Protein AF-A0A521YU61-F1 (afdb_monomer_lite)

pLDDT: mean 73.5, std 28.67, range [23.27, 98.44]

Sequence (598 aa):
MCRSWRSSAISRPRRASPRSPRARRWCACRSSMPQSASRNAAGARRRSSPRWRPTCARRSTARASAPRCSSSSRSTARPFCAARCSPRGSSATATRPSTSACRCPPGGTASWRGCATAPKAISTTARRRRWSSDPGARSSSTSWPPRVASSFVLDREIGDRPYFRNLGNRVCPQFLEPLRHLGALGYWLFWLLAASGIYLYIRFDTSLTGAYDSIDRLEWWFGGILRSVHRYAADAFVVVVAAHLVRELLAGRFRGFRAFSWISGVPLVWLLYGSGIVGTWLVWDARAQFSFIATLEWMHMPVSSAEQAFDRLFSFFVFLHLGVPLLLLAGMWIHVQRLGRPATVAPGVQALGMTLSLLVISLIKPVASAARWDPRTVPQALDIDWLMLFAHPLMYATSPAALWAMALGLTALLTVLPYLSRKPKLVAARVDPANCNGCGRCVADCPYEAVSVVSGKAIVLAERCAACGICAGACPSSTPFRSARELVSGIDLPDLTVHGLRRRLRGALPAPEVVFRCEQASGPGIGVRCIAMLPPSFVEYALRNGARSVKAVGCGAECAYRLGLALADERFSRRRDPKLRPTVRVKRKDNEYSFALR

Structure (mmCIF, N/CA/C/O backbone):
data_AF-A0A521YU61-F1
#
_entry.id   AF-A0A521YU61-F1
#
loop_
_atom_site.group_PDB
_atom_site.id
_atom_site.type_symbol
_atom_site.label_atom_id
_atom_site.label_alt_id
_atom_site.label_comp_id
_atom_site.label_asym_id
_atom_site.label_entity_id
_atom_site.label_seq_id
_atom_site.pdbx_PDB_ins_code
_atom_site.Cartn_x
_atom_site.Cartn_y
_atom_site.Cartn_z
_atom_site.occupancy
_atom_site.B_iso_or_equiv
_atom_site.auth_seq_id
_atom_site.auth_comp_id
_atom_site.auth_asym_id
_atom_site.auth_atom_id
_atom_site.pdbx_PDB_model_num
ATOM 1 N N . MET A 1 1 ? -5.073 19.220 -54.763 1.00 29.25 1 MET A N 1
ATOM 2 C CA . MET A 1 1 ? -4.600 20.038 -55.906 1.00 29.25 1 MET A CA 1
ATOM 3 C C . MET A 1 1 ? -4.494 21.506 -55.482 1.00 29.25 1 MET A C 1
ATOM 5 O O . MET A 1 1 ? -4.947 21.839 -54.400 1.00 29.25 1 MET A O 1
ATOM 9 N N . CYS A 1 2 ? -3.823 22.318 -56.299 1.00 24.16 2 CYS A N 1
ATOM 10 C CA . CYS A 1 2 ? -3.291 23.676 -56.091 1.00 24.16 2 CYS A CA 1
ATOM 11 C C . CYS A 1 2 ? -4.225 24.813 -55.587 1.00 24.16 2 CYS A C 1
ATOM 13 O O . CYS A 1 2 ? -5.438 24.717 -55.712 1.00 24.16 2 CYS A O 1
ATOM 15 N N . ARG A 1 3 ? -3.575 25.955 -55.247 1.00 27.00 3 ARG A N 1
ATOM 16 C CA . ARG A 1 3 ? -4.076 27.353 -55.069 1.00 27.00 3 ARG A CA 1
ATOM 17 C C . ARG A 1 3 ? -4.861 27.610 -53.765 1.00 27.00 3 ARG A C 1
ATOM 19 O O . ARG A 1 3 ? -5.799 26.885 -53.481 1.00 27.00 3 ARG A O 1
ATOM 26 N N . SER A 1 4 ? -4.522 28.544 -52.860 1.00 30.84 4 SER A N 1
ATOM 27 C CA . SER A 1 4 ? -3.593 29.708 -52.797 1.00 30.84 4 SER A CA 1
ATOM 28 C C . SER A 1 4 ? -4.062 31.040 -53.424 1.00 30.84 4 SER A C 1
ATOM 30 O O . SER A 1 4 ? -4.896 31.021 -54.320 1.00 30.84 4 SER A O 1
ATOM 32 N N . TRP A 1 5 ? -3.445 32.148 -52.948 1.00 26.45 5 TRP A N 1
ATOM 33 C CA . TRP A 1 5 ? -3.714 33.613 -53.086 1.00 26.45 5 TRP A CA 1
ATOM 34 C C . TRP A 1 5 ? -4.337 34.226 -51.803 1.00 26.45 5 TRP A C 1
ATOM 36 O O . TRP A 1 5 ? -5.220 33.608 -51.224 1.00 26.45 5 TRP A O 1
ATOM 46 N N . ARG A 1 6 ? -3.841 35.302 -51.148 1.00 29.30 6 ARG A N 1
ATOM 47 C CA . ARG A 1 6 ? -3.241 36.623 -51.521 1.00 29.30 6 ARG A CA 1
ATOM 48 C C . ARG A 1 6 ? -4.247 37.599 -52.168 1.00 29.30 6 ARG A C 1
ATOM 50 O O . ARG A 1 6 ? -4.969 37.182 -53.055 1.00 29.30 6 ARG A O 1
ATOM 57 N N . SER A 1 7 ? -4.303 38.897 -51.830 1.00 30.58 7 SER A N 1
ATOM 58 C CA . SER A 1 7 ? -3.683 39.682 -50.733 1.00 30.58 7 SER A CA 1
ATOM 59 C C . SER A 1 7 ? -4.288 41.106 -50.649 1.00 30.58 7 SER A C 1
ATOM 61 O O . SER A 1 7 ? -5.028 41.491 -51.548 1.00 30.58 7 SER A O 1
ATOM 63 N N . SER A 1 8 ? -3.866 41.867 -49.617 1.00 27.77 8 SER A N 1
ATOM 64 C CA . SER A 1 8 ? -3.697 43.347 -49.514 1.00 27.77 8 SER A CA 1
ATOM 65 C C . SER A 1 8 ? -4.541 43.973 -48.383 1.00 27.77 8 SER A C 1
ATOM 67 O O . SER A 1 8 ? -5.744 43.768 -48.352 1.00 27.77 8 SER A O 1
ATOM 69 N N . ALA A 1 9 ? -4.006 44.570 -47.305 1.00 28.41 9 ALA A N 1
ATOM 70 C CA . ALA A 1 9 ? -3.012 45.651 -47.112 1.00 28.41 9 ALA A CA 1
ATOM 71 C C . ALA A 1 9 ? -3.632 47.068 -47.108 1.00 28.41 9 ALA A C 1
ATOM 73 O O . ALA A 1 9 ? -4.242 47.433 -48.103 1.00 28.41 9 ALA A O 1
ATOM 74 N N . ILE A 1 10 ? -3.422 47.846 -46.020 1.00 29.80 10 ILE A N 1
ATOM 75 C CA . ILE A 1 10 ? -3.105 49.306 -45.960 1.00 29.80 10 ILE A CA 1
ATOM 76 C C . ILE A 1 10 ? -3.280 49.900 -44.532 1.00 29.80 10 ILE A C 1
ATOM 78 O O . ILE A 1 10 ? -4.228 49.601 -43.817 1.00 29.80 10 ILE A O 1
ATOM 82 N N . SER A 1 11 ? -2.377 50.823 -44.166 1.00 28.09 11 SER A N 1
ATOM 83 C CA . SER A 1 11 ? -2.445 51.833 -43.079 1.00 28.09 11 SER A CA 1
ATOM 84 C C . SER A 1 11 ? -2.369 51.444 -41.577 1.00 28.09 11 SER A C 1
ATOM 86 O O . SER A 1 11 ? -3.217 50.789 -40.982 1.00 28.09 11 SER A O 1
ATOM 88 N N . ARG A 1 12 ? -1.349 52.024 -40.930 1.00 28.80 12 ARG A N 1
ATOM 89 C CA . ARG A 1 12 ? -1.341 52.656 -39.587 1.00 28.80 12 ARG A CA 1
ATOM 90 C C . ARG A 1 12 ? -1.194 54.186 -39.847 1.00 28.80 12 ARG A C 1
ATOM 92 O O . ARG A 1 12 ? -0.758 54.484 -40.962 1.00 28.80 12 ARG A O 1
ATOM 99 N N . PRO A 1 13 ? -1.438 55.156 -38.917 1.00 40.38 13 PRO A N 1
ATOM 100 C CA . PRO A 1 13 ? -1.027 55.094 -37.499 1.00 40.38 13 PRO A CA 1
ATOM 101 C C . PRO A 1 13 ? -1.825 55.943 -36.451 1.00 40.38 13 PRO A C 1
ATOM 103 O O . PRO A 1 13 ? -2.821 56.582 -36.751 1.00 40.38 13 PRO A O 1
ATOM 106 N N . ARG A 1 14 ? -1.243 56.027 -35.234 1.00 28.22 14 ARG A N 1
ATOM 107 C CA . ARG A 1 14 ? -1.383 57.049 -34.153 1.00 28.22 14 ARG A CA 1
ATOM 108 C C . ARG A 1 14 ? -2.548 56.986 -33.130 1.00 28.22 14 ARG A C 1
ATOM 110 O O . ARG A 1 14 ? -3.683 57.326 -33.407 1.00 28.22 14 ARG A O 1
ATOM 117 N N . ARG A 1 15 ? -2.118 56.768 -31.872 1.00 28.19 15 ARG A N 1
ATOM 118 C CA . ARG A 1 15 ? -2.509 57.428 -30.596 1.00 28.19 15 ARG A CA 1
ATOM 119 C C . ARG A 1 15 ? -3.999 57.557 -30.202 1.00 28.19 15 ARG A C 1
ATOM 121 O O . ARG A 1 15 ? -4.654 58.514 -30.588 1.00 28.19 15 ARG A O 1
ATOM 128 N N . ALA A 1 16 ? -4.389 56.801 -29.170 1.00 27.89 16 ALA A N 1
ATOM 129 C CA . ALA A 1 16 ? -5.162 57.312 -28.024 1.00 27.89 16 ALA A CA 1
ATOM 130 C C . ALA A 1 16 ? -4.930 56.430 -26.775 1.00 27.89 16 ALA A C 1
ATOM 132 O O . ALA A 1 16 ? -4.534 55.273 -26.906 1.00 27.89 16 ALA A O 1
ATOM 133 N N . SER A 1 17 ? -5.163 56.969 -25.572 1.00 33.22 17 SER A N 1
ATOM 134 C CA . SER A 1 17 ? -5.107 56.226 -24.299 1.00 33.22 17 SER A CA 1
ATOM 135 C C . SER A 1 17 ? -6.522 55.883 -23.808 1.00 33.22 17 SER A C 1
ATOM 137 O O . SER A 1 17 ? -7.357 56.791 -23.756 1.00 33.22 17 SER A O 1
ATOM 139 N N . PRO A 1 18 ? -6.819 54.629 -23.413 1.00 35.25 18 PRO A N 1
ATOM 140 C CA . PRO A 1 18 ? -8.091 54.278 -22.794 1.00 35.25 18 PRO A CA 1
ATOM 141 C C . PRO A 1 18 ? -8.060 54.476 -21.269 1.00 35.25 18 PRO A C 1
ATOM 143 O O . PRO A 1 18 ? -7.251 53.887 -20.551 1.00 35.25 18 PRO A O 1
ATOM 146 N N . ARG A 1 19 ? -9.012 55.260 -20.750 1.00 27.98 19 ARG A N 1
ATOM 147 C CA . ARG A 1 19 ? -9.367 55.264 -19.320 1.00 27.98 19 ARG A CA 1
ATOM 148 C C . ARG A 1 19 ? -9.974 53.905 -18.936 1.00 27.98 19 ARG A C 1
ATOM 150 O O . ARG A 1 19 ? -10.759 53.354 -19.702 1.00 27.98 19 ARG A O 1
ATOM 157 N N . SER A 1 20 ? -9.708 53.413 -17.724 1.00 30.98 20 SER A N 1
ATOM 158 C CA . SER A 1 20 ? -10.572 52.396 -17.096 1.00 30.98 20 SER A CA 1
ATOM 159 C C . SER A 1 20 ? -11.840 53.059 -16.529 1.00 30.98 20 SER A C 1
ATOM 161 O O . SER A 1 20 ? -11.849 54.280 -16.328 1.00 30.98 20 SER A O 1
ATOM 163 N N . PRO A 1 21 ? -12.924 52.296 -16.264 1.00 41.25 21 PRO A N 1
ATOM 164 C CA . PRO A 1 21 ? -13.094 51.825 -14.882 1.00 41.25 21 PRO A CA 1
ATOM 165 C C . PRO A 1 21 ? -13.875 50.498 -14.665 1.00 41.25 21 PRO A C 1
ATOM 167 O O . PRO A 1 21 ? -14.756 50.126 -15.429 1.00 41.25 21 PRO A O 1
ATOM 170 N N . ARG A 1 22 ? -13.660 49.903 -13.477 1.00 27.48 22 ARG A N 1
ATOM 171 C CA . ARG A 1 22 ? -14.604 49.062 -12.688 1.00 27.48 22 ARG A CA 1
ATOM 172 C C . ARG A 1 22 ? -15.078 47.702 -13.250 1.00 27.48 22 ARG A C 1
ATOM 174 O O . ARG A 1 22 ? -16.202 47.568 -13.723 1.00 27.48 22 ARG A O 1
ATOM 181 N N . ALA A 1 23 ? -14.349 46.645 -12.880 1.00 29.19 23 ALA A N 1
ATOM 182 C CA . ALA A 1 23 ? -14.980 45.416 -12.371 1.00 29.19 23 ALA A CA 1
ATOM 183 C C . ALA A 1 23 ? -15.307 45.567 -10.862 1.00 29.19 23 ALA A C 1
ATOM 185 O O . ALA A 1 23 ? -14.746 46.441 -10.192 1.00 29.19 23 ALA A O 1
ATOM 186 N N . ARG A 1 24 ? -16.224 44.756 -10.303 1.00 27.88 24 ARG A N 1
ATOM 187 C CA . ARG A 1 24 ? -16.685 44.889 -8.901 1.00 27.88 24 ARG A CA 1
ATOM 188 C C . ARG A 1 24 ? -16.076 43.843 -7.951 1.00 27.88 24 ARG A C 1
ATOM 190 O O . ARG A 1 24 ? -16.215 42.650 -8.170 1.00 27.88 24 ARG A O 1
ATOM 197 N N . ARG A 1 25 ? -15.483 44.361 -6.867 1.00 26.84 25 ARG A N 1
ATOM 198 C CA . ARG A 1 25 ? -15.306 43.808 -5.503 1.00 26.84 25 ARG A CA 1
ATOM 199 C C . ARG A 1 25 ? -15.724 42.346 -5.240 1.00 26.84 25 ARG A C 1
ATOM 201 O O . ARG A 1 25 ? -16.902 42.027 -5.341 1.00 26.84 25 ARG A O 1
ATOM 208 N N . TRP A 1 26 ? -14.831 41.610 -4.577 1.00 23.89 26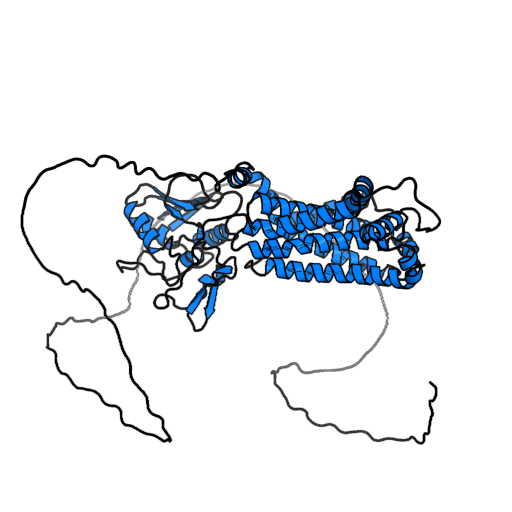 TRP A N 1
ATOM 209 C CA . TRP A 1 26 ? -15.130 41.011 -3.263 1.00 23.89 26 TRP A CA 1
ATOM 210 C C . TRP A 1 26 ? -14.074 41.489 -2.249 1.00 23.89 26 TRP A C 1
ATOM 212 O O . TRP A 1 26 ? -13.015 41.973 -2.652 1.00 23.89 26 TRP A O 1
ATOM 222 N N . CYS A 1 27 ? -14.392 41.477 -0.952 1.00 24.12 27 CYS A N 1
ATOM 223 C CA . CYS A 1 27 ? -13.640 42.222 0.067 1.00 24.12 27 CYS A CA 1
ATOM 224 C C . CYS A 1 27 ? -12.851 41.332 1.038 1.00 24.12 27 CYS A C 1
ATOM 226 O O . CYS A 1 27 ? -13.360 40.325 1.517 1.00 24.12 27 CYS A O 1
ATOM 228 N N . ALA A 1 28 ? -11.668 41.813 1.428 1.00 26.55 28 ALA A N 1
ATOM 229 C CA . ALA A 1 28 ? -10.991 41.465 2.674 1.00 26.55 28 ALA A CA 1
ATOM 230 C C . ALA A 1 28 ? -10.552 42.769 3.372 1.00 26.55 28 ALA A C 1
ATOM 232 O O . ALA A 1 28 ? -10.113 43.710 2.706 1.00 26.55 28 ALA A O 1
ATOM 233 N N . CYS A 1 29 ? -10.696 42.848 4.696 1.00 24.14 29 CYS A N 1
ATOM 234 C CA . CYS A 1 29 ? -10.172 43.962 5.499 1.00 24.14 29 CYS A CA 1
ATOM 235 C C . CYS A 1 29 ? -8.633 43.850 5.588 1.00 24.14 29 CYS A C 1
ATOM 237 O O . CYS A 1 29 ? -8.110 42.741 5.624 1.00 24.14 29 CYS A O 1
ATOM 239 N N . ARG A 1 30 ? -7.840 44.929 5.450 1.00 27.73 30 ARG A N 1
ATOM 240 C CA . ARG A 1 30 ? -7.657 46.065 6.393 1.00 27.73 30 ARG A CA 1
ATOM 241 C C . ARG A 1 30 ? -7.244 45.586 7.797 1.00 27.73 30 ARG A C 1
ATOM 243 O O . ARG A 1 30 ? -7.874 44.677 8.316 1.00 27.73 30 ARG A O 1
ATOM 250 N N . SER A 1 31 ? -6.256 46.173 8.479 1.00 28.39 31 SER A N 1
ATOM 251 C CA . SER A 1 31 ? -5.414 47.379 8.244 1.00 28.39 31 SER A CA 1
ATOM 252 C C . SER A 1 31 ? -4.354 47.452 9.376 1.00 28.39 31 SER A C 1
ATOM 254 O O . SER A 1 31 ? -4.540 46.763 10.370 1.00 28.39 31 SER A O 1
ATOM 256 N N . SER A 1 32 ? -3.272 48.245 9.394 1.00 27.97 32 SER A N 1
ATOM 257 C CA . SER A 1 32 ? -2.571 49.132 8.435 1.00 27.97 32 SER A CA 1
ATOM 258 C C . SER A 1 32 ? -1.259 49.618 9.085 1.00 27.97 32 SER A C 1
ATOM 260 O O . SER A 1 32 ? -1.234 49.781 10.301 1.00 27.97 32 SER A O 1
ATOM 262 N N . MET A 1 33 ? -0.236 49.983 8.303 1.00 26.12 33 MET A N 1
ATOM 263 C CA . MET A 1 33 ? 0.860 50.863 8.753 1.00 26.12 33 MET A CA 1
ATOM 264 C C . MET A 1 33 ? 1.127 51.961 7.703 1.00 26.12 33 MET A C 1
ATOM 266 O O . MET A 1 33 ? 1.023 51.666 6.509 1.00 26.12 33 MET A O 1
ATOM 270 N N . PRO A 1 34 ? 1.412 53.215 8.111 1.00 37.81 34 PRO A N 1
ATOM 271 C CA . PRO A 1 34 ? 1.681 54.329 7.201 1.00 37.81 34 PRO A CA 1
ATOM 272 C C . PRO A 1 34 ? 3.144 54.368 6.724 1.00 37.81 34 PRO A C 1
ATOM 274 O O . PRO A 1 34 ? 4.004 53.652 7.230 1.00 37.81 34 PRO A O 1
ATOM 277 N N . GLN A 1 35 ? 3.415 55.225 5.737 1.00 29.25 35 GLN A N 1
ATOM 278 C CA . GLN A 1 35 ? 4.720 55.382 5.092 1.00 29.25 35 GLN A CA 1
ATOM 279 C C . GLN A 1 35 ? 5.434 56.663 5.534 1.00 29.25 35 GLN A C 1
ATOM 281 O O . GLN A 1 35 ? 4.824 57.731 5.569 1.00 29.25 35 GLN A O 1
ATOM 286 N N . SER A 1 36 ? 6.752 56.579 5.692 1.00 29.05 36 SER A N 1
ATOM 287 C CA . SER A 1 36 ? 7.687 57.659 5.364 1.00 29.05 36 SER A CA 1
ATOM 288 C C . SER A 1 36 ? 9.085 57.063 5.129 1.00 29.05 36 SER A C 1
ATOM 290 O O . SER A 1 36 ? 9.377 55.967 5.593 1.00 29.05 36 SER A O 1
ATOM 292 N N . ALA A 1 37 ? 10.042 57.724 4.487 1.00 30.95 37 ALA A N 1
ATOM 293 C CA . ALA A 1 37 ? 10.056 58.401 3.191 1.00 30.95 37 ALA A CA 1
ATOM 294 C C . ALA A 1 37 ? 11.488 58.935 2.975 1.00 30.95 37 ALA A C 1
ATOM 296 O O . ALA A 1 37 ? 11.882 59.924 3.587 1.00 30.95 37 ALA A O 1
ATOM 297 N N . SER A 1 38 ? 12.181 58.361 1.987 1.00 30.20 38 SER A N 1
ATOM 298 C CA . SER A 1 38 ? 13.200 59.013 1.141 1.00 30.20 38 SER A CA 1
ATOM 299 C C . SER A 1 38 ? 14.697 59.047 1.530 1.00 30.20 38 SER A C 1
ATOM 301 O O . SER A 1 38 ? 15.086 59.103 2.689 1.00 30.20 38 SER A O 1
ATOM 303 N N . ARG A 1 39 ? 15.476 59.154 0.435 1.00 30.00 39 ARG A N 1
ATOM 304 C CA . ARG A 1 39 ? 16.871 59.609 0.238 1.00 30.00 39 ARG A CA 1
ATOM 305 C C . ARG A 1 39 ? 18.016 58.596 0.391 1.00 30.00 39 ARG A C 1
ATOM 307 O O . ARG A 1 39 ? 18.226 57.971 1.420 1.00 30.00 39 ARG A O 1
ATOM 314 N N . ASN A 1 40 ? 18.795 58.529 -0.693 1.00 30.53 40 ASN A N 1
ATOM 315 C CA . ASN A 1 40 ? 20.071 57.829 -0.821 1.00 30.53 40 ASN A CA 1
ATOM 316 C C . ASN A 1 40 ? 21.228 58.751 -0.401 1.00 30.53 40 ASN A C 1
ATOM 318 O O . ASN A 1 40 ? 21.173 59.952 -0.660 1.00 30.53 40 ASN A O 1
ATOM 322 N N . ALA A 1 41 ? 22.321 58.166 0.090 1.00 29.47 41 ALA A N 1
ATOM 323 C CA . ALA A 1 41 ? 23.671 58.731 0.033 1.00 29.47 41 ALA A CA 1
ATOM 324 C C . ALA A 1 41 ? 24.697 57.579 0.011 1.00 29.47 41 ALA A C 1
ATOM 326 O O . ALA A 1 41 ? 24.367 56.454 0.387 1.00 29.47 41 ALA A O 1
ATOM 327 N N . ALA A 1 42 ? 25.925 57.835 -0.443 1.00 30.09 42 ALA A N 1
ATOM 328 C CA . ALA A 1 42 ? 26.987 56.831 -0.579 1.00 30.09 42 ALA A CA 1
ATOM 329 C C . ALA A 1 42 ? 28.304 57.326 0.045 1.00 30.09 42 ALA A C 1
ATOM 331 O O . ALA A 1 42 ? 28.507 58.534 0.128 1.00 30.09 42 ALA A O 1
ATOM 332 N N . GLY A 1 43 ? 29.228 56.420 0.406 1.00 26.47 43 GLY A N 1
ATOM 333 C CA . GLY A 1 43 ? 30.635 56.802 0.634 1.00 26.47 43 GLY A CA 1
ATOM 334 C C . GLY A 1 43 ? 31.433 56.057 1.718 1.00 26.47 43 GLY A C 1
ATOM 335 O O . GLY A 1 43 ? 31.251 56.279 2.903 1.00 26.47 43 GLY A O 1
ATOM 336 N N . ALA A 1 44 ? 32.400 55.251 1.266 1.00 28.08 44 ALA A N 1
ATOM 337 C CA . ALA A 1 44 ? 33.771 55.095 1.792 1.00 28.08 44 ALA A CA 1
ATOM 338 C C . ALA A 1 44 ? 34.101 54.910 3.310 1.00 28.08 44 ALA A C 1
ATOM 340 O O . ALA A 1 44 ? 34.196 55.857 4.076 1.00 28.08 44 ALA A O 1
ATOM 341 N N . ARG A 1 45 ? 34.561 53.684 3.638 1.00 29.11 45 ARG A N 1
ATOM 342 C CA . ARG A 1 45 ? 35.821 53.314 4.358 1.00 29.11 45 ARG A CA 1
ATOM 343 C C . ARG A 1 45 ? 36.349 54.181 5.542 1.00 29.11 45 ARG A C 1
ATOM 345 O O . ARG A 1 45 ? 36.878 55.256 5.284 1.00 29.11 45 ARG A O 1
ATOM 352 N N . ARG A 1 46 ? 36.598 53.554 6.721 1.00 26.67 46 ARG A N 1
ATOM 353 C CA . ARG A 1 46 ? 37.967 53.258 7.281 1.00 26.67 46 ARG A CA 1
ATOM 354 C C . ARG A 1 46 ? 38.015 52.610 8.703 1.00 26.67 46 ARG A C 1
ATOM 356 O O . ARG A 1 46 ? 37.331 53.052 9.606 1.00 26.67 46 ARG A O 1
ATOM 363 N N . ARG A 1 47 ? 38.962 51.658 8.861 1.00 28.19 47 ARG A N 1
ATOM 364 C CA . ARG A 1 47 ? 39.873 51.323 10.007 1.00 28.19 47 ARG A CA 1
ATOM 365 C C . ARG A 1 47 ? 39.397 50.923 11.447 1.00 28.19 47 ARG A C 1
ATOM 367 O O . ARG A 1 47 ? 38.862 51.726 12.189 1.00 28.19 47 ARG A O 1
ATOM 374 N N . SER A 1 48 ? 39.861 49.719 11.850 1.00 27.19 48 SER A N 1
ATOM 375 C CA . SER A 1 48 ? 40.506 49.279 13.132 1.00 27.19 48 SER A CA 1
ATOM 376 C C . SER A 1 48 ? 39.815 49.281 14.526 1.00 27.19 48 SER A C 1
ATOM 378 O O . SER A 1 48 ? 39.668 50.322 15.149 1.00 27.19 48 SER A O 1
ATOM 380 N N . SER A 1 49 ? 39.581 48.056 15.048 1.00 31.59 49 SER A N 1
ATOM 381 C CA . SER A 1 49 ? 40.026 47.416 16.337 1.00 31.59 49 SER A CA 1
ATOM 382 C C . SER A 1 49 ? 40.786 48.238 17.420 1.00 31.59 49 SER A C 1
ATOM 384 O O . SER A 1 49 ? 41.536 49.114 16.987 1.00 31.59 49 SER A O 1
ATOM 386 N N . PRO A 1 50 ? 40.833 47.861 18.745 1.00 50.09 50 PRO A N 1
ATOM 387 C CA . PRO A 1 50 ? 40.944 46.452 19.235 1.00 50.09 50 PRO A CA 1
ATOM 388 C C . PRO A 1 50 ? 40.484 46.046 20.688 1.00 50.09 50 PRO A C 1
ATOM 390 O O . PRO A 1 50 ? 40.253 46.888 21.542 1.00 50.09 50 PRO A O 1
ATOM 393 N N . ARG A 1 51 ? 40.592 44.722 20.989 1.00 29.33 51 ARG A N 1
ATOM 394 C CA . ARG A 1 51 ? 40.916 44.072 22.311 1.00 29.33 51 ARG A CA 1
ATOM 395 C C . ARG A 1 51 ? 39.890 44.172 23.481 1.00 29.33 51 ARG A C 1
ATOM 397 O O . ARG A 1 51 ? 38.974 44.969 23.411 1.00 29.33 51 ARG A O 1
ATOM 404 N N . TRP A 1 52 ? 39.921 43.354 24.558 1.00 23.27 52 TRP A N 1
ATOM 405 C CA . TRP A 1 52 ? 40.793 42.231 25.019 1.00 23.27 52 TRP A CA 1
ATOM 406 C C . TRP A 1 52 ? 39.948 41.059 25.632 1.00 23.27 52 TRP A C 1
ATOM 408 O O . TRP A 1 52 ? 38.723 41.103 25.655 1.00 23.27 52 TRP A O 1
ATOM 418 N N . ARG A 1 53 ? 40.618 39.998 26.117 1.00 25.41 53 ARG A N 1
ATOM 419 C CA . ARG A 1 53 ? 40.129 38.780 26.843 1.00 25.41 53 ARG A CA 1
ATOM 420 C C . ARG A 1 53 ? 40.715 38.786 28.299 1.00 25.41 53 ARG A C 1
ATOM 422 O O . ARG A 1 53 ? 41.487 39.721 28.514 1.00 25.41 53 ARG A O 1
ATOM 429 N N . PRO A 1 54 ? 40.478 37.841 29.269 1.00 42.94 54 PRO A N 1
ATOM 430 C CA . PRO A 1 54 ? 40.416 36.369 29.080 1.00 42.94 54 PRO A CA 1
ATOM 431 C C . PRO A 1 54 ? 39.612 35.478 30.106 1.00 42.94 54 PRO A C 1
ATOM 433 O O . PRO A 1 54 ? 38.969 35.971 31.017 1.00 42.94 54 PRO A O 1
ATOM 436 N N . THR A 1 55 ? 39.649 34.146 29.864 1.00 28.80 55 THR A N 1
ATOM 437 C CA . THR A 1 55 ? 39.697 32.907 30.731 1.00 28.80 55 THR A CA 1
ATOM 438 C C . THR A 1 55 ? 39.357 32.908 32.256 1.00 28.80 55 THR A C 1
ATOM 440 O O . THR A 1 55 ? 39.523 33.927 32.899 1.00 28.80 55 THR A O 1
ATOM 443 N N . CYS A 1 56 ? 39.023 31.797 32.964 1.00 24.36 56 CYS A N 1
ATOM 444 C CA . CYS A 1 56 ? 39.033 30.336 32.672 1.00 24.36 56 CYS A CA 1
ATOM 445 C C . CYS A 1 56 ? 38.212 29.468 33.680 1.00 24.36 56 CYS A C 1
ATOM 447 O O . CYS A 1 56 ? 38.050 29.888 34.814 1.00 24.36 56 CYS A O 1
ATOM 449 N N . ALA A 1 57 ? 37.904 28.207 33.297 1.00 25.78 57 ALA A N 1
ATOM 450 C CA . ALA A 1 57 ? 37.851 26.958 34.118 1.00 25.78 57 ALA A CA 1
ATOM 451 C C . ALA A 1 57 ? 36.970 26.838 35.409 1.00 25.78 57 ALA A C 1
ATOM 453 O O . ALA A 1 57 ? 36.505 27.827 35.946 1.00 25.78 57 ALA A O 1
ATOM 454 N N . ARG A 1 58 ? 36.755 25.654 36.036 1.00 26.78 58 ARG A N 1
ATOM 455 C CA . ARG A 1 58 ? 36.335 24.286 35.587 1.00 26.78 58 ARG A CA 1
ATOM 456 C C . ARG A 1 58 ? 36.037 23.409 36.843 1.00 26.78 58 ARG A C 1
ATOM 458 O O . ARG A 1 58 ? 36.727 23.580 37.837 1.00 26.78 58 ARG A O 1
ATOM 465 N N . ARG A 1 59 ? 35.177 22.370 36.732 1.00 25.42 59 ARG A N 1
ATOM 466 C CA . ARG A 1 59 ? 34.985 21.227 37.691 1.00 25.42 59 ARG A CA 1
ATOM 467 C C . ARG A 1 59 ? 34.382 21.557 39.088 1.00 25.42 59 ARG A C 1
ATOM 469 O O . ARG A 1 59 ? 34.242 22.721 39.415 1.00 25.42 59 ARG A O 1
ATOM 476 N N . SER A 1 60 ? 34.061 20.589 39.973 1.00 26.50 60 SER A N 1
ATOM 477 C CA . SER A 1 60 ? 33.128 19.424 39.865 1.00 26.50 60 SER A CA 1
ATOM 478 C C . SER A 1 60 ? 33.109 18.555 41.152 1.00 26.50 60 SER A C 1
ATOM 480 O O . SER A 1 60 ? 34.125 17.919 41.412 1.00 26.50 60 SER A O 1
ATOM 482 N N . THR A 1 61 ? 31.973 18.425 41.860 1.00 28.11 61 THR A N 1
ATOM 483 C CA . THR A 1 61 ? 31.592 17.356 42.843 1.00 28.11 61 THR A CA 1
ATOM 484 C C . THR A 1 61 ? 30.218 17.711 43.475 1.00 28.11 61 THR A C 1
ATOM 486 O O . THR A 1 61 ? 29.643 18.734 43.118 1.00 28.11 61 THR A O 1
ATOM 489 N N . ALA A 1 62 ? 29.671 16.982 44.462 1.00 27.17 62 ALA A N 1
ATOM 490 C CA . ALA A 1 62 ? 29.062 15.638 44.407 1.00 27.17 62 ALA A CA 1
ATOM 491 C C . ALA A 1 62 ? 28.567 15.209 45.817 1.00 27.17 62 ALA A C 1
ATOM 493 O O . ALA A 1 62 ? 29.383 15.122 46.729 1.00 27.17 62 ALA A O 1
ATOM 494 N N . ARG A 1 63 ? 27.280 14.822 45.966 1.00 27.03 63 ARG A N 1
ATOM 495 C CA . ARG A 1 63 ? 26.628 14.394 47.244 1.00 27.03 63 ARG A CA 1
ATOM 496 C C . ARG A 1 63 ? 26.572 15.539 48.306 1.00 27.03 63 ARG A C 1
ATOM 498 O O . ARG A 1 63 ? 27.106 16.607 48.050 1.00 27.03 63 ARG A O 1
ATOM 505 N N . ALA A 1 64 ? 25.867 15.459 49.444 1.00 25.55 64 ALA A N 1
ATOM 506 C CA . ALA A 1 64 ? 25.121 14.358 50.069 1.00 25.55 64 ALA A CA 1
ATOM 507 C C . ALA A 1 64 ? 23.783 14.800 50.730 1.00 25.55 64 ALA A C 1
ATOM 509 O O . ALA A 1 64 ? 23.349 15.939 50.631 1.00 25.55 64 ALA A O 1
ATOM 510 N N . SER A 1 65 ? 23.118 13.829 51.352 1.00 26.20 65 SER A N 1
ATOM 511 C CA . SER A 1 65 ? 21.749 13.764 51.887 1.00 26.20 65 SER A CA 1
ATOM 512 C C . SER A 1 65 ? 21.419 14.495 53.208 1.00 26.20 65 SER A C 1
ATOM 514 O O . SER A 1 65 ? 22.234 14.459 54.123 1.00 26.20 65 SER A O 1
ATOM 516 N N . ALA A 1 66 ? 20.120 14.831 53.366 1.00 26.61 66 ALA A N 1
ATOM 517 C CA . ALA A 1 66 ? 19.327 14.815 54.626 1.00 26.61 66 ALA A CA 1
ATOM 518 C C . ALA A 1 66 ? 19.613 15.932 55.678 1.00 26.61 66 ALA A C 1
ATOM 520 O O . ALA A 1 66 ? 20.613 16.627 55.530 1.00 26.61 66 ALA A O 1
ATOM 521 N N . PRO A 1 67 ? 18.764 16.144 56.728 1.00 36.69 67 PRO A N 1
ATOM 522 C CA . PRO A 1 67 ? 17.571 15.390 57.168 1.00 36.69 67 PRO A CA 1
ATOM 523 C C . PRO A 1 67 ? 16.263 16.229 57.301 1.00 36.69 67 PRO A C 1
ATOM 525 O O . PRO A 1 67 ? 16.059 17.190 56.567 1.00 36.69 67 PRO A O 1
ATOM 528 N N . ARG A 1 68 ? 15.324 15.801 58.170 1.00 29.78 68 ARG A N 1
ATOM 529 C CA . ARG A 1 68 ? 13.978 16.380 58.399 1.00 29.78 68 ARG A CA 1
ATOM 530 C C . ARG A 1 68 ? 13.827 17.007 59.798 1.00 29.78 68 ARG A C 1
ATOM 532 O O . ARG A 1 68 ? 14.324 16.430 60.756 1.00 29.78 68 ARG A O 1
ATOM 539 N N . CYS A 1 69 ? 12.951 18.010 59.896 1.00 25.03 69 CYS A N 1
ATOM 540 C CA . CYS A 1 69 ? 12.146 18.400 61.073 1.00 25.03 69 CYS A CA 1
ATOM 541 C C . CYS A 1 69 ? 10.667 18.459 60.594 1.00 25.03 69 CYS A C 1
ATOM 543 O O . CYS A 1 69 ? 10.441 18.776 59.427 1.00 25.03 69 CYS A O 1
ATOM 545 N N . SER A 1 70 ? 9.629 17.922 61.257 1.00 26.23 70 SER A N 1
ATOM 546 C CA . SER A 1 70 ? 8.990 18.306 62.541 1.00 26.23 70 SER A CA 1
ATOM 547 C C . SER A 1 70 ? 8.488 19.768 62.575 1.00 26.23 70 SER A C 1
ATOM 549 O O . SER A 1 70 ? 9.191 20.654 62.110 1.00 26.23 70 SER A O 1
ATOM 551 N N . SER A 1 71 ? 7.293 20.119 63.085 1.00 28.70 71 SER A N 1
ATOM 552 C CA . SER A 1 71 ? 6.072 19.354 63.450 1.00 28.70 71 SER A CA 1
ATOM 553 C C . SER A 1 71 ? 4.948 20.319 63.897 1.00 28.70 71 SER A C 1
ATOM 555 O O . SER A 1 71 ? 5.268 21.283 64.582 1.00 28.70 71 SER A O 1
ATOM 557 N N . SER A 1 72 ? 3.657 19.987 63.676 1.00 27.17 72 SER A N 1
ATOM 558 C CA . SER A 1 72 ? 2.447 20.585 64.334 1.00 27.17 72 SER A CA 1
ATOM 559 C C . SER A 1 72 ? 2.201 22.115 64.183 1.00 27.17 72 SER A C 1
ATOM 561 O O . SER A 1 72 ? 3.097 22.845 63.800 1.00 27.17 72 SER A O 1
ATOM 563 N N . SER A 1 73 ? 1.027 22.710 64.479 1.00 28.23 73 SER A N 1
ATOM 564 C CA . SER A 1 73 ? -0.397 22.297 64.351 1.00 28.23 73 SER A CA 1
ATOM 565 C C . SER A 1 73 ? -1.334 23.513 64.590 1.00 28.23 73 SER A C 1
ATOM 567 O O . SER A 1 73 ? -0.902 24.450 65.250 1.00 28.23 73 SER A O 1
ATOM 569 N N . ARG A 1 74 ? -2.629 23.425 64.199 1.00 29.30 74 ARG A N 1
ATOM 570 C CA . ARG A 1 74 ? -3.758 24.336 64.582 1.00 29.30 74 ARG A CA 1
ATOM 571 C C . ARG A 1 74 ? -3.670 25.797 64.054 1.00 29.30 74 ARG A C 1
ATOM 573 O O . ARG A 1 74 ? -2.620 26.203 63.587 1.00 29.30 74 ARG A O 1
ATOM 580 N N . SER A 1 75 ? -4.707 26.655 64.103 1.00 28.39 75 SER A N 1
ATOM 581 C CA . SER A 1 75 ? -6.170 26.501 63.858 1.00 28.39 75 SER A CA 1
ATOM 582 C C . SER A 1 75 ? -6.872 27.886 63.814 1.00 28.39 75 SER A C 1
ATOM 584 O O . SER A 1 75 ? -6.268 28.871 64.222 1.00 28.39 75 SER A O 1
ATOM 586 N N . THR A 1 76 ? -8.167 27.932 63.448 1.00 28.78 76 THR A N 1
ATOM 587 C CA . THR A 1 76 ? -9.038 29.136 63.282 1.00 28.78 76 THR A CA 1
ATOM 588 C C . THR A 1 76 ? -8.750 29.949 61.996 1.00 28.78 76 THR A C 1
ATOM 590 O O . THR A 1 76 ? -7.665 29.831 61.442 1.00 28.78 76 THR A O 1
ATOM 593 N N . ALA A 1 77 ? -9.690 30.694 61.388 1.00 29.17 77 ALA A N 1
ATOM 594 C CA . ALA A 1 77 ? -11.061 31.043 61.795 1.00 29.17 77 ALA A CA 1
ATOM 595 C C . ALA A 1 77 ? -12.103 30.986 60.635 1.00 29.17 77 ALA A C 1
ATOM 597 O O . ALA A 1 77 ? -11.789 30.688 59.485 1.00 29.17 77 ALA A O 1
ATOM 598 N N . ARG A 1 78 ? -13.366 31.264 60.980 1.00 30.84 78 ARG A N 1
ATOM 599 C CA . ARG A 1 78 ? -14.590 31.460 60.156 1.00 30.84 78 ARG A CA 1
ATOM 600 C C . ARG A 1 78 ? -15.295 32.741 60.699 1.00 30.84 78 ARG A C 1
ATOM 602 O O . ARG A 1 78 ? -14.777 33.249 61.694 1.00 30.84 78 ARG A O 1
ATOM 609 N N . PRO A 1 79 ? -16.455 33.242 60.197 1.00 47.88 79 PRO A N 1
ATOM 610 C CA . PRO A 1 79 ? -17.366 32.742 59.147 1.00 47.88 79 PRO A CA 1
ATOM 611 C C . PRO A 1 79 ? -17.781 33.817 58.100 1.00 47.88 79 PRO A C 1
ATOM 613 O O . PRO A 1 79 ? -17.312 34.946 58.149 1.00 47.88 79 PRO A O 1
ATOM 616 N N . PHE A 1 80 ? -18.756 33.503 57.231 1.00 26.58 80 PHE A N 1
ATOM 617 C CA . PHE A 1 80 ? -19.926 34.383 57.031 1.00 26.58 80 PHE A CA 1
ATOM 618 C C . PHE A 1 80 ? -21.181 33.578 56.610 1.00 26.58 80 PHE A C 1
ATOM 620 O O . PHE A 1 80 ? -21.083 32.417 56.207 1.00 26.58 80 PHE A O 1
ATOM 627 N N . CYS A 1 81 ? -22.355 34.186 56.789 1.00 26.31 81 CYS A N 1
ATOM 628 C CA . CYS A 1 81 ? -23.718 33.657 56.581 1.00 26.31 81 CYS A CA 1
ATOM 629 C C . CYS A 1 81 ? -24.153 33.657 55.092 1.00 26.31 81 CYS A C 1
ATOM 631 O O . CYS A 1 81 ? -23.570 34.398 54.310 1.00 26.31 81 CYS A O 1
ATOM 633 N N . ALA A 1 82 ? -25.177 32.934 54.600 1.00 28.67 82 ALA A N 1
ATOM 634 C CA . ALA A 1 82 ? -26.065 31.858 55.108 1.00 28.67 82 ALA A CA 1
ATOM 635 C C . ALA A 1 82 ? -26.629 31.086 53.853 1.00 28.67 82 ALA A C 1
ATOM 637 O O . ALA A 1 82 ? -25.910 31.031 52.862 1.00 28.67 82 ALA A O 1
ATOM 638 N N . ALA A 1 83 ? -27.803 30.435 53.714 1.00 26.92 83 ALA A N 1
ATOM 639 C CA . ALA A 1 83 ? -29.020 30.254 54.527 1.00 26.92 83 ALA A CA 1
ATOM 640 C C . ALA A 1 83 ? -29.766 28.920 54.197 1.00 26.92 83 ALA A C 1
ATOM 642 O O . ALA A 1 83 ? -29.159 27.852 54.245 1.00 26.92 83 ALA A O 1
ATOM 643 N N . ARG A 1 84 ? -31.091 28.962 53.958 1.00 27.86 84 ARG A N 1
ATOM 644 C CA . ARG A 1 84 ? -32.066 27.852 53.755 1.00 27.86 84 ARG A CA 1
ATOM 645 C C . ARG A 1 84 ? -33.173 28.348 52.772 1.00 27.86 84 ARG A C 1
ATOM 647 O O . ARG A 1 84 ? -33.102 29.509 52.390 1.00 27.86 84 ARG A O 1
ATOM 654 N N . CYS A 1 85 ? -34.172 27.614 52.257 1.00 24.70 85 CYS A N 1
ATOM 655 C CA . CYS A 1 85 ? -34.961 26.463 52.741 1.00 24.70 85 CYS A CA 1
ATOM 656 C C . CYS A 1 85 ? -35.450 25.529 51.602 1.00 24.70 85 CYS A C 1
ATOM 658 O O . CYS A 1 85 ? -35.297 25.819 50.421 1.00 24.70 85 CYS A O 1
ATOM 660 N N . SER A 1 86 ? -36.111 24.429 51.987 1.00 29.53 86 SER A N 1
ATOM 661 C CA . SER A 1 86 ? -36.961 23.560 51.152 1.00 29.53 86 SER A CA 1
ATOM 662 C C . SER A 1 86 ? -38.148 23.064 51.996 1.00 29.53 86 SER A C 1
ATOM 664 O O . SER A 1 86 ? -37.989 22.935 53.213 1.00 29.53 86 SER A O 1
ATOM 666 N N . PRO A 1 87 ? -39.305 22.751 51.383 1.00 42.28 87 PRO A N 1
ATOM 667 C CA . PRO A 1 87 ? -40.233 21.765 51.943 1.00 42.28 87 PRO A CA 1
ATOM 668 C C . PRO A 1 87 ? -40.632 20.653 50.943 1.00 42.28 87 PRO A C 1
ATOM 670 O O . PRO A 1 87 ? -40.227 20.652 49.780 1.00 42.28 87 PRO A O 1
ATOM 673 N N . ARG A 1 88 ? -41.419 19.681 51.432 1.00 30.39 88 ARG A N 1
ATOM 674 C CA . ARG A 1 88 ? -41.966 18.510 50.708 1.00 30.39 88 ARG A CA 1
ATOM 675 C C . ARG A 1 88 ? -43.493 18.630 50.523 1.00 30.39 88 ARG A C 1
ATOM 677 O O . ARG A 1 88 ? -44.128 19.332 51.298 1.00 30.39 88 ARG A O 1
ATOM 684 N N . GLY A 1 89 ? -44.067 17.837 49.611 1.00 27.64 89 GLY A N 1
ATOM 685 C CA . GLY A 1 89 ? -45.507 17.505 49.528 1.00 27.64 89 GLY A CA 1
ATOM 686 C C . GLY A 1 89 ? -45.838 16.829 48.183 1.00 27.64 89 GLY A C 1
ATOM 687 O O . GLY A 1 89 ? -45.465 17.358 47.145 1.00 27.64 89 GLY A O 1
ATOM 688 N N . SER A 1 90 ? -46.262 15.558 48.121 1.00 29.12 90 SER A N 1
ATOM 689 C CA . SER A 1 90 ? -47.637 15.040 48.338 1.00 29.12 90 SER A CA 1
ATOM 690 C C . SER A 1 90 ? -48.638 15.532 47.266 1.00 29.12 90 SER A C 1
ATOM 692 O O . SER A 1 90 ? -49.137 16.644 47.370 1.00 29.12 90 SER A O 1
ATOM 694 N N . SER A 1 91 ? -48.807 14.859 46.118 1.00 27.80 91 SER A N 1
ATOM 695 C CA . SER A 1 91 ? -49.528 13.581 45.873 1.00 27.80 91 SER A CA 1
ATOM 696 C C . SER A 1 91 ? -51.047 13.732 45.655 1.00 27.80 91 SER A C 1
ATOM 698 O O . SER A 1 91 ? -51.780 13.926 46.619 1.00 27.80 91 SER A O 1
ATOM 700 N N . ALA A 1 92 ? -51.522 13.536 44.416 1.00 29.59 92 ALA A N 1
ATOM 701 C CA . ALA A 1 92 ? -52.939 13.317 44.092 1.00 29.59 92 ALA A CA 1
ATOM 702 C C . ALA A 1 92 ? -53.119 12.535 42.769 1.00 29.59 92 ALA A C 1
ATOM 704 O O . ALA A 1 92 ? -52.288 12.620 41.864 1.00 29.59 92 ALA A O 1
ATOM 705 N N . THR A 1 93 ? -54.213 11.779 42.679 1.00 29.62 93 THR A N 1
ATOM 706 C CA . THR A 1 93 ? -54.621 10.897 41.564 1.00 29.62 93 THR A CA 1
ATOM 707 C C . THR A 1 93 ? -55.702 11.571 40.707 1.00 29.62 93 THR A C 1
ATOM 709 O O . THR A 1 93 ? -56.544 12.228 41.305 1.00 29.62 93 THR A O 1
ATOM 712 N N . ALA A 1 94 ? -55.777 11.337 39.380 1.00 28.14 94 ALA A N 1
ATOM 713 C CA . ALA A 1 94 ? -57.051 11.356 38.614 1.00 28.14 94 ALA A CA 1
ATOM 714 C C . ALA A 1 94 ? -56.948 10.907 37.124 1.00 28.14 94 ALA A C 1
ATOM 716 O O . ALA A 1 94 ? -56.239 11.501 36.320 1.00 28.14 94 ALA A O 1
ATOM 717 N N . THR A 1 95 ? -57.701 9.853 36.784 1.00 28.98 95 THR A N 1
ATOM 718 C CA . THR A 1 95 ? -58.574 9.641 35.592 1.00 28.98 95 THR A CA 1
ATOM 719 C C . THR A 1 95 ? -58.269 10.206 34.174 1.00 28.98 95 THR A C 1
ATOM 721 O O . THR A 1 95 ? -58.254 11.407 33.931 1.00 28.98 95 THR A O 1
ATOM 724 N N . ARG A 1 96 ? -58.261 9.279 33.192 1.00 30.20 96 ARG A N 1
ATOM 725 C CA . ARG A 1 96 ? -58.766 9.410 31.787 1.00 30.20 96 ARG A CA 1
ATOM 726 C C . ARG A 1 96 ? -60.312 9.626 31.757 1.00 30.20 96 ARG A C 1
ATOM 728 O O . ARG A 1 96 ? -60.885 9.472 32.831 1.00 30.20 96 ARG A O 1
ATOM 735 N N . PRO A 1 97 ? -61.036 9.811 30.614 1.00 42.38 97 PRO A N 1
ATOM 736 C CA . PRO A 1 97 ? -60.647 9.777 29.183 1.00 42.38 97 PRO A CA 1
ATOM 737 C C . PRO A 1 97 ? -61.214 10.946 28.324 1.00 42.38 97 PRO A C 1
ATOM 739 O O . PRO A 1 97 ? -61.948 11.788 28.825 1.00 42.38 97 PRO A O 1
ATOM 742 N N . SER A 1 98 ? -60.990 10.921 27.000 1.00 27.69 98 SER A N 1
ATOM 743 C CA . SER A 1 98 ? -62.075 10.970 25.986 1.00 27.69 98 SER A CA 1
ATOM 744 C C . SER A 1 98 ? -61.536 10.764 24.553 1.00 27.69 98 SER A C 1
ATOM 746 O O . SER A 1 98 ? -60.328 10.649 24.340 1.00 27.69 98 SER A O 1
ATOM 748 N N . THR A 1 99 ? -62.445 10.635 23.582 1.00 29.81 99 THR A N 1
ATOM 749 C CA . THR A 1 99 ? -62.194 10.340 22.159 1.00 29.81 99 THR A CA 1
ATOM 750 C C . THR A 1 99 ? -62.715 11.454 21.252 1.00 29.81 99 THR A C 1
ATOM 752 O O . THR A 1 99 ? -63.822 11.939 21.474 1.00 29.81 99 THR A O 1
ATOM 755 N N . SER A 1 100 ? -62.023 11.751 20.150 1.00 31.00 100 SER A N 1
ATOM 756 C CA . SER A 1 100 ? -62.613 12.433 18.987 1.00 31.00 100 SER A CA 1
ATOM 757 C C . SER A 1 100 ? -61.899 12.031 17.686 1.00 31.00 100 SER A C 1
ATOM 759 O O . SER A 1 100 ? -60.823 11.430 17.717 1.00 31.00 100 SER A O 1
ATOM 761 N N . ALA A 1 101 ? -62.556 12.258 16.544 1.00 28.92 101 ALA A N 1
ATOM 762 C CA . ALA A 1 101 ? -62.218 11.645 15.256 1.00 28.92 101 ALA A CA 1
ATOM 763 C C . ALA A 1 101 ? -61.655 12.636 14.215 1.00 28.92 101 ALA A C 1
ATOM 765 O O . ALA A 1 101 ? -61.514 13.832 14.456 1.00 28.92 101 ALA A O 1
ATOM 766 N N . CYS A 1 102 ? -61.309 12.110 13.039 1.00 24.62 102 CYS A N 1
ATOM 767 C CA . CYS A 1 102 ? -60.646 12.822 11.947 1.00 24.62 102 CYS A CA 1
ATOM 768 C C . CYS A 1 102 ? -61.493 13.939 11.309 1.00 24.62 102 CYS A C 1
ATOM 770 O O . CYS A 1 102 ? -62.685 13.737 11.077 1.00 24.62 102 CYS A O 1
ATOM 772 N N . ARG A 1 103 ? -60.824 14.986 10.795 1.00 25.86 103 ARG A N 1
ATOM 773 C CA . ARG A 1 103 ? -60.802 15.329 9.350 1.00 25.86 103 ARG A CA 1
ATOM 774 C C . ARG A 1 103 ? -59.816 16.463 9.036 1.00 25.86 103 ARG A C 1
ATOM 776 O O . ARG A 1 103 ? -59.522 17.293 9.887 1.00 25.86 103 ARG A O 1
ATOM 783 N N . CYS A 1 104 ? -59.350 16.498 7.789 1.00 27.80 104 CYS A N 1
ATOM 784 C CA . CYS A 1 104 ? -58.678 17.648 7.175 1.00 27.80 104 CYS A CA 1
ATOM 785 C C . CYS A 1 104 ? -59.614 18.279 6.121 1.00 27.80 104 CYS A C 1
ATOM 787 O O . CYS A 1 104 ? -60.401 17.539 5.521 1.00 27.80 104 CYS A O 1
ATOM 789 N N . PRO A 1 105 ? -59.545 19.602 5.874 1.00 33.66 105 PRO A N 1
ATOM 790 C CA . PRO A 1 105 ? -60.292 20.263 4.800 1.00 33.66 105 PRO A CA 1
ATOM 791 C C . PRO A 1 105 ? -59.621 20.090 3.409 1.00 33.66 105 PRO A C 1
ATOM 793 O O . PRO A 1 105 ? -58.465 19.665 3.356 1.00 33.66 105 PRO A O 1
ATOM 796 N N . PRO A 1 106 ? -60.323 20.380 2.287 1.00 43.81 106 PRO A N 1
ATOM 797 C CA . PRO A 1 106 ? -59.926 19.934 0.944 1.00 43.81 106 PRO A CA 1
ATOM 798 C C . PRO A 1 106 ? -59.607 21.054 -0.077 1.00 43.81 106 PRO A C 1
ATOM 800 O O . PRO A 1 106 ? -59.824 22.236 0.170 1.00 43.81 106 PRO A O 1
ATOM 803 N N . GLY A 1 107 ? -59.174 20.627 -1.272 1.00 28.94 107 GLY A N 1
ATOM 804 C CA . GLY A 1 107 ? -58.915 21.427 -2.484 1.00 28.94 107 GLY A CA 1
ATOM 805 C C . GLY A 1 107 ? -57.595 20.977 -3.129 1.00 28.94 107 GLY A C 1
ATOM 806 O O . GLY A 1 107 ? -56.624 20.777 -2.411 1.00 28.94 107 GLY A O 1
ATOM 807 N N . GLY A 1 108 ? -57.452 20.726 -4.434 1.00 27.12 108 GLY A N 1
ATOM 808 C CA . GLY A 1 108 ? -58.294 20.956 -5.623 1.00 27.12 108 GLY A CA 1
ATOM 809 C C . GLY A 1 108 ? -57.343 21.442 -6.734 1.00 27.12 108 GLY A C 1
ATOM 810 O O . GLY A 1 108 ? -56.575 22.357 -6.470 1.00 27.12 108 GLY A O 1
ATOM 811 N N . THR A 1 109 ? -57.239 20.850 -7.929 1.00 30.39 109 THR A N 1
ATOM 812 C CA . THR A 1 109 ? -58.294 20.639 -8.945 1.00 30.39 109 THR A CA 1
ATOM 813 C C . THR A 1 109 ? -57.950 19.526 -9.974 1.00 30.39 109 THR A C 1
ATOM 815 O O . THR A 1 109 ? -56.799 19.128 -10.082 1.00 30.39 109 THR A O 1
ATOM 818 N N . ALA A 1 110 ? -58.984 19.039 -10.693 1.00 30.20 110 ALA A N 1
ATOM 819 C CA . ALA A 1 110 ? -59.099 18.650 -12.130 1.00 30.20 110 ALA A CA 1
ATOM 820 C C . ALA A 1 110 ? -57.887 18.128 -12.971 1.00 30.20 110 ALA A C 1
ATOM 822 O O . ALA A 1 110 ? -56.765 18.564 -12.783 1.00 30.20 110 ALA A O 1
ATOM 823 N N . SER 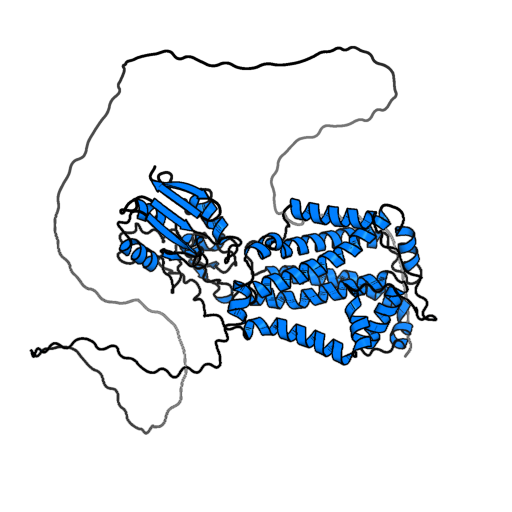A 1 111 ? -58.020 17.352 -14.069 1.00 29.03 111 SER A N 1
ATOM 824 C CA . SER A 1 111 ? -59.048 16.465 -14.701 1.00 29.03 111 SER A CA 1
ATOM 825 C C . SER A 1 111 ? -58.432 15.890 -16.023 1.00 29.03 111 SER A C 1
ATOM 827 O O . SER A 1 111 ? -57.247 16.127 -16.232 1.00 29.03 111 SER A O 1
ATOM 829 N N . TRP A 1 112 ? -59.039 15.171 -16.991 1.00 26.86 112 TRP A N 1
ATOM 830 C CA . TRP A 1 112 ? -60.362 14.560 -17.291 1.00 26.86 112 TRP A CA 1
ATOM 831 C C . TRP A 1 112 ? -60.120 13.445 -18.361 1.00 26.86 112 TRP A C 1
ATOM 833 O O . TRP A 1 112 ? -59.105 13.503 -19.051 1.00 26.86 112 TRP A O 1
ATOM 843 N N . ARG A 1 113 ? -61.095 12.543 -18.608 1.00 25.84 113 ARG A N 1
ATOM 844 C CA . ARG A 1 113 ? -61.129 11.449 -19.639 1.00 25.84 113 ARG A CA 1
ATOM 845 C C . ARG A 1 113 ? -60.211 10.246 -19.302 1.00 25.84 113 ARG A C 1
ATOM 847 O O . ARG A 1 113 ? -59.103 10.450 -18.832 1.00 25.84 113 ARG A O 1
ATOM 854 N N . GLY A 1 114 ? -60.569 8.962 -19.463 1.00 26.00 114 GLY A N 1
ATOM 855 C CA . GLY A 1 114 ? -61.766 8.292 -20.020 1.00 26.00 114 GLY A CA 1
ATOM 856 C C . GLY A 1 114 ? -61.547 7.779 -21.458 1.00 26.00 114 GLY A C 1
ATOM 857 O O . GLY A 1 114 ? -60.972 8.517 -22.246 1.00 26.00 114 GLY A O 1
ATOM 858 N N . CYS A 1 115 ? -61.961 6.576 -21.895 1.00 23.77 115 CYS A N 1
ATOM 859 C CA . CYS A 1 115 ? -62.631 5.419 -21.258 1.00 23.77 115 CYS A CA 1
ATOM 860 C C . CYS A 1 115 ? -62.396 4.141 -22.113 1.00 23.77 115 CYS A C 1
ATOM 862 O O . CYS A 1 115 ? -62.276 4.264 -23.327 1.00 23.77 115 CYS A O 1
ATOM 864 N N . ALA A 1 116 ? -62.418 2.934 -21.522 1.00 26.61 116 ALA A N 1
ATOM 865 C CA . ALA A 1 116 ? -62.604 1.646 -22.227 1.00 26.61 116 ALA A CA 1
ATOM 866 C C . ALA A 1 116 ? -63.007 0.516 -21.246 1.00 26.61 116 ALA A C 1
ATOM 868 O O . ALA A 1 116 ? -62.761 0.629 -20.044 1.00 26.61 116 ALA A O 1
ATOM 869 N N . THR A 1 117 ? -63.634 -0.557 -21.743 1.00 28.33 117 THR A N 1
ATOM 870 C CA . THR A 1 117 ? -64.246 -1.652 -20.957 1.00 28.33 117 THR A CA 1
ATOM 871 C C . THR A 1 117 ? -63.480 -2.986 -21.027 1.00 28.33 117 THR A C 1
ATOM 873 O O . THR A 1 117 ? -62.612 -3.186 -21.871 1.00 28.33 117 THR A O 1
ATOM 876 N N . ALA A 1 118 ? -63.792 -3.906 -20.104 1.00 28.91 118 ALA A N 1
ATOM 877 C CA . ALA A 1 118 ? -63.185 -5.241 -19.992 1.00 28.91 118 ALA A CA 1
ATOM 878 C C . ALA A 1 118 ? -63.901 -6.315 -20.841 1.00 28.91 118 ALA A C 1
ATOM 880 O O . ALA A 1 118 ? -65.016 -6.089 -21.317 1.00 28.91 118 ALA A O 1
ATOM 881 N N . PRO A 1 119 ? -63.332 -7.535 -20.912 1.00 36.12 119 PRO A N 1
ATOM 882 C CA . PRO A 1 119 ? -64.168 -8.710 -20.627 1.00 36.12 119 PRO A CA 1
ATOM 883 C C . PRO A 1 119 ? -63.573 -9.726 -19.618 1.00 36.12 119 PRO A C 1
ATOM 885 O O . PRO A 1 119 ? -62.457 -9.596 -19.120 1.00 36.12 119 PRO A O 1
ATOM 888 N N . LYS A 1 120 ? -64.406 -10.729 -19.301 1.00 25.56 120 LYS A N 1
ATOM 889 C CA . LYS A 1 120 ? -64.231 -11.884 -18.384 1.00 25.56 120 LYS A CA 1
ATOM 890 C C . LYS A 1 120 ? -63.017 -12.759 -18.791 1.00 25.56 120 LYS A C 1
ATOM 892 O O . LYS A 1 120 ? -62.714 -12.801 -19.975 1.00 25.56 120 LYS A O 1
ATOM 897 N N . ALA A 1 121 ? -62.235 -13.444 -17.942 1.00 28.58 121 ALA A N 1
ATOM 898 C CA . ALA A 1 121 ? -62.419 -14.139 -16.647 1.00 28.58 121 ALA A CA 1
ATOM 899 C C . ALA A 1 121 ? -62.918 -15.607 -16.732 1.00 28.58 121 ALA A C 1
ATOM 901 O O . ALA A 1 121 ? -64.027 -15.825 -17.203 1.00 28.58 121 ALA A O 1
ATOM 902 N N . ILE A 1 122 ? -62.107 -16.560 -16.219 1.00 25.86 122 ILE A N 1
ATOM 903 C CA . ILE A 1 122 ? -62.390 -17.948 -15.739 1.0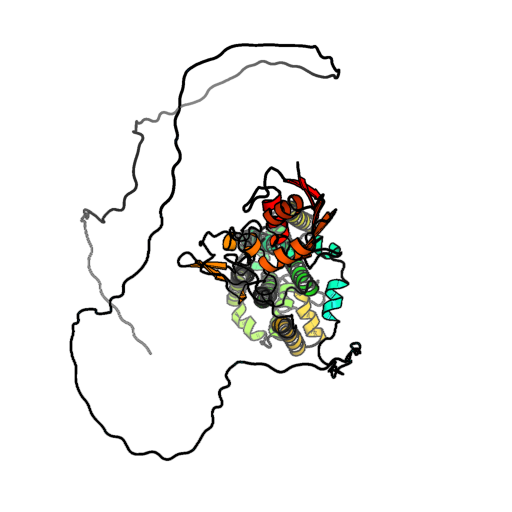0 25.86 122 ILE A CA 1
ATOM 904 C C . ILE A 1 122 ? -61.050 -18.512 -15.177 1.00 25.86 122 ILE A C 1
ATOM 906 O O . ILE A 1 122 ? -60.063 -18.544 -15.900 1.00 25.86 122 ILE A O 1
ATOM 910 N N . SER A 1 123 ? -60.888 -18.564 -13.842 1.00 27.38 123 SER A N 1
ATOM 911 C CA . SER A 1 123 ? -60.730 -19.768 -12.973 1.00 27.38 123 SER A CA 1
ATOM 912 C C . SER A 1 123 ? -59.288 -20.355 -12.892 1.00 27.38 123 SER A C 1
ATOM 914 O O . SER A 1 123 ? -58.457 -20.051 -13.733 1.00 27.38 123 SER A O 1
ATOM 916 N N . THR A 1 124 ? -58.848 -21.099 -11.858 1.00 26.55 124 THR A N 1
ATOM 917 C CA . THR A 1 124 ? -59.572 -21.808 -10.773 1.00 26.55 124 THR A CA 1
ATOM 918 C C . THR A 1 124 ? -58.735 -21.918 -9.467 1.00 26.55 124 THR A C 1
ATOM 920 O O . THR A 1 124 ? -57.528 -22.103 -9.531 1.00 26.55 124 THR A O 1
ATOM 923 N N . THR A 1 125 ? -59.392 -21.854 -8.292 1.00 27.41 125 THR A N 1
ATOM 924 C CA . THR A 1 125 ? -59.034 -22.458 -6.963 1.00 27.41 125 THR A CA 1
ATOM 925 C C . THR A 1 125 ? -57.563 -22.526 -6.477 1.00 27.41 125 THR A C 1
ATOM 927 O O . THR A 1 125 ? -56.772 -23.303 -6.987 1.00 27.41 125 THR A O 1
ATOM 930 N N . ALA A 1 126 ? -57.187 -21.802 -5.406 1.00 28.06 126 ALA A N 1
ATOM 931 C CA . ALA A 1 126 ? -57.229 -22.225 -3.975 1.00 28.06 126 ALA A CA 1
ATOM 932 C C . ALA A 1 126 ? -55.909 -22.896 -3.482 1.00 28.06 126 ALA A C 1
ATOM 934 O O . ALA A 1 126 ? -55.098 -23.314 -4.288 1.00 28.06 126 ALA A O 1
ATOM 935 N N . ARG A 1 127 ? -55.557 -22.995 -2.185 1.00 25.81 127 ARG A N 1
ATOM 936 C CA . ARG A 1 127 ? -56.305 -22.850 -0.915 1.00 25.81 127 ARG A CA 1
ATOM 937 C C . ARG A 1 127 ? -55.369 -22.347 0.208 1.00 25.81 127 ARG A C 1
ATOM 939 O O . ARG A 1 127 ? -54.325 -22.946 0.442 1.00 25.81 127 ARG A O 1
ATOM 946 N N . ARG A 1 128 ? -55.742 -21.301 0.964 1.00 28.02 128 ARG A N 1
ATOM 947 C CA . ARG A 1 128 ? -55.031 -20.912 2.210 1.00 28.02 128 ARG A CA 1
ATOM 948 C C . ARG A 1 128 ? -55.494 -21.770 3.397 1.00 28.02 128 ARG A C 1
ATOM 950 O O . ARG A 1 128 ? -56.668 -22.123 3.475 1.00 28.02 128 ARG A O 1
ATOM 957 N N . ARG A 1 129 ? -54.613 -22.001 4.378 1.00 26.56 129 ARG A N 1
ATOM 958 C CA . ARG A 1 129 ? -54.995 -22.341 5.763 1.00 26.56 129 ARG A CA 1
ATOM 959 C C . ARG A 1 129 ? -54.414 -21.312 6.740 1.00 26.56 129 ARG A C 1
ATOM 961 O O . ARG A 1 129 ? -53.353 -20.743 6.499 1.00 26.56 129 ARG A O 1
ATOM 968 N N . ARG A 1 130 ? -55.153 -21.074 7.822 1.00 24.09 130 ARG A N 1
ATOM 969 C CA . ARG A 1 130 ? -54.830 -20.236 8.989 1.00 24.09 130 ARG A CA 1
ATOM 970 C C . ARG A 1 130 ? -54.920 -21.153 10.213 1.00 24.09 130 ARG A C 1
ATOM 972 O O . ARG A 1 130 ? -55.736 -22.069 10.190 1.00 24.09 130 ARG A O 1
ATOM 979 N N . TRP A 1 131 ? -54.130 -20.895 11.250 1.00 24.72 131 TRP A N 1
ATOM 980 C CA . TRP A 1 131 ? -54.290 -21.515 12.569 1.00 24.72 131 TRP A CA 1
ATOM 981 C C . TRP A 1 131 ? -54.379 -20.438 13.657 1.00 24.72 131 TRP A C 1
ATOM 983 O O . TRP A 1 131 ? -53.913 -19.313 13.461 1.00 24.72 131 TRP A O 1
ATOM 993 N N . SER A 1 132 ? -55.032 -20.794 14.759 1.00 25.39 132 SER A N 1
ATOM 994 C CA . SER A 1 132 ? -55.319 -19.975 15.944 1.00 25.39 132 SER A CA 1
ATOM 995 C C . SER A 1 132 ? -54.882 -20.720 17.215 1.00 25.39 132 SER A C 1
ATOM 997 O O . SER A 1 132 ? -54.396 -21.848 17.124 1.00 25.39 132 SER A O 1
ATOM 999 N N . SER A 1 133 ? -54.994 -20.075 18.375 1.00 31.08 133 SER A N 1
ATOM 1000 C CA . SER A 1 133 ? -54.422 -20.521 19.651 1.00 31.08 133 SER A CA 1
ATOM 1001 C C . SER A 1 133 ? -55.428 -21.186 20.609 1.00 31.08 133 SER A C 1
ATOM 1003 O O . SER A 1 133 ? -56.637 -21.137 20.389 1.00 31.08 133 SER A O 1
ATOM 1005 N N . ASP A 1 134 ? -54.870 -21.724 21.703 1.00 26.53 134 ASP A N 1
ATOM 1006 C CA . ASP A 1 134 ? -55.513 -22.035 22.995 1.00 26.53 134 ASP A CA 1
ATOM 1007 C C . ASP A 1 134 ? -56.332 -23.368 23.079 1.00 26.53 134 ASP A C 1
ATOM 1009 O O . ASP A 1 134 ? -56.468 -24.061 22.072 1.00 26.53 134 ASP A O 1
ATOM 1013 N N . PRO A 1 135 ? -56.662 -23.894 24.288 1.00 41.53 135 PRO A N 1
ATOM 1014 C CA . PRO A 1 135 ? -55.657 -24.668 25.043 1.00 41.53 135 PRO A CA 1
ATOM 1015 C C . PRO A 1 135 ? -56.153 -25.944 25.783 1.00 41.53 135 PRO A C 1
ATOM 1017 O O . PRO A 1 135 ? -57.280 -26.014 26.261 1.00 41.53 135 PRO A O 1
ATOM 1020 N N . GLY A 1 136 ? -55.218 -26.864 26.078 1.00 23.45 136 GLY A N 1
ATOM 1021 C CA . GLY A 1 136 ? -55.221 -27.651 27.329 1.00 23.45 136 GLY A CA 1
ATOM 1022 C C . GLY A 1 136 ? -55.695 -29.119 27.300 1.00 23.45 136 GLY A C 1
ATOM 1023 O O . GLY A 1 136 ? -56.858 -29.414 27.062 1.00 23.45 136 GLY A O 1
ATOM 1024 N N . ALA A 1 137 ? -54.796 -30.034 27.692 1.00 27.41 137 ALA A N 1
ATOM 1025 C CA . ALA A 1 137 ? -55.073 -31.389 28.200 1.00 27.41 137 ALA A CA 1
ATOM 1026 C C . ALA A 1 137 ? -53.876 -31.860 29.068 1.00 27.41 137 ALA A C 1
ATOM 1028 O O . ALA A 1 137 ? -52.842 -31.188 29.086 1.00 27.41 137 ALA A O 1
ATOM 1029 N N . ARG A 1 138 ? -54.001 -32.958 29.835 1.00 26.22 138 ARG A N 1
ATOM 1030 C CA . ARG A 1 138 ? -53.041 -33.328 30.904 1.00 26.22 138 ARG A CA 1
ATOM 1031 C C . ARG A 1 138 ? -52.267 -34.634 30.652 1.00 26.22 138 ARG A C 1
ATOM 1033 O O . ARG A 1 138 ? -52.767 -35.545 30.010 1.00 26.22 138 ARG A O 1
ATOM 1040 N N . SER A 1 139 ? -51.093 -34.703 31.290 1.00 28.61 139 SER A N 1
ATOM 1041 C CA . SER A 1 139 ? -50.465 -35.889 31.911 1.00 28.61 139 SER A CA 1
ATOM 1042 C C . SER A 1 139 ? -50.313 -37.206 31.128 1.00 28.61 139 SER A C 1
ATOM 1044 O O . SER A 1 139 ? -51.249 -37.991 31.023 1.00 28.61 139 SER A O 1
ATOM 1046 N N . SER A 1 140 ? -49.058 -37.582 30.871 1.00 26.84 140 SER A N 1
ATOM 1047 C CA . SER A 1 140 ? -48.480 -38.802 31.469 1.00 26.84 140 SER A CA 1
ATOM 1048 C C . SER A 1 140 ? -46.952 -38.671 31.560 1.00 26.84 140 SER A C 1
ATOM 1050 O O . SER A 1 140 ? -46.337 -37.953 30.773 1.00 26.84 140 SER A O 1
ATOM 1052 N N . SER A 1 141 ? -46.338 -39.296 32.565 1.00 28.66 141 SER A N 1
ATOM 1053 C CA . SER A 1 141 ? -44.901 -39.197 32.845 1.00 28.66 141 SER A CA 1
ATOM 1054 C C . SER A 1 141 ? -44.159 -40.479 32.478 1.00 28.66 141 SER A C 1
ATOM 1056 O O . SER A 1 141 ? -44.506 -41.546 32.977 1.00 28.66 141 SER A O 1
ATOM 1058 N N . THR A 1 142 ? -43.066 -40.376 31.723 1.00 26.33 142 THR A N 1
ATOM 1059 C CA . THR A 1 142 ? -41.969 -41.360 31.766 1.00 26.33 142 THR A CA 1
ATOM 1060 C C . THR A 1 142 ? -40.652 -40.697 31.373 1.00 26.33 142 THR A C 1
ATOM 1062 O O . THR A 1 142 ? -40.580 -39.940 30.407 1.00 26.33 142 THR A O 1
ATOM 1065 N N . SER A 1 143 ? -39.601 -40.957 32.147 1.00 27.27 143 SER A N 1
ATOM 1066 C CA . SER A 1 143 ? -38.274 -40.365 31.974 1.00 27.27 143 SER A CA 1
ATOM 1067 C C . SER A 1 143 ? -37.358 -41.256 31.137 1.00 27.27 143 SER A C 1
ATOM 1069 O O . SER A 1 143 ? -37.136 -42.408 31.504 1.00 27.27 143 SER A O 1
ATOM 1071 N N . TRP A 1 144 ? -36.739 -40.699 30.094 1.00 26.39 144 TRP A N 1
ATOM 1072 C CA . TRP A 1 144 ? -35.639 -41.334 29.360 1.00 26.39 144 TRP A CA 1
ATOM 1073 C C . TRP A 1 144 ? -34.491 -40.333 29.143 1.00 26.39 144 TRP A C 1
ATOM 1075 O O . TRP A 1 144 ? -34.759 -39.167 28.842 1.00 26.39 144 TRP A O 1
ATOM 1085 N N . PRO A 1 145 ? -33.215 -40.741 29.297 1.00 28.56 145 PRO A N 1
ATOM 1086 C CA . PRO A 1 145 ? -32.073 -39.851 29.116 1.00 28.56 145 PRO A CA 1
ATOM 1087 C C . PRO A 1 145 ? -31.786 -39.583 27.625 1.00 28.56 145 PRO A C 1
ATOM 1089 O O . PRO A 1 145 ? -31.993 -40.467 26.787 1.00 28.56 145 PRO A O 1
ATOM 1092 N N . PRO A 1 146 ? -31.260 -38.396 27.268 1.00 31.70 146 PRO A N 1
ATOM 1093 C CA . PRO A 1 146 ? -30.942 -38.064 25.884 1.00 31.70 146 PRO A CA 1
ATOM 1094 C C . PRO A 1 146 ? -29.727 -38.860 25.389 1.00 31.70 146 PRO A C 1
ATOM 1096 O O . PRO A 1 146 ? -28.593 -38.611 25.801 1.00 31.70 146 PRO A O 1
ATOM 1099 N N . ARG A 1 147 ? -29.946 -39.800 24.462 1.00 28.77 147 ARG A N 1
ATOM 1100 C CA . ARG A 1 147 ? -28.853 -40.417 23.693 1.00 28.77 147 ARG A CA 1
ATOM 1101 C C . ARG A 1 147 ? -28.336 -39.420 22.651 1.00 28.77 147 ARG A C 1
ATOM 1103 O O . ARG A 1 147 ? -29.116 -38.680 22.054 1.00 28.77 147 ARG A O 1
ATOM 1110 N N . VAL A 1 148 ? -27.022 -39.401 22.437 1.00 31.59 148 VAL A N 1
ATOM 1111 C CA . VAL A 1 148 ? -26.367 -38.487 21.488 1.00 31.59 148 VAL A CA 1
ATOM 1112 C C . VAL A 1 148 ? -26.780 -38.837 20.056 1.00 31.59 148 VAL A C 1
ATOM 1114 O O . VAL A 1 148 ? -26.559 -39.955 19.602 1.00 31.59 148 VAL A O 1
ATOM 1117 N N . ALA A 1 149 ? -27.369 -37.879 19.338 1.00 28.02 149 ALA A N 1
ATOM 1118 C CA . ALA A 1 149 ? -27.803 -38.069 17.958 1.00 28.02 149 ALA A CA 1
ATOM 1119 C C . ALA A 1 149 ? -26.638 -37.858 16.974 1.00 28.02 149 ALA A C 1
ATOM 1121 O O . ALA A 1 149 ? -26.314 -36.727 16.610 1.00 28.02 149 ALA A O 1
ATOM 1122 N N . SER A 1 150 ? -26.019 -38.946 16.515 1.00 26.92 150 SER A N 1
ATOM 1123 C CA . SER A 1 150 ? -25.012 -38.927 15.447 1.00 26.92 150 SER A CA 1
ATOM 1124 C C . SER A 1 150 ? -25.667 -38.829 14.063 1.00 26.92 150 SER A C 1
ATOM 1126 O O . SER A 1 150 ? -25.748 -39.810 13.325 1.00 26.92 150 SER A O 1
ATOM 1128 N N . SER A 1 151 ? -26.148 -37.636 13.700 1.00 29.02 151 SER A N 1
ATOM 1129 C CA . SER A 1 151 ? -26.612 -37.352 12.337 1.00 29.02 151 SER A CA 1
ATOM 1130 C C . SER A 1 151 ? -25.431 -37.357 11.360 1.00 29.02 151 SER A C 1
ATOM 1132 O O . SER A 1 151 ? -24.657 -36.399 11.316 1.00 29.02 151 SER A O 1
ATOM 1134 N N . PHE A 1 152 ? -25.305 -38.430 10.579 1.00 25.73 152 PHE A N 1
ATOM 1135 C CA . PHE A 1 152 ? -24.317 -38.567 9.509 1.00 25.73 152 PHE A CA 1
ATOM 1136 C C . PHE A 1 152 ? -24.505 -37.442 8.473 1.00 25.73 152 PHE A C 1
ATOM 1138 O O . PHE A 1 152 ? -25.475 -37.434 7.714 1.00 25.73 152 PHE A O 1
ATOM 1145 N N . VAL A 1 153 ? -23.585 -36.479 8.445 1.00 32.00 153 VAL A N 1
ATOM 1146 C CA . VAL A 1 153 ? -23.469 -35.506 7.352 1.00 32.00 153 VAL A CA 1
ATOM 1147 C C . VAL A 1 153 ? -22.491 -36.094 6.342 1.00 32.00 153 VAL A C 1
ATOM 1149 O O . VAL A 1 153 ? -21.396 -36.493 6.724 1.00 32.00 153 VAL A O 1
ATOM 1152 N N . LEU A 1 154 ? -22.866 -36.159 5.060 1.00 27.16 154 LEU A N 1
ATOM 1153 C CA . LEU A 1 154 ? -21.914 -36.533 4.011 1.00 27.16 154 LEU A CA 1
ATOM 1154 C C . LEU A 1 154 ? -20.866 -35.424 3.859 1.00 27.16 154 LEU A C 1
ATOM 1156 O O . LEU A 1 154 ? -21.132 -34.394 3.232 1.00 27.16 154 LEU A O 1
ATOM 1160 N N . ASP A 1 155 ? -19.672 -35.656 4.402 1.00 28.88 155 ASP A N 1
ATOM 1161 C CA . ASP A 1 155 ? -18.513 -34.800 4.173 1.00 28.88 155 ASP A CA 1
ATOM 1162 C C . ASP A 1 155 ? -18.091 -34.872 2.702 1.00 28.88 155 ASP A C 1
ATOM 1164 O O . ASP A 1 155 ? -17.519 -35.846 2.212 1.00 28.88 155 ASP A O 1
ATOM 1168 N N . ARG A 1 156 ? -18.398 -33.807 1.960 1.00 28.08 156 ARG A N 1
ATOM 1169 C CA . ARG A 1 156 ? -18.005 -33.660 0.558 1.00 28.08 156 ARG A CA 1
ATOM 1170 C C . ARG A 1 156 ? -16.648 -32.958 0.505 1.00 28.08 156 ARG A C 1
ATOM 1172 O O . ARG A 1 156 ? -16.582 -31.778 0.163 1.00 28.08 156 ARG A O 1
ATOM 1179 N N . GLU A 1 157 ? -15.584 -33.689 0.858 1.00 30.89 157 GLU A N 1
ATOM 1180 C CA . GLU A 1 157 ? -14.189 -33.233 1.089 1.00 30.89 157 GLU A CA 1
ATOM 1181 C C . GLU A 1 157 ? -13.444 -32.598 -0.120 1.00 30.89 157 GLU A C 1
ATOM 1183 O O . GLU A 1 157 ? -12.217 -32.617 -0.219 1.00 30.89 157 GLU A O 1
ATOM 1188 N N . ILE A 1 158 ? -14.149 -31.972 -1.062 1.00 31.94 158 ILE A N 1
ATOM 1189 C CA . ILE A 1 158 ? -13.574 -31.347 -2.261 1.00 31.94 158 ILE A CA 1
ATOM 1190 C C . ILE A 1 158 ? -13.805 -29.830 -2.204 1.00 31.94 158 ILE A C 1
ATOM 1192 O O . ILE A 1 158 ? -14.554 -29.250 -2.989 1.00 31.94 158 ILE A O 1
ATOM 1196 N N . GLY A 1 159 ? -13.159 -29.170 -1.236 1.00 29.95 159 GLY A N 1
ATOM 1197 C CA . GLY A 1 159 ? -13.227 -27.709 -1.104 1.00 29.95 159 GLY A CA 1
ATOM 1198 C C . GLY A 1 159 ? -12.256 -27.080 -0.103 1.00 29.95 159 GLY A C 1
ATOM 1199 O O . GLY A 1 159 ? -11.582 -26.109 -0.444 1.00 29.95 159 GLY A O 1
ATOM 1200 N N . ASP A 1 160 ? -12.138 -27.627 1.108 1.00 32.91 160 ASP A N 1
ATOM 1201 C CA . ASP A 1 160 ? -11.516 -26.923 2.246 1.00 32.91 160 ASP A CA 1
ATOM 1202 C C . ASP A 1 160 ? -10.013 -27.236 2.438 1.00 32.91 160 ASP A C 1
ATOM 1204 O O . ASP A 1 160 ? -9.520 -27.412 3.551 1.00 32.91 160 ASP A O 1
ATOM 1208 N N . ARG A 1 161 ? -9.245 -27.309 1.333 1.00 33.28 161 ARG A N 1
ATOM 1209 C CA . ARG A 1 161 ? -7.808 -27.667 1.364 1.00 33.28 161 ARG A CA 1
ATOM 1210 C C . ARG A 1 161 ? -7.014 -26.731 2.305 1.00 33.28 161 ARG A C 1
ATOM 1212 O O . ARG A 1 161 ? -6.847 -25.548 1.989 1.00 33.28 161 ARG A O 1
ATOM 1219 N N . PRO A 1 162 ? -6.402 -27.233 3.400 1.00 37.31 162 PRO A N 1
ATOM 1220 C CA . PRO A 1 162 ? -5.808 -26.388 4.447 1.00 37.31 162 PRO A CA 1
ATOM 1221 C C . PRO A 1 162 ? -4.483 -25.708 4.052 1.00 37.31 162 PRO A C 1
ATOM 1223 O O . PRO A 1 162 ? -3.932 -24.923 4.826 1.00 37.31 162 PRO A O 1
ATOM 1226 N N . TYR A 1 163 ? -3.962 -25.978 2.852 1.00 40.41 163 TYR A N 1
ATOM 1227 C CA . TYR A 1 163 ? -2.624 -25.588 2.393 1.00 40.41 163 TYR A CA 1
ATOM 1228 C C . TYR A 1 163 ? -2.339 -24.079 2.554 1.00 40.41 163 TYR A C 1
ATOM 1230 O O . TYR A 1 163 ? -1.391 -23.682 3.234 1.00 40.41 163 TYR A O 1
ATOM 1238 N N . PHE A 1 164 ? -3.225 -23.218 2.037 1.00 38.03 164 PHE A N 1
ATOM 1239 C CA . PHE A 1 164 ? -3.076 -21.756 2.120 1.00 38.03 164 PHE A CA 1
ATOM 1240 C C . PHE A 1 164 ? -3.417 -21.150 3.491 1.00 38.03 164 PHE A C 1
ATOM 1242 O O . PHE A 1 164 ? -3.094 -19.987 3.735 1.00 38.03 164 PHE A O 1
ATOM 1249 N N . ARG A 1 165 ? -4.072 -21.907 4.381 1.00 40.12 165 ARG A N 1
ATOM 1250 C CA . ARG A 1 165 ? -4.298 -21.526 5.787 1.00 40.12 165 ARG A CA 1
ATOM 1251 C C . ARG A 1 165 ? -3.073 -21.860 6.642 1.00 40.12 165 ARG A C 1
ATOM 1253 O O . ARG A 1 165 ? -2.750 -21.109 7.555 1.00 40.12 165 ARG A O 1
ATOM 1260 N N . ASN A 1 166 ? -2.367 -22.938 6.306 1.00 37.22 166 ASN A N 1
ATOM 1261 C CA . ASN A 1 166 ? -1.157 -23.355 7.003 1.00 37.22 166 ASN A CA 1
ATOM 1262 C C . ASN A 1 166 ? 0.076 -22.533 6.609 1.00 37.22 166 ASN A C 1
ATOM 1264 O O . ASN A 1 166 ? 0.860 -22.213 7.494 1.00 37.22 166 ASN A O 1
ATOM 1268 N N . LEU A 1 167 ? 0.251 -22.135 5.341 1.00 41.81 167 LEU A N 1
ATOM 1269 C CA . LEU A 1 167 ? 1.460 -21.404 4.924 1.00 41.81 167 LEU A CA 1
ATOM 1270 C C . LEU A 1 167 ? 1.652 -20.081 5.698 1.00 41.81 167 LEU A C 1
ATOM 1272 O O . LEU A 1 167 ? 2.707 -19.857 6.286 1.00 41.81 167 LEU A O 1
ATOM 1276 N N . GLY A 1 168 ? 0.600 -19.259 5.795 1.00 41.12 168 GLY A N 1
ATOM 1277 C CA . GLY A 1 168 ? 0.626 -17.990 6.540 1.00 41.12 168 GLY A CA 1
ATOM 1278 C C . GLY A 1 168 ? 0.672 -18.126 8.070 1.00 41.12 168 GLY A C 1
ATOM 1279 O O . GLY A 1 168 ? 0.969 -17.147 8.746 1.00 41.12 168 GLY A O 1
ATOM 1280 N N . ASN A 1 169 ? 0.404 -19.321 8.613 1.00 40.50 169 ASN A N 1
ATOM 1281 C CA . ASN A 1 169 ? 0.519 -19.624 10.046 1.00 40.50 169 ASN A CA 1
ATOM 1282 C C . ASN A 1 169 ? 1.832 -20.348 10.408 1.00 40.50 169 ASN A C 1
ATOM 1284 O O . ASN A 1 169 ? 2.189 -20.388 11.582 1.00 40.50 169 ASN A O 1
ATOM 1288 N N . ARG A 1 170 ? 2.535 -20.940 9.429 1.00 39.97 170 ARG A N 1
ATOM 1289 C CA . ARG A 1 170 ? 3.843 -21.600 9.607 1.00 39.97 170 ARG A CA 1
ATOM 1290 C C . ARG A 1 170 ? 5.014 -20.623 9.487 1.00 39.97 170 ARG A C 1
ATOM 1292 O O . ARG A 1 170 ? 6.036 -20.834 10.130 1.00 39.97 170 ARG A O 1
ATOM 1299 N N . VAL A 1 171 ? 4.873 -19.547 8.709 1.00 46.56 171 VAL A N 1
ATOM 1300 C CA . VAL A 1 171 ? 5.832 -18.430 8.728 1.00 46.56 171 VAL A CA 1
ATOM 1301 C C . VAL A 1 171 ? 5.674 -17.681 10.052 1.00 46.56 171 VAL A C 1
ATOM 1303 O O . VAL A 1 171 ? 4.613 -17.116 10.320 1.00 46.56 171 VAL A O 1
ATOM 1306 N N . CYS A 1 172 ? 6.718 -17.668 10.887 1.00 44.88 172 CYS A N 1
ATOM 1307 C CA . CYS A 1 172 ? 6.663 -16.991 12.183 1.00 44.88 172 CYS A CA 1
ATOM 1308 C C . CYS A 1 172 ? 6.383 -15.482 11.994 1.00 44.88 172 CYS A C 1
ATOM 1310 O O . CYS A 1 172 ? 7.138 -14.822 11.271 1.00 44.88 172 CYS A O 1
ATOM 1312 N N . PRO A 1 173 ? 5.359 -14.893 12.653 1.00 53.06 173 PRO A N 1
ATOM 1313 C CA . PRO A 1 173 ? 4.993 -13.484 12.465 1.00 53.06 173 PRO A CA 1
ATOM 1314 C C . PRO A 1 173 ? 6.133 -12.483 12.703 1.00 53.06 173 PRO A C 1
ATOM 1316 O O . PRO A 1 173 ? 6.136 -11.414 12.096 1.00 53.06 173 PRO A O 1
ATOM 1319 N N . GLN A 1 174 ? 7.111 -12.851 13.536 1.00 52.19 174 GLN A N 1
ATOM 1320 C CA . GLN A 1 174 ? 8.316 -12.070 13.833 1.00 52.19 174 GLN A CA 1
ATOM 1321 C C . GLN A 1 174 ? 9.153 -11.768 12.574 1.00 52.19 174 GLN A C 1
ATOM 1323 O O . GLN A 1 174 ? 9.699 -10.677 12.450 1.00 52.19 174 GLN A O 1
ATOM 1328 N N . PHE A 1 175 ? 9.205 -12.680 11.594 1.00 53.41 175 PHE A N 1
ATOM 1329 C CA . PHE A 1 175 ? 9.960 -12.467 10.348 1.00 53.41 175 PHE A CA 1
ATOM 1330 C C . PHE A 1 175 ? 9.332 -11.384 9.450 1.00 53.41 175 PHE A C 1
ATOM 1332 O O . PHE A 1 175 ? 10.025 -10.684 8.716 1.00 53.41 175 PHE A O 1
ATOM 1339 N N . LEU A 1 176 ? 8.009 -11.197 9.530 1.00 57.69 176 LEU A N 1
ATOM 1340 C CA . LEU A 1 176 ? 7.283 -10.194 8.740 1.00 57.69 176 LEU A CA 1
ATOM 1341 C C . LEU A 1 176 ? 7.257 -8.806 9.405 1.00 57.69 176 LEU A C 1
ATOM 1343 O O . LEU A 1 176 ? 6.751 -7.852 8.802 1.00 57.69 176 LEU A O 1
ATOM 1347 N N . GLU A 1 177 ? 7.782 -8.687 10.629 1.00 60.97 177 GLU A N 1
ATOM 1348 C CA . GLU A 1 177 ? 7.718 -7.479 11.453 1.00 60.97 177 GLU A CA 1
ATOM 1349 C C . GLU A 1 177 ? 8.726 -6.388 11.039 1.00 60.97 177 GLU A C 1
ATOM 1351 O O . GLU A 1 177 ? 8.281 -5.251 10.864 1.00 60.97 177 GLU A O 1
ATOM 1356 N N . PRO A 1 178 ? 10.015 -6.673 10.741 1.00 67.62 178 PRO A N 1
ATOM 1357 C CA . PRO A 1 178 ? 10.913 -5.690 10.117 1.00 67.62 178 PRO A CA 1
ATOM 1358 C C . PRO A 1 178 ? 10.373 -5.187 8.768 1.00 67.62 178 PRO A C 1
ATOM 1360 O O . PRO A 1 178 ? 10.454 -4.002 8.439 1.00 67.62 178 PRO A O 1
ATOM 1363 N N . LEU A 1 179 ? 9.735 -6.091 8.018 1.00 78.38 179 LEU A N 1
ATOM 1364 C CA . LEU A 1 179 ? 9.192 -5.876 6.675 1.00 78.38 179 LEU A CA 1
ATOM 1365 C C . LEU A 1 179 ? 7.840 -5.127 6.656 1.00 78.38 179 LEU A C 1
ATOM 1367 O O . LEU A 1 179 ? 7.269 -4.883 5.590 1.00 78.38 179 LEU A O 1
ATOM 1371 N N . ARG A 1 180 ? 7.311 -4.717 7.817 1.00 77.75 180 ARG A N 1
ATOM 1372 C CA . ARG A 1 180 ? 6.012 -4.021 7.944 1.00 77.75 180 ARG A CA 1
ATOM 1373 C C . ARG A 1 180 ? 5.908 -2.693 7.181 1.00 77.75 180 ARG A C 1
ATOM 1375 O O . ARG A 1 180 ? 4.800 -2.235 6.913 1.00 77.75 180 ARG A O 1
ATOM 1382 N N . HIS A 1 181 ? 7.042 -2.069 6.856 1.00 87.38 181 HIS A N 1
ATOM 1383 C CA . HIS A 1 181 ? 7.123 -0.739 6.243 1.00 87.38 181 HIS A CA 1
ATOM 1384 C C . HIS A 1 181 ? 7.469 -0.746 4.743 1.00 87.38 181 HIS A C 1
ATOM 1386 O O . HIS A 1 181 ? 7.561 0.332 4.162 1.00 87.38 181 HIS A O 1
ATOM 1392 N N . LEU A 1 182 ? 7.590 -1.911 4.089 1.00 92.56 182 LEU A N 1
ATOM 1393 C CA . LEU A 1 182 ? 8.004 -2.011 2.675 1.00 92.56 182 LEU A CA 1
ATOM 1394 C C . LEU A 1 182 ? 7.188 -1.124 1.714 1.00 92.56 182 LEU A C 1
ATOM 1396 O O . LEU A 1 182 ? 7.768 -0.472 0.857 1.00 92.56 182 LEU A O 1
ATOM 1400 N N . GLY A 1 183 ? 5.867 -1.010 1.892 1.00 93.00 183 GLY A N 1
ATOM 1401 C CA . GLY A 1 183 ? 5.048 -0.112 1.061 1.00 93.00 183 GLY A CA 1
ATOM 1402 C C . GLY A 1 183 ? 5.420 1.371 1.222 1.00 93.00 183 GLY A C 1
ATOM 1403 O O . GLY A 1 183 ? 5.505 2.099 0.239 1.00 93.00 183 GLY A O 1
ATOM 1404 N N . ALA A 1 184 ? 5.724 1.810 2.448 1.00 93.25 184 ALA A N 1
ATOM 1405 C CA . ALA A 1 184 ? 6.189 3.171 2.730 1.00 93.25 184 ALA A CA 1
ATOM 1406 C C . ALA A 1 184 ? 7.612 3.415 2.191 1.00 93.25 184 ALA A C 1
ATOM 1408 O O . ALA A 1 184 ? 7.937 4.513 1.747 1.00 93.25 184 ALA A O 1
ATOM 1409 N N . LEU A 1 185 ? 8.451 2.375 2.209 1.00 94.62 185 LEU A N 1
ATOM 1410 C CA . LEU A 1 185 ? 9.796 2.390 1.639 1.00 94.62 185 LEU A CA 1
ATOM 1411 C C . LEU A 1 185 ? 9.763 2.452 0.101 1.00 94.62 185 LEU A C 1
ATOM 1413 O 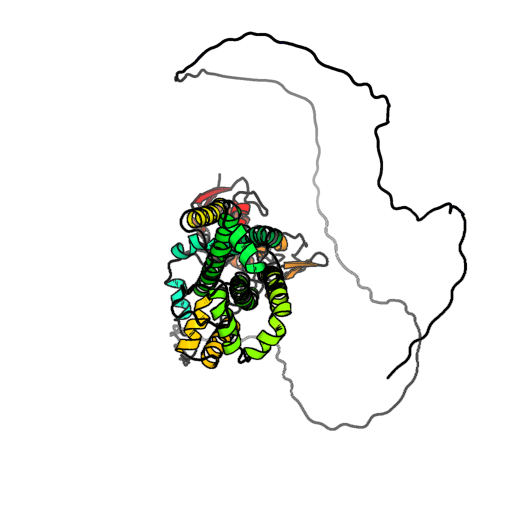O . LEU A 1 185 ? 10.584 3.145 -0.487 1.00 94.62 185 LEU A O 1
ATOM 1417 N N . GLY A 1 186 ? 8.773 1.826 -0.543 1.00 96.50 186 GLY A N 1
ATOM 1418 C CA . GLY A 1 186 ? 8.507 1.986 -1.976 1.00 96.50 186 GLY A CA 1
ATOM 1419 C C . GLY A 1 186 ? 8.144 3.427 -2.353 1.00 96.50 186 GLY A C 1
ATOM 1420 O O . GLY A 1 186 ? 8.697 3.965 -3.303 1.00 96.50 186 GLY A O 1
ATOM 1421 N N . TYR A 1 187 ? 7.299 4.103 -1.562 1.00 96.75 187 TYR A N 1
ATOM 1422 C CA . TYR A 1 187 ? 7.055 5.545 -1.735 1.00 96.75 187 TYR A CA 1
ATOM 1423 C C . TYR A 1 187 ? 8.329 6.387 -1.543 1.00 96.75 187 TYR A C 1
ATOM 1425 O O . TYR A 1 187 ? 8.541 7.338 -2.290 1.00 96.75 187 TYR A O 1
ATOM 1433 N N . TRP A 1 188 ? 9.186 6.050 -0.572 1.00 96.75 188 TRP A N 1
ATOM 1434 C CA . TRP A 1 188 ? 10.469 6.741 -0.385 1.00 96.75 188 TRP A CA 1
ATOM 1435 C C . TRP A 1 188 ? 11.394 6.580 -1.600 1.00 96.75 188 TRP A C 1
ATOM 1437 O O . TRP A 1 188 ? 11.935 7.567 -2.094 1.00 96.75 188 TRP A O 1
ATOM 1447 N N . LEU A 1 189 ? 11.527 5.356 -2.117 1.00 97.88 189 LEU A N 1
ATOM 1448 C CA . LEU A 1 189 ? 12.342 5.055 -3.295 1.00 97.88 189 LEU A CA 1
ATOM 1449 C C . LEU A 1 189 ? 11.787 5.716 -4.563 1.00 97.88 189 LEU A C 1
ATOM 1451 O O . LEU A 1 189 ? 12.567 6.275 -5.328 1.00 97.88 189 LEU A O 1
ATOM 1455 N N . PHE A 1 190 ? 10.461 5.767 -4.738 1.00 97.94 190 PHE A N 1
ATOM 1456 C CA . PHE A 1 190 ? 9.830 6.548 -5.807 1.00 97.94 190 PHE A CA 1
ATOM 1457 C C . PHE A 1 190 ? 10.220 8.035 -5.741 1.00 97.94 190 PHE A C 1
ATOM 1459 O O . PHE A 1 190 ? 10.602 8.613 -6.756 1.00 97.94 190 PHE A O 1
ATOM 1466 N N . TRP A 1 191 ? 10.172 8.668 -4.562 1.00 97.44 191 TRP A N 1
ATOM 1467 C CA . TRP A 1 191 ? 10.556 10.080 -4.431 1.00 97.44 191 TRP A CA 1
ATOM 1468 C C . TRP A 1 191 ? 12.060 10.314 -4.617 1.00 97.44 191 TRP A C 1
ATOM 1470 O O . TRP A 1 191 ? 12.442 11.330 -5.196 1.00 97.44 191 TRP A O 1
ATOM 1480 N N . LEU A 1 192 ? 12.910 9.373 -4.194 1.00 97.12 192 LEU A N 1
ATOM 1481 C CA . LEU A 1 192 ? 14.353 9.419 -4.443 1.00 97.12 192 LEU A CA 1
ATOM 1482 C C . LEU A 1 192 ? 14.668 9.306 -5.945 1.00 97.12 192 LEU A C 1
ATOM 1484 O O . LEU A 1 192 ? 15.487 10.072 -6.459 1.00 97.12 192 LEU A O 1
ATOM 1488 N N . LEU A 1 193 ? 13.976 8.411 -6.658 1.00 97.88 193 LEU A N 1
ATOM 1489 C CA . LEU A 1 193 ? 14.039 8.270 -8.116 1.00 97.88 193 LEU A CA 1
ATOM 1490 C C . LEU A 1 193 ? 13.541 9.525 -8.833 1.00 97.88 193 LEU A C 1
ATOM 1492 O O . LEU A 1 193 ? 14.222 10.015 -9.725 1.00 97.88 193 LEU A O 1
ATOM 1496 N N . ALA A 1 194 ? 12.407 10.093 -8.417 1.00 97.62 194 ALA A N 1
ATOM 1497 C CA . ALA A 1 194 ? 11.876 11.320 -9.004 1.00 97.62 194 ALA A CA 1
ATOM 1498 C C . ALA A 1 194 ? 12.844 12.505 -8.823 1.00 97.62 194 ALA A C 1
ATOM 1500 O O . ALA A 1 194 ? 13.141 13.209 -9.784 1.00 97.62 194 ALA A O 1
ATOM 1501 N N . ALA A 1 195 ? 13.389 12.705 -7.618 1.00 96.94 195 ALA A N 1
ATOM 1502 C CA . ALA A 1 195 ? 14.320 13.799 -7.338 1.00 96.94 195 ALA A CA 1
ATOM 1503 C C . ALA A 1 195 ? 15.647 13.667 -8.110 1.00 96.94 195 ALA A C 1
ATOM 1505 O O . ALA A 1 195 ? 16.128 14.643 -8.687 1.00 96.94 195 ALA A O 1
ATOM 1506 N N . SER A 1 196 ? 16.224 12.461 -8.157 1.00 96.69 196 SER A N 1
ATOM 1507 C CA . SER A 1 196 ? 17.449 12.194 -8.926 1.00 96.69 196 SER A CA 1
ATOM 1508 C C . SER A 1 196 ? 17.210 12.248 -10.439 1.00 96.69 196 SER A C 1
ATOM 1510 O O . SER A 1 196 ? 18.006 12.849 -11.155 1.00 96.69 196 SER A O 1
ATOM 1512 N N . GLY A 1 197 ? 16.086 11.715 -10.922 1.00 95.81 197 GLY A N 1
ATOM 1513 C CA . GLY A 1 197 ? 15.694 11.742 -12.333 1.00 95.81 197 GLY A CA 1
ATOM 1514 C C . GLY A 1 197 ? 15.456 13.159 -12.857 1.00 95.81 197 GLY A C 1
ATOM 1515 O O . GLY A 1 197 ? 15.909 13.480 -13.950 1.00 95.81 197 GLY A O 1
ATOM 1516 N N . ILE A 1 198 ? 14.843 14.043 -12.059 1.00 95.50 198 ILE A N 1
ATOM 1517 C CA . ILE A 1 198 ? 14.689 15.468 -12.404 1.00 95.50 198 ILE A CA 1
ATOM 1518 C C . ILE A 1 198 ? 16.057 16.147 -12.573 1.00 95.50 198 ILE A C 1
ATOM 1520 O O . ILE A 1 198 ? 16.248 16.881 -13.541 1.00 95.50 198 ILE A O 1
ATOM 1524 N N . TYR A 1 199 ? 17.025 15.891 -11.684 1.00 94.00 199 TYR A N 1
ATOM 1525 C CA . TYR A 1 199 ? 18.383 16.426 -11.853 1.00 94.00 199 TYR A CA 1
ATOM 1526 C C . TYR A 1 199 ? 19.052 15.879 -13.118 1.00 94.00 199 TYR A C 1
ATOM 1528 O O . TYR A 1 199 ? 19.609 16.653 -13.894 1.00 94.00 199 TYR A O 1
ATOM 1536 N N . LEU A 1 200 ? 18.993 14.561 -13.336 1.00 93.38 200 LEU A N 1
ATOM 1537 C CA . LEU A 1 200 ? 19.612 13.922 -14.498 1.00 93.38 200 LEU A CA 1
ATOM 1538 C C . LEU A 1 200 ? 19.011 14.469 -15.799 1.00 93.38 200 LEU A C 1
ATOM 1540 O O . LEU A 1 200 ? 19.764 14.874 -16.674 1.00 93.38 200 LEU A O 1
ATOM 1544 N N . TYR A 1 201 ? 17.687 14.619 -15.880 1.00 92.88 201 TYR A N 1
ATOM 1545 C CA . TYR A 1 201 ? 16.993 15.228 -17.020 1.00 92.88 201 TYR A CA 1
ATOM 1546 C C . TYR A 1 201 ? 17.440 16.675 -17.312 1.00 92.88 201 TYR A C 1
ATOM 1548 O O . TYR A 1 201 ? 17.567 17.053 -18.469 1.00 92.88 201 TYR A O 1
ATOM 1556 N N . ILE A 1 202 ? 17.757 17.480 -16.289 1.00 92.06 202 ILE A N 1
ATOM 1557 C CA . ILE A 1 202 ? 18.298 18.851 -16.449 1.00 92.06 202 ILE A CA 1
ATOM 1558 C C . ILE A 1 202 ? 19.747 18.853 -16.999 1.00 92.06 202 ILE A C 1
ATOM 1560 O O . ILE A 1 202 ? 20.265 19.888 -17.436 1.00 92.06 202 ILE A O 1
ATOM 1564 N N . ARG A 1 203 ? 20.439 17.708 -16.969 1.00 90.94 203 ARG A N 1
ATOM 1565 C CA . ARG A 1 203 ? 21.824 17.547 -17.447 1.00 90.94 203 ARG A CA 1
ATOM 1566 C C . ARG A 1 203 ? 21.964 16.683 -18.704 1.00 90.94 203 ARG A C 1
ATOM 1568 O O . ARG A 1 203 ? 23.007 16.756 -19.349 1.00 90.94 203 ARG A O 1
ATOM 1575 N N . PHE A 1 204 ? 20.936 15.910 -19.027 1.00 89.81 204 PHE A N 1
ATOM 1576 C CA . PHE A 1 204 ? 20.861 14.979 -20.144 1.00 89.81 204 PHE A CA 1
ATOM 1577 C C . PHE A 1 204 ? 20.572 15.694 -21.466 1.00 89.81 204 PHE A C 1
ATOM 1579 O O . PHE A 1 204 ? 19.793 16.646 -21.515 1.00 89.81 204 PHE A O 1
ATOM 1586 N N . ASP A 1 205 ? 21.188 15.217 -22.542 1.00 89.06 205 ASP A N 1
ATOM 1587 C CA . ASP A 1 205 ? 20.894 15.662 -23.901 1.00 89.06 205 ASP A CA 1
ATOM 1588 C C . ASP A 1 205 ? 19.822 14.747 -24.510 1.00 89.06 205 ASP A C 1
ATOM 1590 O O . ASP A 1 205 ? 19.970 13.526 -24.533 1.00 89.06 205 ASP A O 1
ATOM 1594 N N . THR A 1 206 ? 18.720 15.334 -24.977 1.00 86.62 206 THR A N 1
ATOM 1595 C CA . THR A 1 206 ? 17.581 14.600 -25.547 1.00 86.62 206 THR A CA 1
ATOM 1596 C C . THR A 1 206 ? 17.688 14.386 -27.063 1.00 86.62 206 THR A C 1
ATOM 1598 O O . THR A 1 206 ? 16.733 13.915 -27.682 1.00 86.62 206 THR A O 1
ATOM 1601 N N . SER A 1 207 ? 18.845 14.683 -27.667 1.00 85.56 207 SER A N 1
ATOM 1602 C CA . SER A 1 207 ? 19.178 14.332 -29.053 1.00 85.56 207 SER A CA 1
ATOM 1603 C C . SER A 1 207 ? 19.842 12.953 -29.169 1.00 85.56 207 SER A C 1
ATOM 1605 O O . SER A 1 207 ? 20.625 12.548 -28.313 1.00 85.56 207 SER A O 1
ATOM 1607 N N . LEU A 1 208 ? 19.573 12.251 -30.277 1.00 82.56 208 LEU A N 1
ATOM 1608 C CA . LEU A 1 208 ? 20.131 10.924 -30.582 1.00 82.56 208 LEU A CA 1
ATOM 1609 C C . LEU A 1 208 ? 21.672 10.903 -30.555 1.00 82.56 208 LEU A C 1
ATOM 1611 O O . LEU A 1 208 ? 22.285 9.939 -30.103 1.00 82.56 208 LEU A O 1
ATOM 1615 N N . THR A 1 209 ? 22.304 11.975 -31.038 1.00 82.88 209 THR A N 1
ATOM 1616 C CA . THR A 1 209 ? 23.763 12.105 -31.098 1.00 82.88 209 THR A CA 1
ATOM 1617 C C . THR A 1 209 ? 24.366 12.459 -29.742 1.00 82.88 209 THR A C 1
ATOM 1619 O O . THR A 1 209 ? 25.334 11.819 -29.336 1.00 82.88 209 THR A O 1
ATOM 1622 N N . GLY A 1 210 ? 23.795 13.438 -29.029 1.00 85.94 210 GLY A N 1
ATOM 1623 C CA . GLY A 1 210 ? 24.333 13.950 -27.766 1.00 85.94 210 GLY A CA 1
ATOM 1624 C C . GLY A 1 210 ? 24.067 13.075 -26.538 1.00 85.94 210 GLY A C 1
ATOM 1625 O O . GLY A 1 210 ? 24.779 13.220 -25.543 1.00 85.94 210 GLY A O 1
ATOM 1626 N N . ALA A 1 211 ? 23.088 12.164 -26.604 1.00 86.81 211 ALA A N 1
ATOM 1627 C CA . ALA A 1 211 ? 22.639 11.289 -25.516 1.00 86.81 211 ALA A CA 1
ATOM 1628 C C . ALA A 1 211 ? 23.783 10.651 -24.709 1.00 86.81 211 ALA A C 1
ATOM 1630 O O . ALA A 1 211 ? 23.989 10.989 -23.538 1.00 86.81 211 ALA A O 1
ATOM 1631 N N . TYR A 1 212 ? 24.554 9.771 -25.357 1.00 88.81 212 TYR A N 1
ATOM 1632 C CA . TYR A 1 212 ? 25.663 9.030 -24.750 1.00 88.81 212 TYR A CA 1
ATOM 1633 C C . TYR A 1 212 ? 26.720 9.979 -24.167 1.00 88.81 212 TYR A C 1
ATOM 1635 O O . TYR A 1 212 ? 27.099 9.858 -23.005 1.00 88.81 212 TYR A O 1
ATOM 1643 N N . ASP A 1 213 ? 27.130 10.996 -24.931 1.00 90.00 213 ASP A N 1
ATOM 1644 C CA . ASP A 1 213 ? 28.171 11.933 -24.493 1.00 90.00 213 ASP A CA 1
ATOM 1645 C C . ASP A 1 213 ? 27.700 12.825 -23.331 1.00 90.00 213 ASP A C 1
ATOM 1647 O O . ASP A 1 213 ? 28.513 13.315 -22.549 1.00 90.00 213 ASP A O 1
ATOM 1651 N N . SER A 1 214 ? 26.391 13.059 -23.185 1.00 89.69 214 SER A N 1
ATOM 1652 C CA . SER A 1 214 ? 25.830 13.772 -22.029 1.00 89.69 214 SER A CA 1
ATOM 1653 C C . SER A 1 214 ? 25.897 12.949 -20.743 1.00 89.69 214 SER A C 1
ATOM 1655 O O . SER A 1 214 ? 26.064 13.517 -19.663 1.00 89.69 214 SER A O 1
ATOM 1657 N N . ILE A 1 215 ? 25.823 11.623 -20.873 1.00 86.19 215 ILE A N 1
ATOM 1658 C CA . ILE A 1 215 ? 25.972 10.660 -19.785 1.00 86.19 215 ILE A CA 1
ATOM 1659 C C . ILE A 1 215 ? 27.443 10.463 -19.416 1.00 86.19 215 ILE A C 1
ATOM 1661 O O . ILE A 1 215 ? 27.763 10.495 -18.232 1.00 86.19 215 ILE A O 1
ATOM 1665 N N . ASP A 1 216 ? 28.332 10.346 -20.401 1.00 84.31 216 ASP A N 1
ATOM 1666 C CA . ASP A 1 216 ? 29.781 10.246 -20.195 1.00 84.31 216 ASP A CA 1
ATOM 1667 C C . ASP A 1 216 ? 30.314 11.478 -19.431 1.00 84.31 216 ASP A C 1
ATOM 1669 O O . ASP A 1 216 ? 30.892 11.366 -18.347 1.00 84.31 216 ASP A O 1
ATOM 1673 N N . ARG A 1 217 ? 29.934 12.686 -19.881 1.00 85.31 217 ARG A N 1
ATOM 1674 C CA . ARG A 1 217 ? 30.196 13.956 -19.170 1.00 85.31 217 ARG A CA 1
ATOM 1675 C C . ARG A 1 217 ? 29.556 14.046 -17.778 1.00 85.31 217 ARG A C 1
ATOM 1677 O O . ARG A 1 217 ? 29.962 14.898 -16.986 1.00 85.31 217 ARG A O 1
ATOM 1684 N N . LEU A 1 218 ? 28.544 13.231 -17.478 1.00 82.38 218 LEU A N 1
ATOM 1685 C CA . LEU A 1 218 ? 27.922 13.165 -16.156 1.00 82.38 218 LEU A CA 1
ATOM 1686 C C . LEU A 1 218 ? 28.688 12.260 -15.189 1.00 82.38 218 LEU A C 1
ATOM 1688 O O . LEU A 1 218 ? 28.504 12.441 -13.992 1.00 82.38 218 LEU A O 1
ATOM 1692 N N . GLU A 1 219 ? 29.543 11.331 -15.635 1.00 78.81 219 GLU A N 1
ATOM 1693 C CA . GLU A 1 219 ? 30.211 10.380 -14.726 1.00 78.81 219 GLU A CA 1
ATOM 1694 C C . GLU A 1 219 ? 31.201 11.069 -13.753 1.00 78.81 219 GLU A C 1
ATOM 1696 O O . GLU A 1 219 ? 31.531 10.517 -12.701 1.00 78.81 219 GLU A O 1
ATOM 1701 N N . TRP A 1 220 ? 31.582 12.331 -14.006 1.00 74.31 220 TRP A N 1
ATOM 1702 C CA . TRP A 1 220 ? 32.392 13.138 -13.088 1.00 74.31 220 TRP A CA 1
ATOM 1703 C C . TRP A 1 220 ? 31.651 13.540 -11.793 1.00 74.31 220 TRP A C 1
ATOM 1705 O O . TRP A 1 220 ? 30.645 14.259 -11.793 1.00 74.31 220 TRP A O 1
ATOM 1715 N N . TRP A 1 221 ? 32.227 13.131 -10.659 1.00 75.31 221 TRP A N 1
ATOM 1716 C CA . TRP A 1 221 ? 31.875 13.545 -9.295 1.00 75.31 221 TRP A CA 1
ATOM 1717 C C . TRP A 1 221 ? 30.369 13.448 -8.970 1.00 75.31 221 TRP A C 1
ATOM 1719 O O . TRP A 1 221 ? 29.820 12.349 -8.887 1.00 75.31 221 TRP A O 1
ATOM 1729 N N . PHE A 1 222 ? 29.688 14.576 -8.740 1.00 84.06 222 PHE A N 1
ATOM 1730 C CA . PHE A 1 222 ? 28.296 14.601 -8.274 1.00 84.06 222 PHE A CA 1
ATOM 1731 C C . PHE A 1 222 ? 27.311 13.972 -9.273 1.00 84.06 222 PHE A C 1
ATOM 1733 O O . PHE A 1 222 ? 26.349 13.326 -8.852 1.00 84.06 222 PHE A O 1
ATOM 1740 N N . GLY A 1 223 ? 27.554 14.120 -10.581 1.00 84.56 223 GLY A N 1
ATOM 1741 C CA . GLY A 1 223 ? 26.706 13.521 -11.613 1.00 84.56 223 GLY A CA 1
ATOM 1742 C C . GLY A 1 223 ? 26.756 11.993 -11.569 1.00 84.56 223 GLY A C 1
ATOM 1743 O O . GLY A 1 223 ? 25.708 11.350 -11.513 1.00 84.56 223 GLY A O 1
ATOM 1744 N N . GLY A 1 224 ? 27.962 11.421 -11.481 1.00 87.56 224 GLY A N 1
ATOM 1745 C CA . GLY A 1 224 ? 28.193 9.978 -11.430 1.00 87.56 224 GLY A CA 1
ATOM 1746 C C . GLY A 1 224 ? 27.616 9.349 -10.166 1.00 87.56 224 GLY A C 1
ATOM 1747 O O . GLY A 1 224 ? 26.962 8.306 -10.235 1.00 87.56 224 GLY A O 1
ATOM 1748 N N . ILE A 1 225 ? 27.753 10.029 -9.021 1.00 91.62 225 ILE A N 1
ATOM 1749 C CA . ILE A 1 225 ? 27.115 9.616 -7.764 1.00 91.62 225 ILE A CA 1
ATOM 1750 C C . ILE A 1 225 ? 25.590 9.606 -7.917 1.00 91.62 225 ILE A C 1
ATOM 1752 O O . ILE A 1 225 ? 24.962 8.604 -7.584 1.00 91.62 225 ILE A O 1
ATOM 1756 N N . LEU A 1 226 ? 24.969 10.670 -8.442 1.00 93.00 226 LEU A N 1
ATOM 1757 C CA . LEU A 1 226 ? 23.505 10.737 -8.514 1.00 93.00 226 LEU A CA 1
ATOM 1758 C C . LEU A 1 226 ? 22.910 9.814 -9.593 1.00 93.00 226 LEU A C 1
ATOM 1760 O O . LEU A 1 226 ? 21.845 9.240 -9.371 1.00 93.00 226 LEU A O 1
ATOM 1764 N N . ARG A 1 227 ? 23.617 9.601 -10.710 1.00 93.94 227 ARG A N 1
ATOM 1765 C CA . ARG A 1 227 ? 23.334 8.558 -11.714 1.00 93.94 227 ARG A CA 1
ATOM 1766 C C . ARG A 1 227 ? 23.353 7.165 -11.085 1.00 93.94 227 ARG A C 1
ATOM 1768 O O . ARG A 1 227 ? 22.418 6.391 -11.283 1.00 93.94 227 ARG A O 1
ATOM 1775 N N . SER A 1 228 ? 24.372 6.875 -10.278 1.00 95.06 228 SER A N 1
ATOM 1776 C CA . SER A 1 228 ? 24.500 5.601 -9.561 1.00 95.06 228 SER A CA 1
ATOM 1777 C C . SER A 1 228 ? 23.387 5.421 -8.523 1.00 95.06 228 SER A C 1
ATOM 1779 O O . SER A 1 228 ? 22.744 4.375 -8.496 1.00 95.06 228 SER A O 1
ATOM 1781 N N . VAL A 1 229 ? 23.066 6.466 -7.748 1.00 96.75 229 VAL A N 1
ATOM 1782 C CA . VAL A 1 229 ? 21.937 6.457 -6.803 1.00 96.75 229 VAL A CA 1
ATOM 1783 C C . VAL A 1 229 ? 20.615 6.228 -7.532 1.00 96.75 229 VAL A C 1
ATOM 1785 O O . VAL A 1 229 ? 19.811 5.435 -7.054 1.00 96.75 229 VAL A O 1
ATOM 1788 N N . HIS A 1 230 ? 20.381 6.865 -8.683 1.00 96.94 230 HIS A N 1
ATOM 1789 C CA . HIS A 1 230 ? 19.168 6.654 -9.476 1.00 96.94 230 HIS A CA 1
ATOM 1790 C C . HIS A 1 230 ? 19.065 5.201 -9.961 1.00 96.94 230 HIS A C 1
ATOM 1792 O O . HIS A 1 230 ? 18.047 4.545 -9.743 1.00 96.94 230 HIS A O 1
ATOM 1798 N N . ARG A 1 231 ? 20.148 4.660 -10.540 1.00 94.50 231 ARG A N 1
ATOM 1799 C CA . ARG A 1 231 ? 20.213 3.264 -10.992 1.00 94.50 231 ARG A CA 1
ATOM 1800 C C . ARG A 1 231 ? 19.941 2.292 -9.838 1.00 94.50 231 ARG A C 1
ATOM 1802 O O . ARG A 1 231 ? 19.015 1.493 -9.951 1.00 94.50 231 ARG A O 1
ATOM 1809 N N . TYR A 1 232 ? 20.667 2.385 -8.724 1.00 96.38 232 TYR A N 1
ATOM 1810 C CA . TYR A 1 232 ? 20.498 1.466 -7.592 1.00 96.38 232 TYR A CA 1
ATOM 1811 C C . TYR A 1 232 ? 19.189 1.682 -6.813 1.00 96.38 232 TYR A C 1
ATOM 1813 O O . TYR A 1 232 ? 18.660 0.740 -6.222 1.00 96.38 232 TYR A O 1
ATOM 1821 N N . ALA A 1 233 ? 18.606 2.886 -6.832 1.00 97.75 233 ALA A N 1
ATOM 1822 C CA . ALA A 1 233 ? 17.273 3.115 -6.277 1.00 97.75 233 ALA A CA 1
ATOM 1823 C C . ALA A 1 233 ? 16.186 2.385 -7.083 1.00 97.75 233 ALA A C 1
ATOM 1825 O O . ALA A 1 233 ? 15.209 1.933 -6.487 1.00 97.75 233 ALA A O 1
ATOM 1826 N N . ALA A 1 234 ? 16.361 2.212 -8.400 1.00 97.50 234 ALA A N 1
ATOM 1827 C CA . ALA A 1 234 ? 15.441 1.435 -9.230 1.00 97.50 234 ALA A CA 1
ATOM 1828 C C . ALA A 1 234 ? 15.493 -0.064 -8.876 1.00 97.50 234 ALA A C 1
ATOM 1830 O O . ALA A 1 234 ? 14.443 -0.681 -8.691 1.00 97.50 234 ALA A O 1
ATOM 1831 N N . ASP A 1 235 ? 16.695 -0.618 -8.671 1.00 96.06 235 ASP A N 1
ATOM 1832 C CA . ASP A 1 235 ? 16.891 -1.991 -8.171 1.00 96.06 235 ASP A CA 1
ATOM 1833 C C . ASP A 1 235 ? 16.228 -2.190 -6.810 1.00 96.06 235 ASP A C 1
ATOM 1835 O O . ASP A 1 235 ? 15.405 -3.090 -6.616 1.00 96.06 235 ASP A O 1
ATOM 1839 N N . ALA A 1 236 ? 16.543 -1.301 -5.864 1.00 97.00 236 ALA A N 1
ATOM 1840 C CA . ALA A 1 236 ? 15.965 -1.327 -4.532 1.00 97.00 236 ALA A CA 1
ATOM 1841 C C . ALA A 1 236 ? 14.434 -1.218 -4.580 1.00 97.00 236 ALA A C 1
ATOM 1843 O O . ALA A 1 236 ? 13.757 -1.866 -3.784 1.00 97.00 236 ALA A O 1
ATOM 1844 N N . PHE A 1 237 ? 13.865 -0.444 -5.513 1.00 97.75 237 PHE A N 1
ATOM 1845 C CA . PHE A 1 237 ? 12.417 -0.297 -5.648 1.00 97.75 237 PHE A CA 1
ATOM 1846 C C . PHE A 1 237 ? 11.761 -1.585 -6.161 1.00 97.75 237 PHE A C 1
ATOM 1848 O O . PHE A 1 237 ? 10.772 -2.023 -5.569 1.00 97.75 237 PHE A O 1
ATOM 1855 N N . VAL A 1 238 ? 12.341 -2.251 -7.168 1.00 97.12 238 VAL A N 1
ATOM 1856 C CA . VAL A 1 238 ? 11.877 -3.571 -7.640 1.00 97.12 238 VAL A CA 1
ATOM 1857 C C . VAL A 1 238 ? 11.948 -4.610 -6.517 1.00 97.12 238 VAL A C 1
ATOM 1859 O O . VAL A 1 238 ? 10.946 -5.270 -6.237 1.00 97.12 238 VAL A O 1
ATOM 1862 N N . VAL A 1 239 ? 13.073 -4.704 -5.798 1.00 96.31 239 VAL A N 1
ATOM 1863 C CA . VAL A 1 239 ? 13.238 -5.645 -4.673 1.00 96.31 239 VAL A CA 1
ATOM 1864 C C . VAL A 1 239 ? 12.245 -5.357 -3.539 1.00 96.31 239 VAL A C 1
ATOM 1866 O O . VAL A 1 239 ? 11.613 -6.279 -3.019 1.00 96.31 239 VAL A O 1
ATOM 1869 N N . VAL A 1 240 ? 12.045 -4.088 -3.170 1.00 96.62 240 VAL A N 1
ATOM 1870 C CA . VAL A 1 240 ? 11.098 -3.684 -2.114 1.00 96.62 240 VAL A CA 1
ATOM 1871 C C . VAL A 1 240 ? 9.643 -3.942 -2.518 1.00 96.62 240 VAL A C 1
ATOM 1873 O O . VAL A 1 240 ? 8.854 -4.371 -1.672 1.00 96.62 240 VAL A O 1
ATOM 1876 N N . VAL A 1 241 ? 9.275 -3.746 -3.789 1.00 97.31 241 VAL A N 1
ATOM 1877 C CA . VAL A 1 241 ? 7.926 -4.042 -4.304 1.00 97.31 241 VAL A CA 1
ATOM 1878 C C . VAL A 1 241 ? 7.683 -5.550 -4.414 1.00 97.31 241 VAL A C 1
ATOM 1880 O O . VAL A 1 241 ? 6.624 -6.017 -3.990 1.00 97.31 241 VAL A O 1
ATOM 1883 N N . ALA A 1 242 ? 8.665 -6.333 -4.866 1.00 96.00 242 ALA A N 1
ATOM 1884 C CA . ALA A 1 242 ? 8.587 -7.794 -4.867 1.00 96.00 242 ALA A CA 1
ATOM 1885 C C . ALA A 1 242 ? 8.429 -8.347 -3.437 1.00 96.00 242 ALA A C 1
ATOM 1887 O O . ALA A 1 242 ? 7.509 -9.121 -3.159 1.00 96.00 242 ALA A O 1
ATOM 1888 N N . ALA A 1 243 ? 9.248 -7.876 -2.491 1.00 95.69 243 ALA A N 1
ATOM 1889 C CA . ALA A 1 243 ? 9.133 -8.237 -1.079 1.00 95.69 243 ALA A CA 1
ATOM 1890 C C . ALA A 1 243 ? 7.791 -7.790 -0.463 1.00 95.69 243 ALA A C 1
ATOM 1892 O O . ALA A 1 243 ? 7.218 -8.504 0.364 1.00 95.69 243 ALA A O 1
ATOM 1893 N N . HIS A 1 244 ? 7.251 -6.635 -0.874 1.00 95.12 244 HIS A N 1
ATOM 1894 C CA . HIS A 1 244 ? 5.934 -6.162 -0.441 1.00 95.12 244 HIS A CA 1
ATOM 1895 C C . HIS A 1 244 ? 4.812 -7.095 -0.923 1.00 95.12 244 HIS A C 1
ATOM 1897 O O . HIS A 1 244 ? 3.981 -7.515 -0.110 1.00 95.12 244 HIS A O 1
ATOM 1903 N N . LEU A 1 245 ? 4.831 -7.467 -2.208 1.00 95.75 245 LEU A N 1
ATOM 1904 C CA . LEU A 1 245 ? 3.881 -8.392 -2.826 1.00 95.75 245 LEU A CA 1
ATOM 1905 C C . LEU A 1 245 ? 3.916 -9.764 -2.135 1.00 95.75 245 LEU A C 1
ATOM 1907 O O . LEU A 1 245 ? 2.878 -10.254 -1.688 1.00 95.75 245 LEU A O 1
ATOM 1911 N N . VAL A 1 246 ? 5.110 -10.344 -1.962 1.00 93.62 246 VAL A N 1
ATOM 1912 C CA . VAL A 1 246 ? 5.311 -11.633 -1.276 1.00 93.62 246 VAL A CA 1
ATOM 1913 C C . VAL A 1 246 ? 4.854 -11.570 0.185 1.00 93.62 246 VAL A C 1
ATOM 1915 O O . VAL A 1 246 ? 4.174 -12.481 0.658 1.00 93.62 246 VAL A O 1
ATOM 1918 N N . ARG A 1 247 ? 5.139 -10.485 0.915 1.00 89.62 247 ARG A N 1
ATOM 1919 C CA . ARG A 1 247 ? 4.687 -10.336 2.308 1.00 89.62 247 ARG A CA 1
ATOM 1920 C C . ARG A 1 247 ? 3.162 -10.252 2.426 1.00 89.62 247 ARG A C 1
ATOM 1922 O O . ARG A 1 247 ? 2.587 -10.899 3.302 1.00 89.62 247 ARG A O 1
ATOM 1929 N N . GLU A 1 248 ? 2.488 -9.467 1.586 1.00 90.38 248 GLU A N 1
ATOM 1930 C CA . GLU A 1 248 ? 1.021 -9.351 1.635 1.00 90.38 248 GLU A CA 1
ATOM 1931 C C . GLU A 1 248 ? 0.320 -10.619 1.085 1.00 90.38 248 GLU A C 1
ATOM 1933 O O . GLU A 1 248 ? -0.775 -10.960 1.553 1.00 90.38 248 GLU A O 1
ATOM 1938 N N . LEU A 1 249 ? 0.981 -11.380 0.197 1.00 90.62 249 LEU A N 1
ATOM 1939 C CA . LEU A 1 249 ? 0.601 -12.739 -0.213 1.00 90.62 249 LEU A CA 1
ATOM 1940 C C . LEU A 1 249 ? 0.647 -13.718 0.972 1.00 90.62 249 LEU A C 1
ATOM 1942 O O . LEU A 1 249 ? -0.382 -14.302 1.321 1.00 90.62 249 LEU A O 1
ATOM 1946 N N . LEU A 1 250 ? 1.806 -13.855 1.629 1.00 86.69 250 LEU A N 1
ATOM 1947 C CA . LEU A 1 250 ? 2.014 -14.759 2.771 1.00 86.69 250 LEU A CA 1
ATOM 1948 C C . LEU A 1 250 ? 1.082 -14.428 3.943 1.00 86.69 250 LEU A C 1
ATOM 1950 O O . LEU A 1 250 ? 0.464 -15.320 4.522 1.00 86.69 250 LEU A O 1
ATOM 1954 N N . ALA A 1 251 ? 0.889 -13.140 4.237 1.00 80.56 251 ALA A N 1
ATOM 1955 C CA . ALA A 1 251 ? -0.052 -12.687 5.259 1.00 80.56 251 ALA A CA 1
ATOM 1956 C C . ALA A 1 251 ? -1.540 -12.808 4.838 1.00 80.56 251 ALA A C 1
ATOM 1958 O O . ALA A 1 251 ? -2.439 -12.443 5.602 1.00 80.56 251 ALA A O 1
ATOM 1959 N N . GLY A 1 252 ? -1.836 -13.291 3.623 1.00 84.25 252 GLY A N 1
ATOM 1960 C CA . GLY A 1 252 ? -3.191 -13.564 3.139 1.00 84.25 252 GLY A CA 1
ATOM 1961 C C . GLY A 1 252 ? -4.070 -12.319 2.976 1.00 84.25 252 GLY A C 1
ATOM 1962 O O . GLY A 1 252 ? -5.296 -12.399 3.170 1.00 84.25 252 GLY A O 1
ATOM 1963 N N . ARG A 1 253 ? -3.445 -11.173 2.672 1.00 85.88 253 ARG A N 1
ATOM 1964 C CA . ARG A 1 253 ? -4.027 -9.819 2.709 1.00 85.88 253 ARG A CA 1
ATOM 1965 C C . ARG A 1 253 ? -4.613 -9.346 1.383 1.00 85.88 253 ARG A C 1
ATOM 1967 O O . ARG A 1 253 ? -5.159 -8.258 1.327 1.00 85.88 253 ARG A O 1
ATOM 1974 N N . PHE A 1 254 ? -4.621 -10.193 0.367 1.00 88.62 254 PHE A N 1
ATOM 1975 C CA . PHE A 1 254 ? -5.222 -9.940 -0.945 1.00 88.62 254 PHE A CA 1
ATOM 1976 C C . PHE A 1 254 ? -6.741 -10.196 -1.025 1.00 88.62 254 PHE A C 1
ATOM 1978 O O . PHE A 1 254 ? -7.341 -10.092 -2.087 1.00 88.62 254 PHE A O 1
ATOM 1985 N N . ARG A 1 255 ? -7.385 -10.578 0.086 1.00 85.38 255 ARG A N 1
ATOM 1986 C CA . ARG A 1 255 ? -8.736 -11.177 0.111 1.00 85.38 255 ARG A CA 1
ATOM 1987 C C . ARG A 1 255 ? -9.790 -10.245 0.723 1.00 85.38 255 ARG A C 1
ATOM 1989 O O . ARG A 1 255 ? -9.496 -9.505 1.664 1.00 85.38 255 ARG A O 1
ATOM 1996 N N . GLY A 1 256 ? -11.042 -10.356 0.272 1.00 84.31 256 GLY A N 1
ATOM 1997 C CA . GLY A 1 256 ? -12.182 -9.605 0.822 1.00 84.31 256 GLY A CA 1
ATOM 1998 C C . GLY A 1 256 ? -12.053 -8.094 0.597 1.00 84.31 256 GLY A C 1
ATOM 1999 O O . GLY A 1 256 ? -11.678 -7.669 -0.489 1.00 84.31 256 GLY A O 1
ATOM 2000 N N . PHE A 1 257 ? -12.294 -7.279 1.631 1.00 82.38 257 PHE A N 1
ATOM 2001 C CA . PHE A 1 257 ? -12.220 -5.805 1.565 1.00 82.38 257 PHE A CA 1
ATOM 2002 C C . PHE A 1 257 ? -10.868 -5.240 1.070 1.00 82.38 257 PHE A C 1
ATOM 2004 O O . PHE A 1 257 ? -10.787 -4.072 0.700 1.00 82.38 257 PHE A O 1
ATOM 2011 N N . ARG A 1 258 ? -9.801 -6.053 1.056 1.00 88.19 258 ARG A N 1
ATOM 2012 C CA . ARG A 1 258 ? -8.467 -5.678 0.554 1.00 88.19 258 ARG A CA 1
ATOM 2013 C C . ARG A 1 258 ? -8.216 -6.031 -0.914 1.00 88.19 258 ARG A C 1
ATOM 2015 O O . ARG A 1 258 ? -7.209 -5.591 -1.462 1.00 88.19 258 ARG A O 1
ATOM 2022 N N . ALA A 1 259 ? -9.112 -6.788 -1.554 1.00 90.44 259 ALA A N 1
ATOM 2023 C CA . ALA A 1 259 ? -8.954 -7.216 -2.945 1.00 90.44 259 ALA A CA 1
ATOM 2024 C C . ALA A 1 259 ? -8.758 -6.025 -3.897 1.00 90.44 259 ALA A C 1
ATOM 2026 O O . ALA A 1 259 ? -7.961 -6.113 -4.821 1.00 90.44 259 ALA A O 1
ATOM 2027 N N . PHE A 1 260 ? -9.397 -4.883 -3.617 1.00 92.12 260 PHE A N 1
ATOM 2028 C CA . PHE A 1 260 ? -9.201 -3.645 -4.375 1.00 92.12 260 PHE A CA 1
ATOM 2029 C C . PHE A 1 260 ? -7.739 -3.174 -4.399 1.00 92.12 260 PHE A C 1
ATOM 2031 O O . PHE A 1 260 ? -7.201 -2.971 -5.483 1.00 92.12 260 PHE A O 1
ATOM 2038 N N . SER A 1 261 ? -7.083 -3.017 -3.240 1.00 93.19 261 SER A N 1
ATOM 2039 C CA . SER A 1 261 ? -5.674 -2.591 -3.182 1.00 93.19 261 SER A CA 1
ATOM 2040 C C . SER A 1 261 ? -4.753 -3.635 -3.814 1.00 93.19 261 SER A C 1
ATOM 2042 O O . SER A 1 261 ? -3.812 -3.278 -4.507 1.00 93.19 261 SER A O 1
ATOM 2044 N N . TRP A 1 262 ? -5.049 -4.927 -3.658 1.00 95.25 262 TRP A N 1
ATOM 2045 C CA . TRP A 1 262 ? -4.277 -5.973 -4.330 1.00 95.25 262 TRP A CA 1
ATOM 2046 C C . TRP A 1 262 ? -4.374 -5.887 -5.861 1.00 95.25 262 TRP A C 1
ATOM 2048 O O . TRP A 1 262 ? -3.353 -5.759 -6.526 1.00 95.25 262 TRP A O 1
ATOM 2058 N N . ILE A 1 263 ? -5.590 -5.878 -6.417 1.00 95.75 263 ILE A N 1
ATOM 2059 C CA . ILE A 1 263 ? -5.833 -5.844 -7.870 1.00 95.75 263 ILE A CA 1
ATOM 2060 C C . ILE A 1 263 ? -5.284 -4.552 -8.490 1.00 95.75 263 ILE A C 1
ATOM 2062 O O . ILE A 1 263 ? -4.606 -4.605 -9.509 1.00 95.75 263 ILE A O 1
ATOM 2066 N N . SER A 1 264 ? -5.500 -3.401 -7.845 1.00 96.69 264 SER A N 1
ATOM 2067 C CA . SER A 1 264 ? -4.922 -2.120 -8.288 1.00 96.69 264 SER A CA 1
ATOM 2068 C C . SER A 1 264 ? -3.398 -2.043 -8.135 1.00 96.69 264 SER A C 1
ATOM 2070 O O . SER A 1 264 ? -2.783 -1.193 -8.767 1.00 96.69 264 SER A O 1
ATOM 2072 N N . GLY A 1 265 ? -2.780 -2.934 -7.349 1.00 97.44 265 GLY A N 1
ATOM 2073 C CA . GLY A 1 265 ? -1.327 -3.076 -7.247 1.00 97.44 265 GLY A CA 1
ATOM 2074 C C . GLY A 1 265 ? -0.688 -3.866 -8.396 1.00 97.44 265 GLY A C 1
ATOM 2075 O O . GLY A 1 265 ? 0.451 -3.580 -8.752 1.00 97.44 265 GLY A O 1
ATOM 2076 N N . VAL A 1 266 ? -1.410 -4.812 -9.014 1.00 97.88 266 VAL A N 1
ATOM 2077 C CA . VAL A 1 266 ? -0.897 -5.651 -10.121 1.00 97.88 266 VAL A CA 1
ATOM 2078 C C . VAL A 1 266 ? -0.340 -4.828 -11.299 1.00 97.88 266 VAL A C 1
ATOM 2080 O O . VAL A 1 266 ? 0.809 -5.071 -11.670 1.00 97.88 266 VAL A O 1
ATOM 2083 N N . PRO A 1 267 ? -1.046 -3.827 -11.872 1.00 97.94 267 PRO A N 1
ATOM 2084 C CA . PRO A 1 267 ? -0.487 -3.026 -12.966 1.00 97.94 267 PRO A CA 1
ATOM 2085 C C . PRO A 1 267 ? 0.705 -2.155 -12.540 1.00 97.94 267 PRO A C 1
ATOM 2087 O O . PRO A 1 267 ? 1.515 -1.793 -13.387 1.00 97.94 267 PRO A O 1
ATOM 2090 N N . LEU A 1 268 ? 0.862 -1.838 -11.248 1.00 98.44 268 LEU A N 1
ATOM 2091 C CA . LEU A 1 268 ? 1.984 -1.018 -10.769 1.00 98.44 268 LEU A CA 1
ATOM 2092 C C . LEU A 1 268 ? 3.317 -1.762 -10.861 1.00 98.44 268 LEU A C 1
ATOM 2094 O O . LEU A 1 268 ? 4.342 -1.130 -11.092 1.00 98.44 268 LEU A O 1
ATOM 2098 N N . VAL A 1 269 ? 3.300 -3.094 -10.725 1.00 97.31 269 VAL A N 1
ATOM 2099 C CA . VAL A 1 269 ? 4.487 -3.941 -10.917 1.00 97.31 269 VAL A CA 1
ATOM 2100 C C . VAL A 1 269 ? 4.991 -3.816 -12.357 1.00 97.31 269 VAL A C 1
ATOM 2102 O O . VAL A 1 269 ? 6.179 -3.593 -12.573 1.00 97.31 269 VAL A O 1
ATOM 2105 N N . TRP A 1 270 ? 4.083 -3.872 -13.335 1.00 96.62 270 TRP A N 1
ATOM 2106 C CA . TRP A 1 270 ? 4.424 -3.740 -14.753 1.00 96.62 270 TRP A CA 1
ATOM 2107 C C . TRP A 1 270 ? 4.812 -2.313 -15.153 1.00 96.62 270 TRP A C 1
ATOM 2109 O O . TRP A 1 270 ? 5.763 -2.146 -15.911 1.00 96.62 270 TRP A O 1
ATOM 2119 N N . LEU A 1 271 ? 4.149 -1.283 -14.610 1.00 97.88 271 LEU A N 1
ATOM 2120 C CA . LEU A 1 271 ? 4.549 0.116 -14.820 1.00 97.88 271 LEU A CA 1
ATOM 2121 C C . LEU A 1 271 ? 5.950 0.392 -14.250 1.00 97.88 271 LEU A C 1
ATOM 2123 O O . LEU A 1 271 ? 6.768 1.009 -14.924 1.00 97.88 271 LEU A O 1
ATOM 2127 N N . LEU A 1 272 ? 6.259 -0.104 -13.045 1.00 97.25 272 LEU A N 1
ATOM 2128 C CA . LEU A 1 272 ? 7.598 -0.010 -12.455 1.00 97.25 272 LEU A CA 1
ATOM 2129 C C . LEU A 1 272 ? 8.647 -0.720 -13.323 1.00 97.25 272 LEU A C 1
ATOM 2131 O O . LEU A 1 272 ? 9.651 -0.113 -13.690 1.00 97.25 272 LEU A O 1
ATOM 2135 N N . TYR A 1 273 ? 8.400 -1.983 -13.676 1.00 95.38 273 TYR A N 1
ATOM 2136 C CA . TYR A 1 273 ? 9.347 -2.801 -14.434 1.00 95.38 273 TYR A CA 1
ATOM 2137 C C . TYR A 1 273 ? 9.605 -2.235 -15.841 1.00 95.38 273 TYR A C 1
ATOM 2139 O O . TYR A 1 273 ? 10.756 -2.038 -16.230 1.00 95.38 273 TYR A O 1
ATOM 2147 N N . GLY A 1 274 ? 8.545 -1.854 -16.562 1.00 95.44 274 GLY A N 1
ATOM 2148 C CA . GLY A 1 274 ? 8.652 -1.192 -17.863 1.00 95.44 274 GLY A CA 1
ATOM 2149 C C . GLY A 1 274 ? 9.377 0.155 -17.786 1.00 95.44 274 GLY A C 1
ATOM 2150 O O . GLY A 1 274 ? 10.239 0.428 -18.616 1.00 95.44 274 GLY A O 1
ATOM 2151 N N . SER A 1 275 ? 9.112 0.971 -16.758 1.00 96.56 275 SER A N 1
ATOM 2152 C CA . SER A 1 275 ? 9.848 2.227 -16.548 1.00 96.56 275 SER A CA 1
ATOM 2153 C C . SER A 1 275 ? 11.345 2.000 -16.317 1.00 96.56 275 SER A C 1
ATOM 2155 O O . SER A 1 275 ? 12.150 2.817 -16.766 1.00 96.56 275 SER A O 1
ATOM 2157 N N . GLY A 1 276 ? 11.710 0.909 -15.633 1.00 95.38 276 GLY A N 1
ATOM 2158 C CA . GLY A 1 276 ? 13.096 0.484 -15.438 1.00 95.38 276 GLY A CA 1
ATOM 2159 C C . GLY A 1 276 ? 13.773 0.120 -16.757 1.00 95.38 276 GLY A C 1
ATOM 2160 O O . GLY A 1 276 ? 14.809 0.696 -17.082 1.00 95.38 276 GLY A O 1
ATOM 2161 N N . ILE A 1 277 ? 13.147 -0.751 -17.559 1.00 94.69 277 ILE A N 1
ATOM 2162 C CA . ILE A 1 277 ? 13.654 -1.157 -18.882 1.00 94.69 277 ILE A CA 1
ATOM 2163 C C . ILE A 1 277 ? 13.858 0.061 -19.795 1.00 94.69 277 ILE A C 1
ATOM 2165 O O . ILE A 1 277 ? 14.963 0.255 -20.298 1.00 94.69 277 ILE A O 1
ATOM 2169 N N . VAL A 1 278 ? 12.854 0.934 -19.949 1.00 95.06 278 VAL A N 1
ATOM 2170 C CA . VAL A 1 278 ? 12.977 2.146 -20.787 1.00 95.06 278 VAL A CA 1
ATOM 2171 C C . VAL A 1 278 ? 14.066 3.088 -20.249 1.00 95.06 278 VAL A C 1
ATOM 2173 O O . VAL A 1 278 ? 14.772 3.722 -21.027 1.00 95.06 278 VAL A O 1
ATOM 2176 N N . GLY A 1 279 ? 14.271 3.128 -18.928 1.00 94.12 279 GLY A N 1
ATOM 2177 C CA . GLY A 1 279 ? 15.381 3.856 -18.306 1.00 94.12 279 GLY A CA 1
ATOM 2178 C C . GLY A 1 279 ? 16.764 3.335 -18.710 1.00 94.12 279 GLY A C 1
ATOM 2179 O O . GLY A 1 279 ? 17.695 4.128 -18.825 1.00 94.12 279 GLY A O 1
ATOM 2180 N N . THR A 1 280 ? 16.906 2.032 -18.996 1.00 92.00 280 THR A N 1
ATOM 2181 C CA . THR A 1 280 ? 18.157 1.485 -19.558 1.00 92.00 280 THR A CA 1
ATOM 2182 C C . THR A 1 280 ? 18.398 1.961 -20.990 1.00 92.00 280 THR A C 1
ATOM 2184 O O . THR A 1 280 ? 19.536 2.254 -21.344 1.00 92.00 280 THR A O 1
ATOM 2187 N N . TRP A 1 281 ? 17.344 2.124 -21.799 1.00 92.56 281 TRP A N 1
ATOM 2188 C CA . TRP A 1 281 ? 17.471 2.550 -23.199 1.00 92.56 281 TRP A CA 1
ATOM 2189 C C . TRP A 1 281 ? 18.006 3.981 -23.339 1.00 92.56 281 TRP A C 1
ATOM 2191 O O . TRP A 1 281 ? 18.734 4.276 -24.285 1.00 92.56 281 TRP A O 1
ATOM 2201 N N . LEU A 1 282 ? 17.720 4.853 -22.364 1.00 92.38 282 LEU A N 1
ATOM 2202 C CA . LEU A 1 282 ? 18.241 6.224 -22.321 1.00 92.38 282 LEU A CA 1
ATOM 2203 C C . LEU A 1 282 ? 19.769 6.307 -22.151 1.00 92.38 282 LEU A C 1
ATOM 2205 O O . LEU A 1 282 ? 20.336 7.372 -22.374 1.00 92.38 282 LEU A O 1
ATOM 2209 N N . VAL A 1 283 ? 20.448 5.213 -21.778 1.00 91.50 283 VAL A N 1
ATOM 2210 C CA . VAL A 1 283 ? 21.918 5.188 -21.655 1.00 91.50 283 VAL A CA 1
ATOM 2211 C C . VAL A 1 283 ? 22.615 5.161 -23.022 1.00 91.50 283 VAL A C 1
ATOM 2213 O O . VAL A 1 283 ? 23.748 5.619 -23.135 1.00 91.50 283 VAL A O 1
ATOM 2216 N N . TRP A 1 284 ? 21.932 4.672 -24.063 1.00 91.38 284 TRP A N 1
ATOM 2217 C CA . TRP A 1 284 ? 22.447 4.575 -25.437 1.00 91.38 284 TRP A CA 1
ATOM 2218 C C . TRP A 1 284 ? 23.792 3.818 -25.570 1.00 91.38 284 TRP A C 1
ATOM 2220 O O . TRP A 1 284 ? 24.631 4.118 -26.424 1.00 91.38 284 TRP A O 1
ATOM 2230 N N . ASP A 1 285 ? 23.993 2.818 -24.705 1.00 91.06 285 ASP A N 1
ATOM 2231 C CA . ASP A 1 285 ? 25.139 1.902 -24.706 1.00 91.06 285 ASP A CA 1
ATOM 2232 C C . ASP A 1 285 ? 24.780 0.517 -25.291 1.00 91.06 285 ASP A C 1
ATOM 2234 O O . ASP A 1 285 ? 23.642 0.244 -25.672 1.00 91.06 285 ASP A O 1
ATOM 2238 N N . ALA A 1 286 ? 25.748 -0.394 -25.333 1.00 90.75 286 ALA A N 1
ATOM 2239 C CA . ALA A 1 286 ? 25.592 -1.767 -25.811 1.00 90.75 286 ALA A CA 1
ATOM 2240 C C . ALA A 1 286 ? 24.571 -2.614 -25.014 1.00 90.75 286 ALA A C 1
ATOM 2242 O O . ALA A 1 286 ? 24.130 -3.659 -25.501 1.00 90.75 286 ALA A O 1
ATOM 2243 N N . ARG A 1 287 ? 24.161 -2.183 -23.808 1.00 90.75 287 ARG A N 1
ATOM 2244 C CA . ARG A 1 287 ? 23.094 -2.827 -23.019 1.00 90.75 287 ARG A CA 1
ATOM 2245 C C . ARG A 1 287 ? 21.724 -2.265 -23.391 1.00 90.75 287 ARG A C 1
ATOM 2247 O O . ARG A 1 287 ? 20.790 -3.054 -23.525 1.00 90.75 287 ARG A O 1
ATOM 2254 N N . ALA A 1 288 ? 21.616 -0.953 -23.637 1.00 91.12 288 ALA A N 1
ATOM 2255 C CA . ALA A 1 288 ? 20.457 -0.353 -24.311 1.00 91.12 288 ALA A CA 1
ATOM 2256 C C . ALA A 1 288 ? 20.206 -1.057 -25.659 1.00 91.12 288 ALA A C 1
ATOM 2258 O O . ALA A 1 288 ? 19.121 -1.602 -25.852 1.00 91.12 288 ALA A O 1
ATOM 2259 N N . GLN A 1 289 ? 21.270 -1.146 -26.471 1.00 90.19 289 GLN A N 1
ATOM 2260 C CA . GLN A 1 289 ? 21.628 -2.221 -27.408 1.00 90.19 289 GLN A CA 1
ATOM 2261 C C . GLN A 1 289 ? 20.659 -3.410 -27.479 1.00 90.19 289 GLN A C 1
ATOM 2263 O O . GLN A 1 289 ? 19.592 -3.399 -28.097 1.00 90.19 289 GLN A O 1
ATOM 2268 N N . PHE A 1 290 ? 21.107 -4.466 -26.807 1.00 91.06 290 PHE A N 1
ATOM 2269 C CA . PHE A 1 290 ? 20.434 -5.746 -26.635 1.00 91.06 290 PHE A CA 1
ATOM 2270 C C . PHE A 1 290 ? 19.025 -5.617 -26.029 1.00 91.06 290 PHE A C 1
ATOM 2272 O O . PHE A 1 290 ? 18.088 -6.228 -26.536 1.00 91.06 290 PHE A O 1
ATOM 2279 N N . SER A 1 291 ? 18.852 -4.795 -24.985 1.00 93.00 291 SER A N 1
ATOM 2280 C CA . SER A 1 291 ? 17.579 -4.631 -24.262 1.00 93.00 291 SER A CA 1
ATOM 2281 C C . SER A 1 291 ? 16.441 -4.158 -25.172 1.00 93.00 291 SER A C 1
ATOM 2283 O O . SER A 1 291 ? 15.315 -4.655 -25.081 1.00 93.00 291 SER A O 1
ATOM 2285 N N . PHE A 1 292 ? 16.712 -3.215 -26.079 1.00 91.62 292 PHE A N 1
ATOM 2286 C CA . PHE A 1 292 ? 15.707 -2.721 -27.014 1.00 91.62 292 PHE A CA 1
ATOM 2287 C C . PHE A 1 292 ? 15.406 -3.732 -28.128 1.00 91.62 292 PHE A C 1
ATOM 2289 O O . PHE A 1 292 ? 14.235 -4.022 -28.369 1.00 91.62 292 PHE A O 1
ATOM 2296 N N . ILE A 1 293 ? 16.432 -4.317 -28.759 1.00 90.31 293 ILE A N 1
ATOM 2297 C CA . ILE A 1 293 ? 16.255 -5.295 -29.850 1.00 90.31 293 ILE A CA 1
ATOM 2298 C C . ILE A 1 293 ? 15.489 -6.531 -29.352 1.00 90.31 293 ILE A C 1
ATOM 2300 O O . ILE A 1 293 ? 14.464 -6.889 -29.930 1.00 90.31 293 ILE A O 1
ATOM 2304 N N . ALA A 1 294 ? 15.887 -7.101 -28.212 1.00 92.44 294 ALA A N 1
ATOM 2305 C CA . ALA A 1 294 ? 15.186 -8.225 -27.593 1.00 92.44 294 ALA A CA 1
ATOM 2306 C C . ALA A 1 294 ? 13.746 -7.866 -27.171 1.00 92.44 294 ALA A C 1
ATOM 2308 O O . ALA A 1 294 ? 12.862 -8.722 -27.161 1.00 92.44 294 ALA A O 1
ATOM 2309 N N . THR A 1 295 ? 13.471 -6.593 -26.855 1.00 93.56 295 THR A N 1
ATOM 2310 C CA . THR A 1 295 ? 12.095 -6.126 -26.629 1.00 93.56 295 THR A CA 1
ATOM 2311 C C . THR A 1 295 ? 11.299 -6.059 -27.933 1.00 93.56 295 THR A C 1
ATOM 2313 O O . THR A 1 295 ? 10.145 -6.479 -27.938 1.00 93.56 295 THR A O 1
ATOM 2316 N N . LEU A 1 296 ? 11.875 -5.591 -29.048 1.00 92.25 296 LEU A N 1
ATOM 2317 C CA . LEU A 1 296 ? 11.198 -5.626 -30.351 1.00 92.25 296 LEU A CA 1
ATOM 2318 C C . LEU A 1 296 ? 10.851 -7.061 -30.766 1.00 92.25 296 LEU A C 1
ATOM 2320 O O . LEU A 1 296 ? 9.708 -7.320 -31.140 1.00 92.25 296 LEU A O 1
ATOM 2324 N N . GLU A 1 297 ? 11.793 -7.993 -30.617 1.00 93.12 297 GLU A N 1
ATOM 2325 C CA . GLU A 1 297 ? 11.588 -9.422 -30.880 1.00 93.12 297 GLU A CA 1
ATOM 2326 C C . GLU A 1 297 ? 10.475 -10.013 -30.000 1.00 93.12 297 GLU A C 1
ATOM 2328 O O . GLU A 1 297 ? 9.578 -10.686 -30.511 1.00 93.12 297 GLU A O 1
ATOM 2333 N N . TRP A 1 298 ? 10.444 -9.690 -28.700 1.00 93.94 298 TRP A N 1
ATOM 2334 C CA . TRP A 1 298 ? 9.355 -10.100 -27.803 1.00 93.94 298 TRP A CA 1
ATOM 2335 C C . TRP A 1 298 ? 7.984 -9.566 -28.258 1.00 93.94 298 TRP A C 1
ATOM 2337 O O . TRP A 1 298 ? 6.970 -10.275 -28.223 1.00 93.94 298 TRP A O 1
ATOM 2347 N N . MET A 1 299 ? 7.945 -8.321 -28.736 1.00 92.00 299 MET A N 1
ATOM 2348 C CA . MET A 1 299 ? 6.749 -7.680 -29.292 1.00 92.00 299 MET A CA 1
ATOM 2349 C C . MET A 1 299 ? 6.436 -8.116 -30.739 1.00 92.00 299 MET A C 1
ATOM 2351 O O . MET A 1 299 ? 5.440 -7.659 -31.294 1.00 92.00 299 MET A O 1
ATOM 2355 N N . HIS A 1 300 ? 7.249 -8.993 -31.344 1.00 91.50 300 HIS A N 1
ATOM 2356 C CA . HIS A 1 300 ? 7.170 -9.417 -32.751 1.00 91.50 300 HIS A CA 1
ATOM 2357 C C . HIS A 1 300 ? 7.226 -8.240 -33.754 1.00 91.50 300 HIS A C 1
ATOM 2359 O O . HIS A 1 300 ? 6.637 -8.291 -34.834 1.00 91.50 300 HIS A O 1
ATOM 2365 N N . MET A 1 301 ? 7.939 -7.165 -33.399 1.00 88.44 301 MET A N 1
ATOM 2366 C CA . MET A 1 301 ? 8.143 -5.987 -34.245 1.00 88.44 301 MET A CA 1
ATOM 2367 C C . MET A 1 301 ? 9.470 -6.096 -35.018 1.00 88.44 301 MET A C 1
ATOM 2369 O O . MET A 1 301 ? 10.502 -6.366 -34.404 1.00 88.44 301 MET A O 1
ATOM 2373 N N . PRO A 1 302 ? 9.497 -5.864 -36.344 1.00 84.94 302 PRO A N 1
ATOM 2374 C CA . PRO A 1 302 ? 10.725 -5.970 -37.127 1.00 84.94 302 PRO A CA 1
ATOM 2375 C C . PRO A 1 302 ? 11.665 -4.792 -36.837 1.00 84.94 302 PRO A C 1
ATOM 2377 O O . PRO A 1 302 ? 11.243 -3.634 -36.892 1.00 84.94 302 PRO A O 1
ATOM 2380 N N . VAL A 1 303 ? 12.948 -5.075 -36.586 1.00 81.75 303 VAL A N 1
ATOM 2381 C CA . VAL A 1 303 ? 13.964 -4.068 -36.209 1.00 81.75 303 VAL A CA 1
ATOM 2382 C C . VAL A 1 303 ? 14.036 -2.912 -37.215 1.00 81.75 303 VAL A C 1
ATOM 2384 O O . VAL A 1 303 ? 14.014 -1.752 -36.811 1.00 81.75 303 VAL A O 1
ATOM 2387 N N . SER A 1 304 ? 13.975 -3.209 -38.516 1.00 78.62 304 SER A N 1
ATOM 2388 C CA . SER A 1 304 ? 13.991 -2.221 -39.607 1.00 78.62 304 SER A CA 1
ATOM 2389 C C . SER A 1 304 ? 12.856 -1.184 -39.551 1.00 78.62 304 SER A C 1
ATOM 2391 O O . SER A 1 304 ? 12.982 -0.108 -40.138 1.00 78.62 304 SER A O 1
ATOM 2393 N N . SER A 1 305 ? 11.757 -1.452 -38.831 1.00 74.25 305 SER A N 1
ATOM 2394 C CA . SER A 1 305 ? 10.697 -0.460 -38.579 1.00 74.25 305 SER A CA 1
ATOM 2395 C C . SER A 1 305 ? 11.074 0.564 -37.500 1.00 74.25 305 SER A C 1
ATOM 2397 O O . SER A 1 305 ? 10.642 1.713 -37.575 1.00 74.25 305 SER A O 1
ATOM 2399 N N . ALA A 1 306 ? 11.920 0.185 -36.536 1.00 72.62 306 ALA A N 1
ATOM 2400 C CA . ALA A 1 306 ? 12.473 1.096 -35.537 1.00 72.62 306 ALA A CA 1
ATOM 2401 C C . ALA A 1 306 ? 13.641 1.918 -36.104 1.00 72.62 306 ALA A C 1
ATOM 2403 O O . ALA A 1 306 ? 13.760 3.097 -35.772 1.00 72.62 306 ALA A O 1
ATOM 2404 N N . GLU A 1 307 ? 14.445 1.340 -37.005 1.00 71.19 307 GLU A N 1
ATOM 2405 C CA . GLU A 1 307 ? 15.564 2.043 -37.653 1.00 71.19 307 GLU A CA 1
ATOM 2406 C C . GLU A 1 307 ? 15.100 3.283 -38.425 1.00 71.19 307 GLU A C 1
ATOM 2408 O O . GLU A 1 307 ? 15.619 4.380 -38.224 1.00 71.19 307 GLU A O 1
ATOM 2413 N N . GLN A 1 308 ? 14.031 3.139 -39.217 1.00 68.88 308 GLN A N 1
ATOM 2414 C CA . GLN A 1 308 ? 13.370 4.235 -39.942 1.00 68.88 308 GLN A CA 1
ATOM 2415 C C . GLN A 1 308 ? 12.789 5.332 -39.027 1.00 68.88 308 GLN A C 1
ATOM 2417 O O . GLN A 1 308 ? 12.371 6.386 -39.510 1.00 68.88 308 GLN A O 1
ATOM 2422 N N . ALA A 1 309 ? 12.733 5.094 -37.714 1.00 70.31 309 ALA A N 1
ATOM 2423 C CA . ALA A 1 309 ? 12.154 5.993 -36.728 1.00 70.31 309 ALA A CA 1
ATOM 2424 C C . ALA A 1 309 ? 13.169 6.560 -35.717 1.00 70.31 309 ALA A C 1
ATOM 2426 O O . ALA A 1 309 ? 12.754 7.402 -34.918 1.00 70.31 309 ALA A O 1
ATOM 2427 N N . PHE A 1 310 ? 14.449 6.146 -35.715 1.00 69.31 310 PHE A N 1
ATOM 2428 C CA . PHE A 1 310 ? 15.373 6.359 -34.582 1.00 69.31 310 PHE A CA 1
ATOM 2429 C C . PHE A 1 310 ? 15.438 7.804 -34.049 1.00 69.31 310 PHE A C 1
ATOM 2431 O O . PHE A 1 310 ? 15.302 8.001 -32.838 1.00 69.31 310 PHE A O 1
ATOM 2438 N N . ASP A 1 311 ? 15.533 8.813 -34.922 1.00 66.69 311 ASP A N 1
ATOM 2439 C CA . ASP A 1 311 ? 15.559 10.239 -34.536 1.00 66.69 311 ASP A CA 1
ATOM 2440 C C . ASP A 1 311 ? 14.351 10.663 -33.679 1.00 66.69 311 ASP A C 1
ATOM 2442 O O . ASP A 1 311 ? 14.459 11.491 -32.772 1.00 66.69 311 ASP A O 1
ATOM 2446 N N . ARG A 1 312 ? 13.175 10.084 -33.952 1.00 77.12 312 ARG A N 1
ATOM 2447 C CA . ARG A 1 312 ? 11.929 10.326 -33.204 1.00 77.12 312 ARG A CA 1
ATOM 2448 C C . ARG A 1 312 ? 11.761 9.339 -32.050 1.00 77.12 312 ARG A C 1
ATOM 2450 O O . ARG A 1 312 ? 11.182 9.689 -31.022 1.00 77.12 312 ARG A O 1
ATOM 2457 N N . LEU A 1 313 ? 12.278 8.123 -32.212 1.00 78.56 313 LEU A N 1
ATOM 2458 C CA . LEU A 1 313 ? 12.203 7.033 -31.247 1.00 78.56 313 LEU A CA 1
ATOM 2459 C C . LEU A 1 313 ? 12.920 7.382 -29.938 1.00 78.56 313 LEU A C 1
ATOM 2461 O O . LEU A 1 313 ? 12.385 7.124 -28.864 1.00 78.56 313 LEU A O 1
ATOM 2465 N N . PHE A 1 314 ? 14.079 8.041 -30.011 1.00 82.25 314 PHE A N 1
ATOM 2466 C CA . PHE A 1 314 ? 14.807 8.458 -28.813 1.00 82.25 314 PHE A CA 1
ATOM 2467 C C . PHE A 1 314 ? 14.027 9.498 -27.987 1.00 82.25 314 PHE A C 1
ATOM 2469 O O . PHE A 1 314 ? 13.850 9.341 -26.777 1.00 82.25 314 PHE A O 1
ATOM 2476 N N . SER A 1 315 ? 13.438 10.501 -28.650 1.00 85.44 315 SER A N 1
ATOM 2477 C CA . SER A 1 315 ? 12.530 11.464 -27.999 1.00 85.44 315 SER A CA 1
ATOM 2478 C C . SER A 1 315 ? 11.287 10.778 -27.409 1.00 85.44 315 SER A C 1
ATOM 2480 O O . SER A 1 315 ? 10.801 11.166 -26.344 1.00 85.44 315 SER A O 1
ATOM 2482 N N . PHE A 1 316 ? 10.787 9.727 -28.066 1.00 88.44 316 PHE A N 1
ATOM 2483 C CA . PHE A 1 316 ? 9.701 8.894 -27.550 1.00 88.44 316 PHE A CA 1
ATOM 2484 C C . PHE A 1 316 ? 10.113 8.086 -26.307 1.00 88.44 316 PHE A C 1
ATOM 2486 O O . PHE A 1 316 ? 9.322 8.014 -25.370 1.00 88.44 316 PHE A O 1
ATOM 2493 N N . PHE A 1 317 ? 11.339 7.553 -26.224 1.00 92.12 317 PHE A N 1
ATOM 2494 C CA . PHE A 1 317 ? 11.839 6.900 -25.005 1.00 92.12 317 PHE A CA 1
ATOM 2495 C C . PHE A 1 317 ? 11.910 7.874 -23.824 1.00 92.12 317 PHE A C 1
ATOM 2497 O O . PHE A 1 317 ? 11.489 7.522 -22.722 1.00 92.12 317 PHE A O 1
ATOM 2504 N N . VAL A 1 318 ? 12.364 9.113 -24.050 1.00 92.00 318 VAL A N 1
ATOM 2505 C CA . VAL A 1 318 ? 12.364 10.169 -23.020 1.00 92.00 318 VAL A CA 1
ATOM 2506 C C . VAL A 1 318 ? 10.936 10.473 -22.560 1.00 92.00 318 VAL A C 1
ATOM 2508 O O . VAL A 1 318 ? 10.660 10.475 -21.360 1.00 92.00 318 VAL A O 1
ATOM 2511 N N . PHE A 1 319 ? 9.997 10.658 -23.494 1.00 93.31 319 PHE A N 1
ATOM 2512 C CA . PHE A 1 319 ? 8.583 10.866 -23.166 1.00 93.31 319 PHE A CA 1
ATOM 2513 C C . PHE A 1 319 ? 7.985 9.686 -22.381 1.00 93.31 319 PHE A C 1
ATOM 2515 O O . PHE A 1 319 ? 7.287 9.895 -21.389 1.00 93.31 319 PHE A O 1
ATOM 2522 N N . LEU A 1 320 ? 8.285 8.449 -22.782 1.00 94.38 320 LEU A N 1
ATOM 2523 C CA . LEU A 1 320 ? 7.797 7.232 -22.140 1.00 94.38 320 LEU A CA 1
ATOM 2524 C C . LEU A 1 320 ? 8.366 7.074 -20.720 1.00 94.38 320 LEU A C 1
ATOM 2526 O O . LEU A 1 320 ? 7.608 6.813 -19.786 1.00 94.38 320 LEU A O 1
ATOM 2530 N N . HIS A 1 321 ? 9.666 7.312 -20.526 1.00 95.56 321 HIS A N 1
ATOM 2531 C CA . HIS A 1 321 ? 10.310 7.254 -19.210 1.00 95.56 321 HIS A CA 1
ATOM 2532 C C . HIS A 1 321 ? 9.879 8.392 -18.270 1.00 95.56 321 HIS A C 1
ATOM 2534 O O . HIS A 1 321 ? 9.941 8.226 -17.058 1.00 95.56 321 HIS A O 1
ATOM 2540 N N . LEU A 1 322 ? 9.393 9.526 -18.785 1.00 95.00 322 LEU A N 1
ATOM 2541 C CA . LEU A 1 322 ? 8.760 10.570 -17.965 1.00 95.00 322 LEU A CA 1
ATOM 2542 C C . LEU A 1 322 ? 7.276 10.268 -17.684 1.00 95.00 322 LEU A C 1
ATOM 2544 O O . LEU A 1 322 ? 6.788 10.500 -16.577 1.00 95.00 322 LEU A O 1
ATOM 2548 N N . GLY A 1 323 ? 6.549 9.729 -18.665 1.00 96.81 323 GLY A N 1
ATOM 2549 C CA . GLY A 1 323 ? 5.117 9.442 -18.568 1.00 96.81 323 GLY A CA 1
ATOM 2550 C C . GLY A 1 323 ? 4.778 8.245 -17.677 1.00 96.81 323 GLY A C 1
ATOM 2551 O O . GLY A 1 323 ? 3.839 8.316 -16.881 1.00 96.81 323 GLY A O 1
ATOM 2552 N N . VAL A 1 324 ? 5.542 7.150 -17.758 1.00 97.75 324 VAL A N 1
ATOM 2553 C CA . VAL A 1 324 ? 5.258 5.924 -16.991 1.00 97.75 324 VAL A CA 1
ATOM 2554 C C . VAL A 1 324 ? 5.387 6.134 -15.470 1.00 97.75 324 VAL A C 1
ATOM 2556 O O . VAL A 1 324 ? 4.472 5.706 -14.764 1.00 97.75 324 VAL A O 1
ATOM 2559 N N . PRO A 1 325 ? 6.387 6.856 -14.921 1.00 97.75 325 PRO A N 1
ATOM 2560 C CA . PRO A 1 325 ? 6.417 7.236 -13.505 1.00 97.75 325 PRO A CA 1
ATOM 2561 C C . PRO A 1 325 ? 5.235 8.100 -13.048 1.00 97.75 325 PRO A C 1
ATOM 2563 O O . PRO A 1 325 ? 4.800 7.974 -11.904 1.00 97.75 325 PRO A O 1
ATOM 2566 N N . LEU A 1 326 ? 4.674 8.950 -13.917 1.00 97.75 326 LEU A N 1
ATOM 2567 C CA . LEU A 1 326 ? 3.478 9.739 -13.592 1.00 97.75 326 LEU A CA 1
ATOM 2568 C C . LEU A 1 326 ? 2.221 8.856 -13.535 1.00 97.75 326 LEU A C 1
ATOM 2570 O O . LEU A 1 326 ? 1.407 8.999 -12.618 1.00 97.75 326 LEU A O 1
ATOM 2574 N N . LEU A 1 327 ? 2.094 7.889 -14.451 1.00 98.19 327 LEU A N 1
ATOM 2575 C CA . LEU A 1 327 ? 1.054 6.854 -14.395 1.00 98.19 327 LEU A CA 1
ATOM 2576 C C . LEU A 1 327 ? 1.222 5.947 -13.164 1.00 98.19 327 LEU A C 1
ATOM 2578 O O . LEU A 1 327 ? 0.236 5.627 -12.499 1.00 98.19 327 LEU A O 1
ATOM 2582 N N . LEU A 1 328 ? 2.460 5.588 -12.814 1.00 98.19 328 LEU A N 1
ATOM 2583 C CA . LEU A 1 328 ? 2.795 4.832 -11.608 1.00 98.19 328 LEU A CA 1
ATOM 2584 C C . LEU A 1 328 ? 2.406 5.608 -10.341 1.00 98.19 328 LEU A C 1
ATOM 2586 O O . LEU A 1 328 ? 1.769 5.033 -9.466 1.00 98.19 328 LEU A O 1
ATOM 2590 N N . LEU A 1 329 ? 2.690 6.913 -10.260 1.00 97.50 329 LEU A N 1
ATOM 2591 C CA . LEU A 1 329 ? 2.289 7.771 -9.137 1.00 97.50 329 LEU A CA 1
ATOM 2592 C C . LEU A 1 329 ? 0.762 7.855 -8.984 1.00 97.50 329 LEU A C 1
ATOM 2594 O O . LEU A 1 329 ? 0.237 7.701 -7.876 1.00 97.50 329 LEU A O 1
ATOM 2598 N N . ALA A 1 330 ? 0.037 8.052 -10.090 1.00 97.94 330 ALA A N 1
ATOM 2599 C CA . ALA A 1 330 ? -1.425 8.049 -10.096 1.00 97.94 330 ALA A CA 1
ATOM 2600 C C . ALA A 1 330 ? -1.993 6.680 -9.669 1.00 97.94 330 ALA A C 1
ATOM 2602 O O . ALA A 1 330 ? -2.917 6.607 -8.854 1.00 97.94 330 ALA A O 1
ATOM 2603 N N . GLY A 1 331 ? -1.396 5.588 -10.150 1.00 97.88 331 GLY A N 1
ATOM 2604 C CA . GLY A 1 331 ? -1.744 4.222 -9.770 1.00 97.88 331 GLY A CA 1
ATOM 2605 C C . GLY A 1 331 ? -1.444 3.899 -8.301 1.00 97.88 331 GLY A C 1
ATOM 2606 O O . GLY A 1 331 ? -2.282 3.310 -7.619 1.00 97.88 331 GLY A O 1
ATOM 2607 N N . MET A 1 332 ? -0.307 4.355 -7.767 1.00 97.00 332 MET A N 1
ATOM 2608 C CA . MET A 1 332 ? 0.044 4.255 -6.344 1.00 97.00 332 MET A CA 1
ATOM 2609 C C . MET A 1 332 ? -0.976 4.998 -5.472 1.00 97.00 332 MET A C 1
ATOM 2611 O O . MET A 1 332 ? -1.407 4.472 -4.445 1.00 97.00 332 MET A O 1
ATOM 2615 N N . TRP A 1 333 ? -1.431 6.185 -5.890 1.00 96.00 333 TRP A N 1
ATOM 2616 C CA . TRP A 1 333 ? -2.522 6.895 -5.213 1.00 96.00 333 TRP A CA 1
ATOM 2617 C C . TRP A 1 333 ? -3.836 6.093 -5.223 1.00 96.00 333 TRP A C 1
ATOM 2619 O O . TRP A 1 333 ? -4.449 5.928 -4.166 1.00 96.00 333 TRP A O 1
ATOM 2629 N N . ILE A 1 334 ? -4.238 5.520 -6.367 1.00 96.44 334 ILE A N 1
ATOM 2630 C CA . ILE A 1 334 ? -5.419 4.639 -6.469 1.00 96.44 334 ILE A CA 1
ATOM 2631 C C . ILE A 1 334 ? -5.291 3.434 -5.522 1.00 96.44 334 ILE A C 1
ATOM 2633 O O . ILE A 1 334 ? -6.221 3.145 -4.767 1.00 96.44 334 ILE A O 1
ATOM 2637 N N . HIS A 1 335 ? -4.132 2.774 -5.501 1.00 95.81 335 HIS A N 1
ATOM 2638 C CA . HIS A 1 335 ? -3.845 1.597 -4.676 1.00 95.81 335 HIS A CA 1
ATOM 2639 C C . HIS A 1 335 ? -4.085 1.834 -3.172 1.00 95.81 335 HIS A C 1
ATOM 2641 O O . HIS A 1 335 ? -4.596 0.947 -2.472 1.00 95.81 335 HIS A O 1
ATOM 2647 N N . VAL A 1 336 ? -3.805 3.045 -2.672 1.00 94.19 336 VAL A N 1
ATOM 2648 C CA . VAL A 1 336 ? -4.016 3.412 -1.259 1.00 94.19 336 VAL A CA 1
ATOM 2649 C C . VAL A 1 336 ? -5.388 4.029 -0.938 1.00 94.19 336 VAL A C 1
ATOM 2651 O O . VAL A 1 336 ? -5.710 4.143 0.244 1.00 94.19 336 VAL A O 1
ATOM 2654 N N . GLN A 1 337 ? -6.242 4.364 -1.918 1.00 90.69 337 GLN A N 1
ATOM 2655 C CA . GLN A 1 337 ? -7.514 5.094 -1.692 1.00 90.69 337 GLN A CA 1
ATOM 2656 C C . GLN A 1 337 ? -8.508 4.448 -0.702 1.00 90.69 337 GLN A C 1
ATOM 2658 O O . GLN A 1 337 ? -9.385 5.134 -0.180 1.00 90.69 337 GLN A O 1
ATOM 2663 N N . ARG A 1 338 ? -8.439 3.131 -0.455 1.00 88.88 338 ARG A N 1
ATOM 2664 C CA . ARG A 1 338 ? -9.321 2.436 0.514 1.00 88.88 338 ARG A CA 1
ATOM 2665 C C . ARG A 1 338 ? -8.664 2.206 1.883 1.00 88.88 338 ARG A C 1
ATOM 2667 O O . ARG A 1 338 ? -9.163 1.423 2.693 1.00 88.88 338 ARG A O 1
ATOM 2674 N N . LEU A 1 339 ? -7.539 2.867 2.156 1.00 87.06 339 LEU A N 1
ATOM 2675 C CA . LEU A 1 339 ? -6.777 2.741 3.396 1.00 87.06 339 LEU A CA 1
ATOM 2676 C C . LEU A 1 339 ? -6.811 4.054 4.178 1.00 87.06 339 LEU A C 1
ATOM 2678 O O . LEU A 1 339 ? -5.964 4.918 3.980 1.00 87.06 339 LEU A O 1
ATOM 2682 N N . GLY A 1 340 ? -7.729 4.167 5.141 1.00 81.12 340 GLY A N 1
ATOM 2683 C CA . GLY A 1 340 ? -7.817 5.355 5.992 1.00 81.12 340 GLY A CA 1
ATOM 2684 C C . GLY A 1 340 ? -6.495 5.636 6.702 1.00 81.12 340 GLY A C 1
ATOM 2685 O O . GLY A 1 340 ? -6.024 4.795 7.474 1.00 81.12 340 GLY A O 1
ATOM 2686 N N . ARG A 1 341 ? -5.886 6.795 6.422 1.00 84.31 341 ARG A N 1
ATOM 2687 C CA . ARG A 1 341 ? -4.507 7.154 6.822 1.00 84.31 341 ARG A CA 1
ATOM 2688 C C . ARG A 1 341 ? -3.479 6.119 6.313 1.00 84.31 341 ARG A C 1
ATOM 2690 O O . ARG A 1 341 ? -3.055 5.247 7.083 1.00 84.31 341 ARG A O 1
ATOM 2697 N N . PRO A 1 342 ? -3.095 6.137 5.025 1.00 86.75 342 PRO A N 1
ATOM 2698 C CA . PRO A 1 342 ? -2.050 5.259 4.508 1.00 86.75 342 PRO A CA 1
ATOM 2699 C C . PRO A 1 342 ? -0.676 5.717 5.017 1.00 86.75 342 PRO A C 1
ATOM 2701 O O . PRO A 1 342 ? -0.434 6.907 5.200 1.00 86.75 342 PRO A O 1
ATOM 2704 N N . ALA A 1 343 ? 0.233 4.772 5.263 1.00 84.69 343 ALA A N 1
ATOM 2705 C CA . ALA A 1 343 ? 1.606 5.086 5.650 1.00 84.69 343 ALA A CA 1
ATOM 2706 C C . ALA A 1 343 ? 2.462 5.219 4.383 1.00 84.69 343 ALA A C 1
ATOM 2708 O O . ALA A 1 343 ? 3.077 4.251 3.949 1.00 84.69 343 ALA A O 1
ATOM 2709 N N . THR A 1 344 ? 2.442 6.401 3.766 1.00 89.69 344 THR A N 1
ATOM 2710 C CA . THR A 1 344 ? 3.228 6.730 2.559 1.00 89.69 344 THR A CA 1
ATOM 2711 C C . THR A 1 344 ? 4.607 7.315 2.878 1.00 89.69 344 THR A C 1
ATOM 2713 O O . THR A 1 344 ? 5.438 7.445 1.990 1.00 89.69 344 THR A O 1
ATOM 2716 N N . VAL A 1 345 ? 4.871 7.648 4.145 1.00 88.62 345 VAL A N 1
ATOM 2717 C CA . VAL A 1 345 ? 6.173 8.124 4.633 1.00 88.62 345 VAL A CA 1
ATOM 2718 C C . VAL A 1 345 ? 6.848 6.992 5.405 1.00 88.62 345 VAL A C 1
ATOM 2720 O O . VAL A 1 345 ? 6.274 6.459 6.361 1.00 88.62 345 VAL A O 1
ATOM 2723 N N . ALA A 1 346 ? 8.053 6.602 4.986 1.00 87.56 346 ALA A N 1
ATOM 2724 C CA . ALA A 1 346 ? 8.858 5.609 5.692 1.00 87.56 346 ALA A CA 1
ATOM 2725 C C . ALA A 1 346 ? 9.365 6.158 7.046 1.00 87.56 346 ALA A C 1
ATOM 2727 O O . ALA A 1 346 ? 9.614 7.360 7.163 1.00 87.56 346 ALA A O 1
ATOM 2728 N N . PRO A 1 347 ? 9.552 5.315 8.082 1.00 87.62 347 PRO A N 1
ATOM 2729 C CA . PRO A 1 347 ? 10.174 5.744 9.335 1.00 87.62 347 PRO A CA 1
ATOM 2730 C C . PRO A 1 347 ? 11.562 6.340 9.082 1.00 87.62 347 PRO A C 1
ATOM 2732 O O . PRO A 1 347 ? 12.351 5.748 8.348 1.00 87.62 347 PRO A O 1
ATOM 2735 N N . GLY A 1 348 ? 11.888 7.469 9.722 1.00 87.62 348 GLY A N 1
ATOM 2736 C CA . GLY A 1 348 ? 13.106 8.238 9.420 1.00 87.62 348 GLY A CA 1
ATOM 2737 C C . GLY A 1 348 ? 14.405 7.422 9.457 1.00 87.62 348 G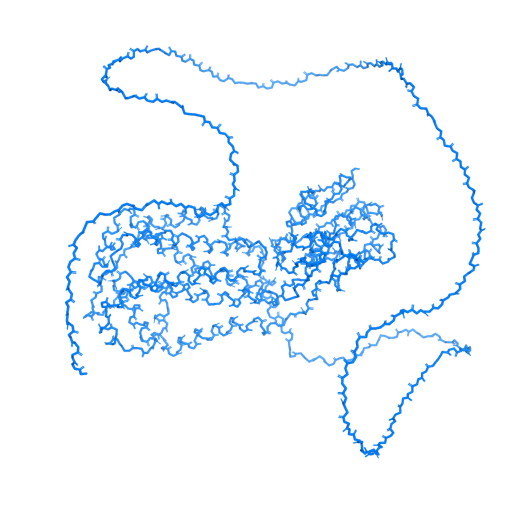LY A C 1
ATOM 2738 O O . GLY A 1 348 ? 15.239 7.577 8.576 1.00 87.62 348 GLY A O 1
ATOM 2739 N N . VAL A 1 349 ? 14.538 6.483 10.402 1.00 89.25 349 VAL A N 1
ATOM 2740 C CA . VAL A 1 349 ? 15.697 5.569 10.492 1.00 89.25 349 VAL A CA 1
ATOM 2741 C C . VAL A 1 349 ? 15.803 4.644 9.271 1.00 89.25 349 VAL A C 1
ATOM 2743 O O . VAL A 1 349 ? 16.900 4.394 8.786 1.00 89.25 349 VAL A O 1
ATOM 2746 N N . GLN A 1 350 ? 14.676 4.161 8.738 1.00 89.88 350 GLN A N 1
ATOM 2747 C CA . GLN A 1 350 ? 14.647 3.280 7.563 1.00 89.88 350 GLN A CA 1
ATOM 2748 C C . GLN A 1 350 ? 14.854 4.060 6.257 1.00 89.88 350 GLN A C 1
ATOM 2750 O O . GLN A 1 350 ? 15.576 3.593 5.381 1.00 89.88 350 GLN A O 1
ATOM 2755 N N . ALA A 1 351 ? 14.271 5.259 6.147 1.00 91.56 351 ALA A N 1
ATOM 2756 C CA . ALA A 1 351 ? 14.492 6.165 5.019 1.00 91.56 351 ALA A CA 1
ATOM 2757 C C . ALA A 1 351 ? 15.962 6.611 4.934 1.00 91.56 351 ALA A C 1
ATOM 2759 O O . ALA A 1 351 ? 16.590 6.501 3.880 1.00 91.56 351 ALA A O 1
ATOM 2760 N N . LEU A 1 352 ? 16.537 7.047 6.061 1.00 93.25 352 LEU A N 1
ATOM 2761 C CA . LEU A 1 352 ? 17.945 7.426 6.161 1.00 93.25 352 LEU A CA 1
ATOM 2762 C C . LEU A 1 352 ? 18.861 6.227 5.897 1.00 93.25 352 LEU A C 1
ATOM 2764 O O . LEU A 1 352 ? 19.767 6.345 5.082 1.00 93.25 352 LEU A O 1
ATOM 2768 N N . GLY A 1 353 ? 18.594 5.073 6.519 1.00 93.56 353 GLY A N 1
ATOM 2769 C CA . GLY A 1 353 ? 19.369 3.847 6.314 1.00 93.56 353 GLY A CA 1
ATOM 2770 C C . GLY A 1 353 ? 19.424 3.427 4.845 1.00 93.56 353 GLY A C 1
ATOM 2771 O O . GLY A 1 353 ? 20.513 3.288 4.302 1.00 93.56 353 GLY A O 1
ATOM 2772 N N . MET A 1 354 ? 18.270 3.330 4.173 1.00 94.81 354 MET A N 1
ATOM 2773 C CA . MET A 1 354 ? 18.200 3.023 2.737 1.00 94.81 354 MET A CA 1
ATOM 2774 C C . MET A 1 354 ? 18.979 4.041 1.892 1.00 94.81 354 MET A C 1
ATOM 2776 O O . MET A 1 354 ? 19.747 3.660 1.014 1.00 94.81 354 MET A O 1
ATOM 2780 N N . THR A 1 355 ? 18.826 5.337 2.176 1.00 95.62 355 THR A N 1
ATOM 2781 C CA . THR A 1 355 ? 19.507 6.399 1.416 1.00 95.62 355 THR A CA 1
ATOM 2782 C C . THR A 1 355 ? 21.023 6.357 1.614 1.00 95.62 355 THR A C 1
ATOM 2784 O O . THR A 1 355 ? 21.768 6.499 0.648 1.00 95.62 355 THR A O 1
ATOM 2787 N N . LEU A 1 356 ? 21.496 6.102 2.838 1.00 96.31 356 LEU A N 1
ATOM 2788 C CA . LEU A 1 356 ? 22.919 5.928 3.131 1.00 96.31 356 LEU A CA 1
ATOM 2789 C C . LEU A 1 356 ? 23.478 4.657 2.482 1.00 96.31 356 LEU A C 1
ATOM 2791 O O . LEU A 1 356 ? 24.554 4.721 1.900 1.00 96.31 356 LEU A O 1
ATOM 2795 N N . SER A 1 357 ? 22.755 3.532 2.500 1.00 96.38 357 SER A N 1
ATOM 2796 C CA . SER A 1 357 ? 23.165 2.316 1.785 1.00 96.38 357 SER A CA 1
ATOM 2797 C C . SER A 1 357 ? 23.293 2.550 0.276 1.00 96.38 357 SER A C 1
ATOM 2799 O O . SER A 1 357 ? 24.287 2.134 -0.313 1.00 96.38 357 SER A O 1
ATOM 2801 N N . LEU A 1 358 ? 22.339 3.266 -0.334 1.00 97.06 358 LEU A N 1
ATOM 2802 C CA . LEU A 1 358 ? 22.375 3.631 -1.755 1.00 97.06 358 LEU A CA 1
ATOM 2803 C C . LEU A 1 358 ? 23.530 4.587 -2.093 1.00 97.06 358 LEU A C 1
ATOM 2805 O O . LEU A 1 358 ? 24.166 4.427 -3.133 1.00 97.06 358 LEU A O 1
ATOM 2809 N N . LEU A 1 359 ? 23.850 5.541 -1.215 1.00 96.12 359 LEU A N 1
ATOM 2810 C CA . LEU A 1 359 ? 25.021 6.412 -1.368 1.00 96.12 359 LEU A CA 1
ATOM 2811 C C . LEU A 1 359 ? 26.337 5.633 -1.221 1.00 96.12 359 LEU A C 1
ATOM 2813 O O . LEU A 1 359 ? 27.241 5.811 -2.030 1.00 96.12 359 LEU A O 1
ATOM 2817 N N . VAL A 1 360 ? 26.440 4.737 -0.236 1.00 96.62 360 VAL A N 1
ATOM 2818 C CA . VAL A 1 360 ? 27.644 3.924 0.005 1.00 96.62 360 VAL A CA 1
ATOM 2819 C C . VAL A 1 360 ? 27.925 2.982 -1.168 1.00 96.62 360 VAL A C 1
ATOM 2821 O O . VAL A 1 360 ? 29.052 2.967 -1.656 1.00 96.62 360 VAL A O 1
ATOM 2824 N N . ILE A 1 361 ? 26.927 2.256 -1.689 1.00 95.62 361 ILE A N 1
ATOM 2825 C CA . ILE A 1 361 ? 27.144 1.405 -2.873 1.00 95.62 361 ILE A CA 1
ATOM 2826 C C . ILE A 1 361 ? 27.464 2.235 -4.127 1.00 95.62 361 ILE A C 1
ATOM 2828 O O . ILE A 1 361 ? 28.323 1.832 -4.904 1.00 95.62 361 ILE A O 1
ATOM 2832 N N . SER A 1 362 ? 26.880 3.430 -4.276 1.00 95.00 362 SER A N 1
ATOM 2833 C CA . SER A 1 362 ? 27.200 4.362 -5.374 1.00 95.00 362 SER A CA 1
ATOM 2834 C C . SER A 1 362 ? 28.630 4.908 -5.327 1.00 95.00 362 SER A C 1
ATOM 2836 O O . SER A 1 362 ? 29.179 5.251 -6.369 1.00 95.00 362 SER A O 1
ATOM 2838 N N . LEU A 1 363 ? 29.231 4.999 -4.136 1.00 92.94 363 LEU A N 1
ATOM 2839 C CA . LEU A 1 363 ? 30.622 5.423 -3.944 1.00 92.94 363 LEU A CA 1
ATOM 2840 C C . LEU A 1 363 ? 31.618 4.261 -4.090 1.00 92.94 363 LEU A C 1
ATOM 2842 O O . LEU A 1 363 ? 32.731 4.479 -4.552 1.00 92.94 363 LEU A O 1
ATOM 2846 N N . ILE A 1 364 ? 31.229 3.039 -3.707 1.00 94.31 364 ILE A N 1
ATOM 2847 C CA . ILE A 1 364 ? 32.073 1.833 -3.810 1.00 94.31 364 ILE A CA 1
ATOM 2848 C C . ILE A 1 364 ? 32.070 1.259 -5.236 1.00 94.31 364 ILE A C 1
ATOM 2850 O O . ILE A 1 364 ? 33.110 0.833 -5.730 1.00 94.31 364 ILE A O 1
ATOM 2854 N N . LYS A 1 365 ? 30.906 1.235 -5.897 1.00 92.38 365 LYS A N 1
ATOM 2855 C CA . LYS A 1 365 ? 30.718 0.748 -7.270 1.00 92.38 365 LYS A CA 1
ATOM 2856 C C . LYS A 1 365 ? 29.876 1.761 -8.065 1.00 92.38 365 LYS A C 1
ATOM 2858 O O . LYS A 1 365 ? 28.665 1.555 -8.205 1.00 92.38 365 LYS A O 1
ATOM 2863 N N . PRO A 1 366 ? 30.471 2.854 -8.576 1.00 91.31 366 PRO A N 1
ATOM 2864 C CA . PRO A 1 366 ? 29.771 3.772 -9.470 1.00 91.31 366 PRO A CA 1
ATOM 2865 C C . PRO A 1 366 ? 29.321 3.067 -10.761 1.00 91.31 366 PRO A C 1
ATOM 2867 O O . PRO A 1 366 ? 29.917 2.081 -11.200 1.00 91.31 366 PRO A O 1
ATOM 2870 N N . VAL A 1 367 ? 28.239 3.561 -11.361 1.00 89.81 367 VAL A N 1
ATOM 2871 C CA . VAL A 1 367 ? 27.594 2.961 -12.537 1.00 89.81 367 VAL A CA 1
ATOM 2872 C C . VAL A 1 367 ? 28.176 3.546 -13.823 1.00 89.81 367 VAL A C 1
ATOM 2874 O O . VAL A 1 367 ? 27.740 4.600 -14.294 1.00 89.81 367 VAL A O 1
ATOM 2877 N N . ALA A 1 368 ? 29.142 2.821 -14.385 1.00 86.38 368 ALA A N 1
ATOM 2878 C CA . ALA A 1 368 ? 29.755 3.114 -15.676 1.00 86.38 368 ALA A CA 1
ATOM 2879 C C . ALA A 1 368 ? 28.873 2.690 -16.867 1.00 86.38 368 ALA A C 1
ATOM 2881 O O . ALA A 1 368 ? 28.125 1.699 -16.817 1.00 86.38 368 ALA A O 1
ATOM 2882 N N . SER A 1 369 ? 28.993 3.434 -17.963 1.00 87.44 369 SER A N 1
ATOM 2883 C CA . SER A 1 369 ? 28.438 3.086 -19.278 1.00 87.44 369 SER A CA 1
ATOM 2884 C C . SER A 1 369 ? 29.158 1.872 -19.885 1.00 87.44 369 SER A C 1
ATOM 2886 O O . SER A 1 369 ? 30.332 1.640 -19.608 1.00 87.44 369 SER A O 1
ATOM 2888 N N . ALA A 1 370 ? 28.466 1.075 -20.706 1.00 88.31 370 ALA A N 1
ATOM 2889 C CA . ALA A 1 370 ? 29.133 0.137 -21.613 1.00 88.31 370 ALA A CA 1
ATOM 2890 C C . ALA A 1 370 ? 29.586 0.886 -22.881 1.00 88.31 370 ALA A C 1
ATOM 2892 O O . ALA A 1 370 ? 29.327 2.080 -23.018 1.00 88.31 370 ALA A O 1
ATOM 2893 N N . ALA A 1 371 ? 30.226 0.191 -23.827 1.00 89.19 371 ALA A N 1
ATOM 2894 C CA . ALA A 1 371 ? 30.542 0.767 -25.136 1.00 89.19 371 ALA A CA 1
ATOM 2895 C C . ALA A 1 371 ? 29.291 1.381 -25.800 1.00 89.19 371 ALA A C 1
ATOM 2897 O O . ALA A 1 371 ? 28.187 0.860 -25.633 1.00 89.19 371 ALA A O 1
ATOM 2898 N N . ARG A 1 372 ? 29.462 2.480 -26.545 1.00 90.56 372 ARG A N 1
ATOM 2899 C CA . ARG A 1 372 ? 28.379 3.182 -27.259 1.00 90.56 372 ARG A CA 1
ATOM 2900 C C . ARG A 1 372 ? 27.607 2.231 -28.182 1.00 90.56 372 ARG A C 1
ATOM 2902 O O . ARG A 1 372 ? 28.205 1.339 -28.778 1.00 90.56 372 ARG A O 1
ATOM 2909 N N . TRP A 1 373 ? 26.303 2.464 -28.330 1.00 88.75 373 TRP A N 1
ATOM 2910 C CA . TRP A 1 373 ? 25.470 1.816 -29.349 1.00 88.75 373 TRP A CA 1
ATOM 2911 C C . TRP A 1 373 ? 26.121 1.908 -30.745 1.00 88.75 373 TRP A C 1
ATOM 2913 O O . TRP A 1 373 ? 26.406 3.010 -31.220 1.00 88.75 373 TRP A O 1
ATOM 2923 N N . ASP A 1 374 ? 26.275 0.773 -31.432 1.00 86.88 374 ASP A N 1
ATOM 2924 C CA . ASP A 1 374 ? 26.617 0.693 -32.860 1.00 86.88 374 ASP A CA 1
ATOM 2925 C C . ASP A 1 374 ? 25.794 -0.435 -33.514 1.00 86.88 374 ASP A C 1
ATOM 2927 O O . ASP A 1 374 ? 26.059 -1.616 -33.250 1.00 86.88 374 ASP A O 1
ATOM 2931 N N . PRO A 1 375 ? 24.807 -0.117 -34.381 1.00 81.69 375 PRO A N 1
ATOM 2932 C CA . PRO A 1 375 ? 23.909 -1.115 -34.968 1.00 81.69 375 PRO A CA 1
ATOM 2933 C C . PRO A 1 375 ? 24.629 -2.101 -35.901 1.00 81.69 375 PRO A C 1
ATOM 2935 O O . PRO A 1 375 ? 24.073 -3.142 -36.235 1.00 81.69 375 PRO A O 1
ATOM 2938 N N . ARG A 1 376 ? 25.873 -1.811 -36.305 1.00 84.31 376 ARG A N 1
ATOM 2939 C CA . ARG A 1 376 ? 26.699 -2.686 -37.152 1.00 84.31 376 ARG A CA 1
ATOM 2940 C C . ARG A 1 376 ? 27.400 -3.792 -36.357 1.00 84.31 376 ARG A C 1
ATOM 2942 O O . ARG A 1 376 ? 28.101 -4.611 -36.946 1.00 84.31 376 ARG A O 1
ATOM 2949 N N . THR A 1 377 ? 27.261 -3.800 -35.030 1.00 81.44 377 THR A N 1
ATOM 2950 C CA . THR A 1 377 ? 27.950 -4.732 -34.129 1.00 81.44 377 THR A CA 1
ATOM 2951 C C . THR A 1 377 ? 26.963 -5.458 -33.217 1.00 81.44 377 THR A C 1
ATOM 2953 O O . THR A 1 377 ? 25.967 -4.886 -32.777 1.00 81.44 377 THR A O 1
ATOM 2956 N N . VAL A 1 378 ? 27.250 -6.725 -32.908 1.00 74.19 378 VAL A N 1
ATOM 2957 C CA . VAL A 1 378 ? 26.491 -7.526 -31.937 1.00 74.19 378 VAL A CA 1
ATOM 2958 C C . VAL A 1 378 ? 27.435 -7.901 -30.788 1.00 74.19 378 VAL A C 1
ATOM 2960 O O . VAL A 1 378 ? 28.341 -8.713 -31.005 1.00 74.19 378 VAL A O 1
ATOM 2963 N N . PRO A 1 379 ? 27.273 -7.322 -29.580 1.00 73.81 379 PRO A N 1
ATOM 2964 C CA . PRO A 1 379 ? 28.142 -7.602 -28.437 1.00 73.81 379 PRO A CA 1
ATOM 2965 C C . PRO A 1 379 ? 28.152 -9.092 -28.066 1.00 73.81 379 PRO A C 1
ATOM 2967 O O . PRO A 1 379 ? 27.143 -9.635 -27.627 1.00 73.81 379 PRO A O 1
ATOM 2970 N N . GLN A 1 380 ? 29.303 -9.753 -28.226 1.00 72.81 380 GLN A N 1
ATOM 2971 C CA . GLN A 1 380 ? 29.461 -11.190 -27.935 1.00 72.81 380 GLN A CA 1
ATOM 2972 C C . GLN A 1 380 ? 29.558 -11.497 -26.431 1.00 72.81 380 GLN A C 1
ATOM 2974 O O . GLN A 1 380 ? 29.277 -12.611 -26.000 1.00 72.81 380 GLN A O 1
ATOM 2979 N N . ALA A 1 381 ? 29.944 -10.505 -25.627 1.00 76.19 381 ALA A N 1
ATOM 2980 C CA . ALA A 1 381 ? 29.940 -10.561 -24.172 1.00 76.19 381 ALA A CA 1
ATOM 2981 C C . ALA A 1 381 ? 29.299 -9.277 -23.635 1.00 76.19 381 ALA A C 1
ATOM 2983 O O . ALA A 1 381 ? 29.656 -8.175 -24.058 1.00 76.19 381 ALA A O 1
ATOM 2984 N N . LEU A 1 382 ? 28.347 -9.421 -22.713 1.00 79.88 382 LEU A N 1
ATOM 2985 C CA . LEU A 1 382 ? 27.571 -8.318 -22.156 1.00 79.88 382 LEU A CA 1
ATOM 2986 C C . LEU A 1 382 ? 27.362 -8.549 -20.655 1.00 79.88 382 LEU A C 1
ATOM 2988 O O . LEU A 1 382 ? 26.941 -9.632 -20.252 1.00 79.88 382 LEU A O 1
ATOM 2992 N N . ASP A 1 383 ? 27.633 -7.537 -19.829 1.00 79.50 383 ASP A N 1
ATOM 2993 C CA . ASP A 1 383 ? 27.296 -7.563 -18.399 1.00 79.50 383 ASP A CA 1
ATOM 2994 C C . ASP A 1 383 ? 25.781 -7.350 -18.245 1.00 79.50 383 ASP A C 1
ATOM 2996 O O . ASP A 1 383 ? 25.291 -6.215 -18.211 1.00 79.50 383 ASP A O 1
ATOM 3000 N N . ILE A 1 384 ? 25.028 -8.455 -18.277 1.00 77.56 384 ILE A N 1
ATOM 3001 C CA . ILE A 1 384 ? 23.565 -8.438 -18.203 1.00 77.56 384 ILE A CA 1
ATOM 3002 C C . ILE A 1 384 ? 23.125 -8.195 -16.760 1.00 77.56 384 ILE A C 1
ATOM 3004 O O . ILE A 1 384 ? 23.342 -9.001 -15.857 1.00 77.56 384 ILE A O 1
ATOM 3008 N N . ASP A 1 385 ? 22.407 -7.094 -16.579 1.00 81.25 385 ASP A N 1
ATOM 3009 C CA . ASP A 1 385 ? 21.664 -6.779 -15.369 1.00 81.25 385 ASP A CA 1
ATOM 3010 C C . ASP A 1 385 ? 20.518 -7.780 -15.149 1.00 81.25 385 ASP A C 1
ATOM 3012 O O . ASP A 1 385 ? 19.411 -7.629 -15.666 1.00 81.25 385 ASP A O 1
ATOM 3016 N N . TRP A 1 386 ? 20.780 -8.807 -14.344 1.00 84.00 386 TRP A N 1
ATOM 3017 C CA . TRP A 1 386 ? 19.810 -9.847 -14.005 1.00 84.00 386 TRP A CA 1
ATOM 3018 C C . TRP A 1 386 ? 18.601 -9.372 -13.184 1.00 84.00 386 TRP A C 1
ATOM 3020 O O . TRP A 1 386 ? 17.668 -10.153 -13.015 1.00 84.00 386 TRP A O 1
ATOM 3030 N N . LEU A 1 387 ? 18.563 -8.138 -12.665 1.00 90.00 387 LEU A N 1
ATOM 3031 C CA . LEU A 1 387 ? 17.402 -7.662 -11.907 1.00 90.00 387 LEU A CA 1
ATOM 3032 C C . LEU A 1 387 ? 16.384 -6.946 -12.802 1.00 90.00 387 LEU A C 1
ATOM 3034 O O . LEU A 1 387 ? 15.186 -7.204 -12.676 1.00 90.00 387 LEU A O 1
ATOM 3038 N N . MET A 1 388 ? 16.839 -6.096 -13.729 1.00 89.31 388 MET A N 1
ATOM 3039 C CA . MET A 1 388 ? 15.941 -5.446 -14.696 1.00 89.31 388 MET A CA 1
ATOM 3040 C C . MET A 1 388 ? 15.787 -6.230 -16.001 1.00 89.31 388 MET A C 1
ATOM 3042 O O . MET A 1 388 ? 14.696 -6.247 -16.560 1.00 89.31 388 MET A O 1
ATOM 3046 N N . LEU A 1 389 ? 16.830 -6.898 -16.500 1.00 92.31 389 LEU A N 1
ATOM 3047 C CA . LEU A 1 389 ? 16.860 -7.430 -17.871 1.00 92.31 389 LEU A CA 1
ATOM 3048 C C . LEU A 1 389 ? 16.660 -8.951 -17.975 1.00 92.31 389 LEU A C 1
ATOM 3050 O O . LEU A 1 389 ? 16.701 -9.477 -19.082 1.00 92.31 389 LEU A O 1
ATOM 3054 N N . PHE A 1 390 ? 16.391 -9.679 -16.878 1.00 92.50 390 PHE A N 1
ATOM 3055 C CA . PHE A 1 390 ? 16.229 -11.151 -16.909 1.00 92.50 390 PHE A CA 1
ATOM 3056 C C . PHE A 1 390 ? 15.168 -11.659 -17.899 1.00 92.50 390 PHE A C 1
ATOM 3058 O O . PHE A 1 390 ? 15.261 -12.800 -18.353 1.00 92.50 390 PHE A O 1
ATOM 3065 N N . ALA A 1 391 ? 14.173 -10.834 -18.242 1.00 93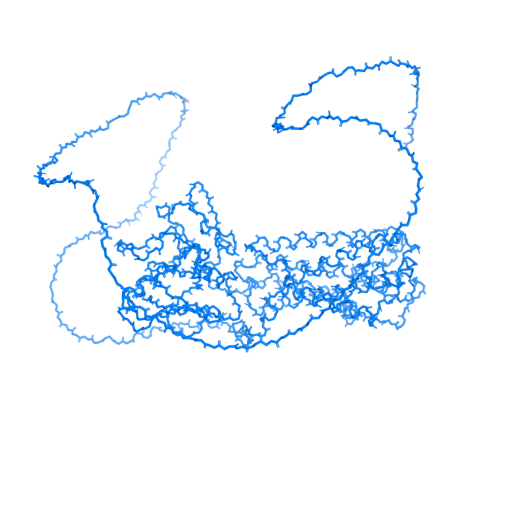.38 391 ALA A N 1
ATOM 3066 C CA . ALA A 1 391 ? 13.172 -11.164 -19.248 1.00 93.38 391 ALA A CA 1
ATOM 3067 C C . ALA A 1 391 ? 13.803 -11.473 -20.618 1.00 93.38 391 ALA A C 1
ATOM 3069 O O . ALA A 1 391 ? 13.330 -12.376 -21.302 1.00 93.38 391 ALA A O 1
ATOM 3070 N N . HIS A 1 392 ? 14.892 -10.797 -21.004 1.00 93.25 392 HIS A N 1
ATOM 3071 C CA . HIS A 1 392 ? 15.522 -10.993 -22.313 1.00 93.25 392 HIS A CA 1
ATOM 3072 C C . HIS A 1 392 ? 16.297 -12.324 -22.402 1.00 93.25 392 HIS A C 1
ATOM 3074 O O . HIS A 1 392 ? 15.972 -13.108 -23.294 1.00 93.25 392 HIS A O 1
ATOM 3080 N N . PRO A 1 393 ? 17.207 -12.701 -21.472 1.00 92.12 393 PRO A N 1
ATOM 3081 C CA . PRO A 1 393 ? 17.758 -14.059 -21.430 1.00 92.12 393 PRO A CA 1
ATOM 3082 C C . PRO A 1 393 ? 16.685 -15.146 -21.289 1.00 92.12 393 PRO A C 1
ATOM 3084 O O . PRO A 1 393 ? 16.799 -16.193 -21.918 1.00 92.12 393 PRO A O 1
ATOM 3087 N N . LEU A 1 394 ? 15.622 -14.901 -20.511 1.00 93.81 394 LEU A N 1
ATOM 3088 C CA . LEU A 1 394 ? 14.507 -15.843 -20.372 1.00 93.81 394 LEU A CA 1
ATOM 3089 C C . LEU A 1 394 ? 13.737 -16.031 -21.690 1.00 93.81 394 LEU A C 1
ATOM 3091 O O . LEU A 1 394 ? 13.317 -17.149 -21.980 1.00 93.81 394 LEU A O 1
ATOM 3095 N N . MET A 1 395 ? 13.585 -14.980 -22.503 1.00 95.38 395 MET A N 1
ATOM 3096 C CA . MET A 1 395 ? 13.016 -15.073 -23.850 1.00 95.38 395 MET A CA 1
ATOM 3097 C C . MET A 1 395 ? 13.872 -15.968 -24.750 1.00 95.38 395 MET A C 1
ATOM 3099 O O . MET A 1 395 ? 13.342 -16.916 -25.326 1.00 95.38 395 MET A O 1
ATOM 3103 N N . TYR A 1 396 ? 15.180 -15.706 -24.842 1.00 93.12 396 TYR A N 1
ATOM 3104 C CA . TYR A 1 396 ? 16.093 -16.495 -25.680 1.00 93.12 396 TYR A CA 1
ATOM 3105 C C . TYR A 1 396 ? 16.241 -17.946 -25.199 1.00 93.12 396 TYR A C 1
ATOM 3107 O O . TYR A 1 396 ? 16.408 -18.847 -26.014 1.00 93.12 396 TYR A O 1
ATOM 3115 N N . ALA A 1 397 ? 16.113 -18.193 -23.892 1.00 95.00 397 ALA A N 1
ATOM 3116 C CA . ALA A 1 397 ? 16.091 -19.536 -23.312 1.00 95.00 397 ALA A CA 1
ATOM 3117 C C . ALA A 1 397 ? 14.733 -20.261 -23.440 1.00 95.00 397 ALA A C 1
ATOM 3119 O O . ALA A 1 397 ? 14.632 -21.422 -23.043 1.00 95.00 397 ALA A O 1
ATOM 3120 N N . THR A 1 398 ? 13.676 -19.602 -23.939 1.00 96.31 398 THR A N 1
ATOM 3121 C CA . THR A 1 398 ? 12.335 -20.197 -24.087 1.00 96.31 398 THR A CA 1
ATOM 3122 C C . THR A 1 398 ? 11.687 -19.836 -25.430 1.00 96.31 398 THR A C 1
ATOM 3124 O O . THR A 1 398 ? 11.814 -20.589 -26.390 1.00 96.31 398 THR A O 1
ATOM 3127 N N . SER A 1 399 ? 10.946 -18.728 -25.506 1.00 96.25 399 SER A N 1
ATOM 3128 C CA . SER A 1 399 ? 10.512 -18.038 -26.731 1.00 96.25 399 SER A CA 1
ATOM 3129 C C . SER A 1 399 ? 9.770 -16.736 -26.377 1.00 96.25 399 SER A C 1
ATOM 3131 O O . SER A 1 399 ? 9.262 -16.608 -25.256 1.00 96.25 399 SER A O 1
ATOM 3133 N N . PRO A 1 400 ? 9.586 -15.800 -27.332 1.00 96.31 400 PRO A N 1
ATOM 3134 C CA . PRO A 1 400 ? 8.658 -14.673 -27.187 1.00 96.31 400 PRO A CA 1
ATOM 3135 C C . PRO A 1 400 ? 7.257 -15.087 -26.707 1.00 96.31 400 PRO A C 1
ATOM 3137 O O . PRO A 1 400 ? 6.686 -14.458 -25.813 1.00 96.31 400 PRO A O 1
ATOM 3140 N N . ALA A 1 401 ? 6.713 -16.178 -27.258 1.00 96.25 401 ALA A N 1
ATOM 3141 C CA . ALA A 1 401 ? 5.396 -16.702 -26.902 1.00 96.25 401 ALA A CA 1
ATOM 3142 C C . ALA A 1 401 ? 5.351 -17.277 -25.474 1.00 96.25 401 ALA A C 1
ATOM 3144 O O . ALA A 1 401 ? 4.391 -17.028 -24.741 1.00 96.25 401 ALA A O 1
ATOM 3145 N N . ALA A 1 402 ? 6.397 -17.995 -25.047 1.00 96.56 402 ALA A N 1
ATOM 3146 C CA . ALA A 1 402 ? 6.503 -18.513 -23.684 1.00 96.56 402 ALA A CA 1
ATOM 3147 C C . ALA A 1 402 ? 6.598 -17.378 -22.651 1.00 96.56 402 ALA A C 1
ATOM 3149 O O . ALA A 1 402 ? 5.872 -17.398 -21.656 1.00 96.56 402 ALA A O 1
ATOM 3150 N N . LEU A 1 403 ? 7.410 -16.346 -22.913 1.00 95.81 403 LEU A N 1
ATOM 3151 C CA . LEU A 1 403 ? 7.520 -15.183 -22.028 1.00 95.81 403 LEU A CA 1
ATOM 3152 C C . LEU A 1 403 ? 6.187 -14.421 -21.914 1.00 95.81 403 LEU A C 1
ATOM 3154 O O . LEU A 1 403 ? 5.779 -14.057 -20.809 1.00 95.81 403 LEU A O 1
ATOM 3158 N N . TRP A 1 404 ? 5.458 -14.245 -23.024 1.00 96.12 404 TRP A N 1
ATOM 3159 C CA . TRP A 1 404 ? 4.096 -13.698 -22.994 1.00 96.12 404 TRP A CA 1
ATOM 3160 C C . TRP A 1 404 ? 3.135 -14.555 -22.166 1.00 96.12 404 TRP A C 1
ATOM 3162 O O . TRP A 1 404 ? 2.418 -14.018 -21.319 1.00 96.12 404 TRP A O 1
ATOM 3172 N N . ALA A 1 405 ? 3.139 -15.878 -22.353 1.00 97.56 405 ALA A N 1
ATOM 3173 C CA . ALA A 1 405 ? 2.304 -16.794 -21.579 1.00 97.56 405 ALA A CA 1
ATOM 3174 C C . ALA A 1 405 ? 2.626 -16.739 -20.073 1.00 97.56 405 ALA A C 1
ATOM 3176 O O . ALA A 1 405 ? 1.710 -16.749 -19.249 1.00 97.56 405 ALA A O 1
ATOM 3177 N N . MET A 1 406 ? 3.902 -16.598 -19.700 1.00 96.31 406 MET A N 1
ATOM 3178 C CA . MET A 1 406 ? 4.332 -16.411 -18.310 1.00 96.31 406 MET A CA 1
ATOM 3179 C C . MET A 1 406 ? 3.875 -15.062 -17.735 1.00 96.31 406 MET A C 1
ATOM 3181 O O . MET A 1 406 ? 3.307 -15.028 -16.642 1.00 96.31 406 MET A O 1
ATOM 3185 N N . ALA A 1 407 ? 4.065 -13.954 -18.459 1.00 96.06 407 ALA A N 1
ATOM 3186 C CA . ALA A 1 407 ? 3.686 -12.614 -18.001 1.00 96.06 407 ALA A CA 1
ATOM 3187 C C . ALA A 1 407 ? 2.160 -12.453 -17.858 1.00 96.06 407 ALA A C 1
ATOM 3189 O O . ALA A 1 407 ? 1.665 -11.972 -16.831 1.00 96.06 407 ALA A O 1
ATOM 3190 N N . LEU A 1 408 ? 1.397 -12.914 -18.854 1.00 97.62 408 LEU A N 1
ATOM 3191 C CA . LEU A 1 408 ? -0.067 -12.909 -18.831 1.00 97.62 408 LEU A CA 1
ATOM 3192 C C . LEU A 1 408 ? -0.610 -13.904 -17.798 1.00 97.62 408 LEU A C 1
ATOM 3194 O O . LEU A 1 408 ? -1.513 -13.555 -17.040 1.00 97.62 408 LEU A O 1
ATOM 3198 N N . GLY A 1 409 ? -0.021 -15.100 -17.697 1.00 98.00 409 GLY A N 1
ATOM 3199 C CA . GLY A 1 409 ? -0.380 -16.116 -16.707 1.00 98.00 409 GLY A CA 1
ATOM 3200 C C . GLY A 1 409 ? -0.166 -15.646 -15.268 1.00 98.00 409 GLY A C 1
ATOM 3201 O O . GLY A 1 409 ? -1.063 -15.791 -14.437 1.00 98.00 409 GLY A O 1
ATOM 3202 N N . LEU A 1 410 ? 0.967 -14.999 -14.974 1.00 96.88 410 LEU A N 1
ATOM 3203 C CA . LEU A 1 410 ? 1.238 -14.383 -13.671 1.00 96.88 410 LEU A CA 1
ATOM 3204 C C . LEU A 1 410 ? 0.260 -13.236 -13.374 1.00 96.88 410 LEU A C 1
ATOM 3206 O O . LEU A 1 410 ? -0.279 -13.154 -12.270 1.00 96.88 410 LEU A O 1
ATOM 3210 N N . THR A 1 411 ? -0.019 -12.380 -14.360 1.00 97.81 411 THR A N 1
ATOM 3211 C CA . THR A 1 411 ? -0.971 -11.264 -14.223 1.00 97.81 411 THR A CA 1
ATOM 3212 C C . THR A 1 411 ? -2.387 -11.762 -13.939 1.00 97.81 411 THR A C 1
ATOM 3214 O O . THR A 1 411 ? -3.044 -11.271 -13.016 1.00 97.81 411 THR A O 1
ATOM 3217 N N . ALA A 1 412 ? -2.847 -12.770 -14.683 1.00 97.62 412 ALA A N 1
ATOM 3218 C CA . ALA A 1 412 ? -4.136 -13.416 -14.482 1.00 97.62 412 ALA A CA 1
ATOM 3219 C C . ALA A 1 412 ? -4.200 -14.103 -13.112 1.00 97.62 412 ALA A C 1
ATOM 3221 O O . ALA A 1 412 ? -5.142 -13.862 -12.359 1.00 97.62 412 ALA A O 1
ATOM 3222 N N . LEU A 1 413 ? -3.173 -14.876 -12.739 1.00 95.56 413 LEU A N 1
ATOM 3223 C CA . LEU A 1 413 ? -3.073 -15.524 -11.431 1.00 95.56 413 LEU A CA 1
ATOM 3224 C C . LEU A 1 413 ? -3.193 -14.502 -10.297 1.00 95.56 413 LEU A C 1
ATOM 3226 O O . LEU A 1 413 ? -4.075 -14.642 -9.452 1.00 95.56 413 LEU A O 1
ATOM 3230 N N . LEU A 1 414 ? -2.367 -13.450 -10.291 1.00 95.75 414 LEU A N 1
ATOM 3231 C CA . LEU A 1 414 ? -2.409 -12.406 -9.263 1.00 95.75 414 LEU A CA 1
ATOM 3232 C C . LEU A 1 414 ? -3.777 -11.709 -9.216 1.00 95.75 414 LEU A C 1
ATOM 3234 O O . LEU A 1 414 ? -4.308 -11.494 -8.126 1.00 95.75 414 LEU A O 1
ATOM 3238 N N . THR A 1 415 ? -4.379 -11.407 -10.367 1.00 95.56 415 THR A N 1
ATOM 3239 C CA . THR A 1 415 ? -5.679 -10.716 -10.455 1.00 95.56 415 THR A CA 1
ATOM 3240 C C . THR A 1 415 ? -6.851 -11.589 -9.989 1.00 95.56 415 THR A C 1
ATOM 3242 O O . THR A 1 415 ? -7.776 -11.090 -9.347 1.00 95.56 415 THR A O 1
ATOM 3245 N N . VAL A 1 416 ? -6.814 -12.896 -10.265 1.00 94.00 416 VAL A N 1
ATOM 3246 C CA . VAL A 1 416 ? -7.906 -13.851 -9.996 1.00 94.00 416 VAL A CA 1
ATOM 3247 C C . VAL A 1 416 ? -7.795 -14.498 -8.601 1.00 94.00 416 VAL A C 1
ATOM 3249 O O . VAL A 1 416 ? -8.808 -14.854 -7.992 1.00 94.00 416 VAL A O 1
ATOM 3252 N N . LEU A 1 417 ? -6.592 -14.566 -8.020 1.00 92.19 417 LEU A N 1
ATOM 3253 C CA . LEU A 1 417 ? -6.311 -15.129 -6.690 1.00 92.19 417 LEU A CA 1
ATOM 3254 C C . LEU A 1 417 ? -7.211 -14.610 -5.529 1.00 92.19 417 LEU A C 1
ATOM 3256 O O . LEU A 1 417 ? -7.592 -15.429 -4.678 1.00 92.19 417 LEU A O 1
ATOM 3260 N N . PRO A 1 418 ? -7.613 -13.318 -5.460 1.00 90.75 418 PRO A N 1
ATOM 3261 C CA . PRO A 1 418 ? -8.597 -12.820 -4.490 1.00 90.75 418 PRO A CA 1
ATOM 3262 C C . PRO A 1 418 ? -9.959 -13.517 -4.539 1.00 90.75 418 PRO A C 1
ATOM 3264 O O . PRO A 1 418 ? -10.603 -13.644 -3.497 1.00 90.75 418 PRO A O 1
ATOM 3267 N N . TYR A 1 419 ? -10.383 -13.962 -5.725 1.00 88.88 419 TYR A N 1
ATOM 3268 C CA . TYR A 1 419 ? -11.703 -14.539 -5.987 1.00 88.88 419 TYR A CA 1
ATOM 3269 C C . TYR A 1 419 ? -11.720 -16.060 -5.794 1.00 88.88 419 TYR A C 1
ATOM 3271 O O . TYR A 1 419 ? -12.682 -16.595 -5.245 1.00 88.88 419 TYR A O 1
ATOM 3279 N N . LEU A 1 420 ? -10.628 -16.750 -6.152 1.00 88.19 420 LEU A N 1
ATOM 3280 C CA . LEU A 1 420 ? -10.444 -18.185 -5.867 1.00 88.19 420 LEU A CA 1
ATOM 3281 C C . LEU A 1 420 ? -10.420 -18.466 -4.356 1.00 88.19 420 LEU A C 1
ATOM 3283 O O . LEU A 1 420 ? -10.890 -19.498 -3.879 1.00 88.19 420 LEU A O 1
ATOM 3287 N N . SER A 1 421 ? -9.868 -17.532 -3.581 1.00 76.44 421 SER A N 1
ATOM 3288 C CA . SER A 1 421 ? -9.713 -17.669 -2.135 1.00 76.44 421 SER A CA 1
ATOM 3289 C C . SER A 1 421 ? -10.987 -17.341 -1.351 1.00 76.44 421 SER A C 1
ATOM 3291 O O . SER A 1 421 ? -11.153 -16.224 -0.849 1.00 76.44 421 SER A O 1
ATOM 3293 N N . ARG A 1 422 ? -11.840 -18.346 -1.131 1.00 64.69 422 ARG A N 1
ATOM 3294 C CA . ARG A 1 422 ? -12.963 -18.237 -0.186 1.00 64.69 422 ARG A CA 1
ATOM 3295 C C . ARG A 1 422 ? -12.464 -17.836 1.216 1.00 64.69 422 ARG A C 1
ATOM 3297 O O . ARG A 1 422 ? -11.583 -18.468 1.792 1.00 64.69 422 ARG A O 1
ATOM 3304 N N . LYS A 1 423 ? -13.055 -16.779 1.778 1.00 62.78 423 LYS A N 1
ATOM 3305 C CA . LYS A 1 423 ? -13.028 -16.439 3.212 1.00 62.78 423 LYS A CA 1
ATOM 3306 C C . LYS A 1 423 ? -14.478 -16.364 3.709 1.00 62.78 423 LYS A C 1
ATOM 3308 O O . LYS A 1 423 ? -15.355 -16.039 2.904 1.00 62.78 423 LYS A O 1
ATOM 3313 N N . PRO A 1 424 ? -14.753 -16.624 5.001 1.00 61.16 424 PRO A N 1
ATOM 3314 C CA . PRO A 1 424 ? -16.088 -16.420 5.557 1.00 61.16 424 PRO A CA 1
ATOM 3315 C C . PRO A 1 424 ? -16.540 -14.970 5.336 1.00 61.16 424 PRO A C 1
ATOM 3317 O O . PRO A 1 424 ? -15.756 -14.031 5.512 1.00 61.16 424 PRO A O 1
ATOM 3320 N N . LYS A 1 425 ? -17.806 -14.785 4.937 1.00 64.94 425 LYS A N 1
ATOM 3321 C CA . LYS A 1 425 ? -18.410 -13.461 4.735 1.00 64.94 425 LYS A CA 1
ATOM 3322 C C . LYS A 1 425 ? -18.563 -12.758 6.086 1.00 64.94 425 LYS A C 1
ATOM 3324 O O . LYS A 1 425 ? -19.556 -12.953 6.779 1.00 64.94 425 LYS A O 1
ATOM 3329 N N . LEU A 1 426 ? -17.578 -11.939 6.449 1.00 73.50 426 LEU A N 1
ATOM 3330 C CA . LEU A 1 426 ? -17.671 -11.043 7.599 1.00 73.50 426 LEU A CA 1
ATOM 3331 C C . LEU A 1 426 ? -18.838 -10.066 7.398 1.00 73.50 426 LEU A C 1
ATOM 3333 O O . LEU A 1 426 ? -18.926 -9.411 6.358 1.00 73.50 426 LEU A O 1
ATOM 3337 N N . VAL A 1 427 ? -19.725 -9.957 8.387 1.00 86.69 427 VAL A N 1
ATOM 3338 C CA . VAL A 1 427 ? -20.888 -9.067 8.295 1.00 86.69 427 VAL A CA 1
ATOM 3339 C C . VAL A 1 427 ? -20.445 -7.629 8.564 1.00 86.69 427 VAL A C 1
ATOM 3341 O O . VAL A 1 427 ? -19.862 -7.331 9.606 1.00 86.69 427 VAL A O 1
ATOM 3344 N N . ALA A 1 428 ? -20.718 -6.722 7.623 1.00 93.38 428 ALA A N 1
ATOM 3345 C CA . ALA A 1 428 ? -20.424 -5.303 7.797 1.00 93.38 428 ALA A CA 1
ATOM 3346 C C . ALA A 1 428 ? -21.157 -4.723 9.022 1.00 93.38 428 ALA A C 1
ATOM 3348 O O . ALA A 1 428 ? -22.275 -5.133 9.350 1.00 93.38 428 ALA A O 1
ATOM 3349 N N . ALA A 1 429 ? -20.529 -3.744 9.680 1.00 96.38 429 ALA A N 1
ATOM 3350 C CA . ALA A 1 429 ? -21.139 -3.036 10.802 1.00 96.38 429 ALA A CA 1
ATOM 3351 C C . ALA A 1 429 ? -22.464 -2.379 10.375 1.00 96.38 429 ALA A C 1
ATOM 3353 O O . ALA A 1 429 ? -22.572 -1.857 9.265 1.00 96.38 429 ALA A O 1
ATOM 3354 N N . ARG A 1 430 ? -23.465 -2.384 11.258 1.00 97.06 430 ARG A N 1
ATOM 3355 C CA . ARG A 1 430 ? -24.768 -1.745 11.024 1.00 97.06 430 ARG A CA 1
ATOM 3356 C C . ARG A 1 430 ? -24.962 -0.573 11.973 1.00 97.06 430 ARG A C 1
ATOM 3358 O O . ARG A 1 430 ? -24.494 -0.603 13.108 1.00 97.06 430 ARG A O 1
ATOM 3365 N N . VAL A 1 431 ? -25.647 0.455 11.486 1.00 97.44 431 VAL A N 1
ATOM 3366 C CA . VAL A 1 431 ? -26.014 1.656 12.245 1.00 97.44 431 VAL A CA 1
ATOM 3367 C C . VAL A 1 431 ? -27.453 1.512 12.711 1.00 97.44 431 VAL A C 1
ATOM 3369 O O . VAL A 1 431 ? -28.313 1.124 11.925 1.00 97.44 431 VAL A O 1
ATOM 3372 N N . ASP A 1 432 ? -27.708 1.860 13.969 1.00 96.69 432 ASP A N 1
ATOM 3373 C CA . ASP A 1 432 ? -29.057 2.010 14.510 1.00 96.69 432 ASP A CA 1
ATOM 3374 C C . ASP A 1 432 ? -29.443 3.502 14.467 1.00 96.69 432 ASP A C 1
ATOM 3376 O O . ASP A 1 432 ? -28.833 4.307 15.181 1.00 96.69 432 ASP A O 1
ATOM 3380 N N . PRO A 1 433 ? -30.413 3.927 13.633 1.00 94.88 433 PRO A N 1
ATOM 3381 C CA . PRO A 1 433 ? -30.728 5.346 13.482 1.00 94.88 433 PRO A CA 1
ATOM 3382 C C . PRO A 1 433 ? -31.282 6.012 14.749 1.00 94.88 433 PRO A C 1
ATOM 3384 O O . PRO A 1 433 ? -31.144 7.229 14.881 1.00 94.88 433 PRO A O 1
ATOM 3387 N N . ALA A 1 434 ? -31.868 5.259 15.686 1.00 94.19 434 ALA A N 1
ATOM 3388 C CA . ALA A 1 434 ? -32.411 5.799 16.933 1.00 94.19 434 ALA A CA 1
ATOM 3389 C C . ALA A 1 434 ? -31.313 6.048 17.988 1.00 94.19 434 ALA A C 1
ATOM 3391 O O . ALA A 1 434 ? -31.331 7.062 18.681 1.00 94.19 434 ALA A O 1
ATOM 3392 N N . ASN A 1 435 ? -30.312 5.167 18.070 1.00 94.31 435 ASN A N 1
ATOM 3393 C CA . ASN A 1 435 ? -29.194 5.230 19.017 1.00 94.31 435 ASN A CA 1
ATOM 3394 C C . ASN A 1 435 ? -27.944 5.929 18.439 1.00 94.31 435 ASN A C 1
ATOM 3396 O O . ASN A 1 435 ? -26.949 6.110 19.155 1.00 94.31 435 ASN A O 1
ATOM 3400 N N . CYS A 1 436 ? -27.970 6.317 17.157 1.00 96.81 436 CYS A N 1
ATOM 3401 C CA . CYS A 1 436 ? -26.927 7.091 16.486 1.00 96.81 436 CYS A CA 1
ATOM 3402 C C . CYS A 1 436 ? -27.196 8.605 16.559 1.00 96.81 436 CYS A C 1
ATOM 3404 O O . CYS A 1 436 ? -28.194 9.110 16.042 1.00 96.81 436 CYS A O 1
ATOM 3406 N N . ASN A 1 437 ? -26.254 9.343 17.150 1.00 95.69 437 ASN A N 1
ATOM 3407 C CA . ASN A 1 437 ? -26.290 10.801 17.319 1.00 95.69 437 ASN A CA 1
ATOM 3408 C C . ASN A 1 437 ? -25.364 11.563 16.344 1.00 95.69 437 ASN A C 1
ATOM 3410 O O . ASN A 1 437 ? -25.002 12.703 16.616 1.00 95.69 437 ASN A O 1
ATOM 3414 N N . GLY A 1 438 ? -24.901 10.921 15.265 1.00 96.44 438 GLY A N 1
ATOM 3415 C CA . GLY A 1 438 ? -24.096 11.569 14.218 1.00 96.44 438 GLY A CA 1
ATOM 3416 C C . GLY A 1 438 ? -22.682 12.016 14.615 1.00 96.44 438 GLY A C 1
ATOM 3417 O O . GLY A 1 438 ? -22.009 12.643 13.806 1.00 96.44 438 GLY A O 1
ATOM 3418 N N . CYS A 1 439 ? -22.189 11.694 15.818 1.00 96.00 439 CYS A N 1
ATOM 3419 C CA . CYS A 1 439 ? -21.025 12.353 16.438 1.00 96.00 439 CYS A CA 1
ATOM 3420 C C . CYS A 1 439 ? -19.632 12.083 15.811 1.00 96.00 439 CYS A C 1
ATOM 3422 O O . CYS A 1 439 ? -18.618 12.262 16.488 1.00 96.00 439 CYS A O 1
ATOM 3424 N N . GLY A 1 440 ? -19.547 11.573 14.580 1.00 96.50 440 GLY A N 1
ATOM 3425 C CA . GLY A 1 440 ? -18.314 11.441 13.785 1.00 96.50 440 GLY A CA 1
ATOM 3426 C C . GLY A 1 440 ? -17.239 10.454 14.273 1.00 96.50 440 GLY A C 1
ATOM 3427 O O . GLY A 1 440 ? -16.423 10.015 13.468 1.00 96.50 440 GLY A O 1
ATOM 3428 N N . ARG A 1 441 ? -17.227 10.038 15.548 1.00 96.38 441 ARG A N 1
ATOM 3429 C CA . ARG A 1 441 ? -16.180 9.161 16.127 1.00 96.38 441 ARG A CA 1
ATOM 3430 C C . ARG A 1 441 ? -15.967 7.874 15.325 1.00 96.38 441 ARG A C 1
ATOM 3432 O O . ARG A 1 441 ? -14.845 7.512 15.012 1.00 96.38 441 ARG A O 1
ATOM 3439 N N . CYS A 1 442 ? -17.043 7.216 14.905 1.00 96.50 442 CYS A N 1
ATOM 3440 C CA . CYS A 1 442 ? -16.964 6.008 14.080 1.00 96.50 442 CYS A CA 1
ATOM 3441 C C . CYS A 1 442 ? -16.302 6.219 12.700 1.00 96.50 442 CYS A C 1
ATOM 3443 O O . CYS A 1 442 ? -15.732 5.264 12.176 1.00 96.50 442 CYS A O 1
ATOM 3445 N N . VAL A 1 443 ? -16.318 7.444 12.156 1.00 96.75 443 VAL A N 1
ATOM 3446 C CA . VAL A 1 443 ? -15.570 7.854 10.952 1.00 96.75 443 VAL A CA 1
ATOM 3447 C C . VAL A 1 443 ? -14.098 8.080 11.301 1.00 96.75 443 VAL A C 1
ATOM 3449 O O . VAL A 1 443 ? -13.219 7.455 10.713 1.00 96.75 443 VAL A O 1
ATOM 3452 N N . ALA A 1 444 ? -13.828 8.910 12.316 1.00 94.81 444 ALA A N 1
ATOM 3453 C CA . ALA A 1 444 ? -12.477 9.288 12.746 1.00 94.81 444 ALA A CA 1
ATOM 3454 C C . ALA A 1 444 ? -11.605 8.103 13.217 1.00 94.81 444 ALA A C 1
ATOM 3456 O O . ALA A 1 444 ? -10.376 8.220 13.269 1.00 94.81 444 ALA A O 1
ATOM 3457 N N . ASP A 1 445 ? -12.240 6.989 13.585 1.00 95.38 445 ASP A N 1
ATOM 3458 C CA . ASP A 1 445 ? -11.629 5.740 14.044 1.00 95.38 445 ASP A CA 1
ATOM 3459 C C . ASP A 1 445 ? -11.498 4.668 12.943 1.00 95.38 445 ASP A C 1
ATOM 3461 O O . ASP A 1 445 ? -10.873 3.636 13.184 1.00 95.38 445 ASP A O 1
ATOM 3465 N N . CYS A 1 446 ? -12.093 4.849 11.757 1.00 95.50 446 CYS A N 1
ATOM 3466 C CA . CYS A 1 446 ? -12.168 3.793 10.744 1.00 95.50 446 CYS A CA 1
ATOM 3467 C C . CYS A 1 446 ? -10.857 3.655 9.936 1.00 95.50 446 CYS A C 1
ATOM 3469 O O . CYS A 1 446 ? -10.559 4.534 9.127 1.00 95.50 446 CYS A O 1
ATOM 3471 N N . PRO A 1 447 ? -10.101 2.536 10.017 1.00 93.19 447 PRO A N 1
ATOM 3472 C CA . PRO A 1 447 ? -8.830 2.381 9.288 1.00 93.19 447 PRO A CA 1
ATOM 3473 C C . PRO A 1 447 ? -8.981 2.117 7.776 1.00 93.19 447 PRO A C 1
ATOM 3475 O O . PRO A 1 447 ? -8.008 1.743 7.118 1.00 93.19 447 PRO A O 1
ATOM 3478 N N . TYR A 1 448 ? -10.201 2.239 7.244 1.00 92.81 448 TYR A N 1
ATOM 3479 C CA . TYR A 1 448 ? -10.614 1.803 5.903 1.00 92.81 448 TYR A CA 1
ATOM 3480 C C . TYR A 1 448 ? -11.613 2.765 5.238 1.00 92.81 448 TYR A C 1
ATOM 3482 O O . TYR A 1 448 ? -12.140 2.455 4.174 1.00 92.81 448 TYR A O 1
ATOM 3490 N N . GLU A 1 449 ? -11.925 3.897 5.888 1.00 93.19 449 GLU A N 1
ATOM 3491 C CA . GLU A 1 449 ? -12.902 4.893 5.403 1.00 93.19 449 GLU A CA 1
ATOM 3492 C C . GLU A 1 449 ? -14.242 4.258 4.980 1.00 93.19 449 GLU A C 1
ATOM 3494 O O . GLU A 1 449 ? -14.886 4.641 4.008 1.00 93.19 449 GLU A O 1
ATOM 3499 N N . ALA A 1 450 ? -14.648 3.238 5.740 1.00 95.12 450 ALA A N 1
ATOM 3500 C CA . ALA A 1 450 ? -15.861 2.455 5.537 1.00 95.12 450 ALA A CA 1
ATOM 3501 C C . ALA A 1 450 ? -17.080 3.031 6.276 1.00 95.12 450 ALA A C 1
ATOM 3503 O O . ALA A 1 450 ? -18.108 2.367 6.370 1.00 95.12 450 ALA A O 1
ATOM 3504 N N . VAL A 1 451 ? -16.951 4.221 6.867 1.00 96.62 451 VAL A N 1
ATOM 3505 C CA . VAL A 1 451 ? -18.016 4.906 7.605 1.00 96.62 451 VAL A CA 1
ATOM 3506 C C . VAL A 1 451 ? -17.994 6.379 7.220 1.00 96.62 451 VAL A C 1
ATOM 3508 O O . VAL A 1 451 ? -16.929 6.991 7.242 1.00 96.62 451 VAL A O 1
ATOM 3511 N N . SER A 1 452 ? -19.156 6.949 6.922 1.00 96.56 452 SER A N 1
ATOM 3512 C CA . SER A 1 452 ? -19.375 8.389 6.737 1.00 96.56 452 SER A CA 1
ATOM 3513 C C . SER A 1 452 ? -20.492 8.877 7.669 1.00 96.56 452 SER A C 1
ATOM 3515 O O . SER A 1 452 ? -21.122 8.075 8.362 1.00 96.56 452 SER A O 1
ATOM 3517 N N . VAL A 1 453 ? -20.741 10.190 7.712 1.00 97.06 453 VAL A N 1
ATOM 3518 C CA . VAL A 1 453 ? -21.953 10.766 8.316 1.00 97.06 453 VAL A CA 1
ATOM 3519 C C . VAL A 1 453 ? -22.697 11.550 7.241 1.00 97.06 453 VAL A C 1
ATOM 3521 O O . VAL A 1 453 ? -22.112 12.411 6.593 1.00 97.06 453 VAL A O 1
ATOM 3524 N N . VAL A 1 454 ? -23.982 11.248 7.066 1.00 95.94 454 VAL A N 1
ATOM 3525 C CA . VAL A 1 454 ? -24.895 11.890 6.112 1.00 95.94 454 VAL A CA 1
ATOM 3526 C C . VAL A 1 454 ? -26.196 12.188 6.856 1.00 95.94 454 VAL A C 1
ATOM 3528 O O . VAL A 1 454 ? -26.652 11.364 7.648 1.00 95.94 454 VAL A O 1
ATOM 3531 N N . SER A 1 455 ? -26.767 13.380 6.670 1.00 94.38 455 SER A N 1
ATOM 3532 C CA . SER A 1 455 ? -28.015 13.809 7.336 1.00 94.38 455 SER A CA 1
ATOM 3533 C C . SER A 1 455 ? -28.032 13.570 8.861 1.00 94.38 455 SER A C 1
ATOM 3535 O O . SER A 1 455 ? -29.031 13.146 9.436 1.00 94.38 455 SER A O 1
ATOM 3537 N N . GLY A 1 456 ? -26.891 13.788 9.529 1.00 94.56 456 GLY A N 1
ATOM 3538 C CA . GLY A 1 456 ? -26.743 13.602 10.979 1.00 94.56 456 GLY A CA 1
ATOM 3539 C C . GLY A 1 456 ? -26.723 12.144 11.468 1.00 94.56 456 GLY A C 1
ATOM 3540 O O . GLY A 1 456 ? -26.779 11.910 12.676 1.00 94.56 456 GLY A O 1
ATOM 3541 N N . LYS A 1 457 ? -26.628 11.151 10.574 1.00 96.50 457 LYS A N 1
ATOM 3542 C CA . LYS A 1 457 ? -26.538 9.720 10.912 1.00 96.50 457 LYS A CA 1
ATOM 3543 C C . LYS A 1 457 ? -25.311 9.087 10.262 1.00 96.50 457 LYS A C 1
ATOM 3545 O O . LYS A 1 457 ? -24.864 9.516 9.203 1.00 96.50 457 LYS A O 1
ATOM 3550 N N . ALA A 1 458 ? -24.738 8.078 10.912 1.00 97.31 458 ALA A N 1
ATOM 3551 C CA . ALA A 1 458 ? -23.646 7.316 10.317 1.00 97.31 458 ALA A CA 1
ATOM 3552 C C . ALA A 1 458 ? -24.167 6.420 9.177 1.00 97.31 458 ALA A C 1
ATOM 3554 O O . ALA A 1 458 ? -25.275 5.896 9.262 1.00 97.31 458 ALA A O 1
ATOM 3555 N N . ILE A 1 459 ? -23.357 6.202 8.143 1.00 97.12 459 ILE A N 1
ATOM 3556 C CA . ILE A 1 459 ? -23.610 5.221 7.076 1.00 97.12 459 ILE A CA 1
ATOM 3557 C C . ILE A 1 459 ? -22.360 4.352 6.925 1.00 97.12 459 ILE A C 1
ATOM 3559 O O . ILE A 1 459 ? -21.246 4.856 7.056 1.00 97.12 459 ILE A O 1
ATOM 3563 N N . VAL A 1 460 ? -22.533 3.048 6.684 1.00 96.94 460 VAL A N 1
ATOM 3564 C CA . VAL A 1 460 ? -21.429 2.087 6.525 1.00 96.94 460 VAL A CA 1
ATOM 3565 C C . VAL A 1 460 ? -21.349 1.603 5.081 1.00 96.94 460 VAL A C 1
ATOM 3567 O O . VAL A 1 460 ? -22.297 1.021 4.559 1.00 96.94 460 VAL A O 1
ATOM 3570 N N . LEU A 1 461 ? -20.184 1.799 4.467 1.00 93.88 461 LEU A N 1
ATOM 3571 C CA . LEU A 1 461 ? -19.828 1.274 3.152 1.00 93.88 461 LEU A CA 1
ATOM 3572 C C . LEU A 1 461 ? -19.372 -0.182 3.308 1.00 93.88 461 LEU A C 1
ATOM 3574 O O . LEU A 1 461 ? -18.247 -0.466 3.735 1.00 93.88 461 LEU A O 1
ATOM 3578 N N . ALA A 1 462 ? -20.288 -1.117 3.048 1.00 91.50 462 ALA A N 1
ATOM 3579 C CA . ALA A 1 462 ? -20.099 -2.541 3.322 1.00 91.50 462 ALA A CA 1
ATOM 3580 C C . ALA A 1 462 ? -18.907 -3.151 2.559 1.00 91.50 462 ALA A C 1
ATOM 3582 O O . ALA A 1 462 ? -18.210 -4.008 3.096 1.00 91.50 462 ALA A O 1
ATOM 3583 N N . GLU A 1 463 ? -18.622 -2.663 1.353 1.00 87.19 463 GLU A N 1
ATOM 3584 C CA . GLU A 1 463 ? -17.530 -3.101 0.477 1.00 87.19 463 GLU A CA 1
ATOM 3585 C C . GLU A 1 463 ? -16.137 -2.627 0.933 1.00 87.19 463 GLU A C 1
ATOM 3587 O O . GLU A 1 463 ? -15.124 -3.213 0.550 1.00 87.19 463 GLU A O 1
ATOM 3592 N N . ARG A 1 464 ? -16.078 -1.594 1.785 1.00 90.00 464 ARG A N 1
ATOM 3593 C CA . ARG A 1 464 ? -14.867 -1.163 2.512 1.00 90.00 464 ARG A CA 1
ATOM 3594 C C . ARG A 1 464 ? -14.791 -1.753 3.926 1.00 90.00 464 ARG A C 1
ATOM 3596 O O . ARG A 1 464 ? -13.748 -1.681 4.578 1.00 90.00 464 ARG A O 1
ATOM 3603 N N . CYS A 1 465 ? -15.889 -2.302 4.447 1.00 92.75 465 CYS A N 1
ATOM 3604 C CA . CYS A 1 465 ? -16.003 -2.642 5.858 1.00 92.75 465 CYS A CA 1
ATOM 3605 C C . CYS A 1 465 ? -15.211 -3.908 6.219 1.00 92.75 465 CYS A C 1
ATOM 3607 O O . CYS A 1 465 ? -15.648 -5.033 5.997 1.00 92.75 465 CYS A O 1
ATOM 3609 N N . ALA A 1 466 ? -14.087 -3.732 6.915 1.00 91.75 466 ALA A N 1
ATOM 3610 C CA . ALA A 1 466 ? -13.322 -4.832 7.507 1.00 91.75 466 ALA A CA 1
ATOM 3611 C C . ALA A 1 466 ? -14.026 -5.558 8.680 1.00 91.75 466 ALA A C 1
ATOM 3613 O O . ALA A 1 466 ? -13.386 -6.359 9.359 1.00 91.75 466 ALA A O 1
ATOM 3614 N N . ALA A 1 467 ? -15.288 -5.219 8.985 1.00 94.12 467 ALA A N 1
ATOM 3615 C CA . ALA A 1 467 ? -16.100 -5.746 10.093 1.00 94.12 467 ALA A CA 1
ATOM 3616 C C . ALA A 1 467 ? -15.415 -5.750 11.479 1.00 94.12 467 ALA A C 1
ATOM 3618 O O . ALA A 1 467 ? -15.798 -6.503 12.365 1.00 94.12 467 ALA A O 1
ATOM 3619 N N . CYS A 1 468 ? -14.388 -4.920 11.681 1.00 94.00 468 CYS A N 1
ATOM 3620 C CA . CYS A 1 468 ? -13.420 -5.046 12.777 1.00 94.00 468 CYS A CA 1
ATOM 3621 C C . CYS A 1 468 ? -13.901 -4.589 14.170 1.00 94.00 468 CYS A C 1
ATOM 3623 O O . CYS A 1 468 ? -13.159 -4.716 15.141 1.00 94.00 468 CYS A O 1
ATOM 3625 N N . GLY A 1 469 ? -15.097 -4.002 14.277 1.00 95.88 469 GLY A N 1
ATOM 3626 C CA . GLY A 1 469 ? -15.690 -3.549 15.545 1.00 95.88 469 GLY A CA 1
ATOM 3627 C C . GLY A 1 469 ? -15.101 -2.263 16.142 1.00 95.88 469 GLY A C 1
ATOM 3628 O O . GLY A 1 469 ? -15.655 -1.731 17.101 1.00 95.88 469 GLY A O 1
ATOM 3629 N N . ILE A 1 470 ? -14.030 -1.703 15.567 1.00 97.12 470 ILE A N 1
ATOM 3630 C CA . ILE A 1 470 ? -13.353 -0.492 16.075 1.00 97.12 470 ILE A CA 1
ATOM 3631 C C . ILE A 1 470 ? -14.320 0.701 16.228 1.00 97.12 470 ILE A C 1
ATOM 3633 O O . ILE A 1 470 ? -14.227 1.461 17.195 1.00 97.12 470 ILE A O 1
ATOM 3637 N N . CYS A 1 471 ? -15.281 0.829 15.309 1.00 97.12 471 CYS A N 1
ATOM 3638 C CA . CYS A 1 471 ? -16.345 1.834 15.325 1.00 97.12 471 CYS A CA 1
ATOM 3639 C C . CYS A 1 471 ? -17.377 1.622 16.449 1.00 97.12 471 CYS A C 1
ATOM 3641 O O . CYS A 1 471 ? -17.799 2.601 17.064 1.00 97.12 471 CYS A O 1
ATOM 3643 N N . ALA A 1 472 ? -17.724 0.373 16.776 1.00 97.00 472 ALA A N 1
ATOM 3644 C CA . ALA A 1 472 ? -18.589 0.039 17.910 1.00 97.00 472 ALA A CA 1
ATOM 3645 C C . ALA A 1 472 ? -17.911 0.399 19.244 1.00 97.00 472 ALA A C 1
ATOM 3647 O O . ALA A 1 472 ? -18.544 0.982 20.126 1.00 97.00 472 ALA A O 1
ATOM 3648 N N . GLY A 1 473 ? -16.595 0.168 19.344 1.00 95.94 473 GLY A N 1
ATOM 3649 C CA . GLY A 1 473 ? -15.760 0.605 20.470 1.00 95.94 473 GLY A CA 1
ATOM 3650 C C . GLY A 1 473 ? -15.577 2.124 20.591 1.00 95.94 473 GLY A C 1
ATOM 3651 O O . GLY A 1 473 ? -15.294 2.621 21.680 1.00 95.94 473 GLY A O 1
ATOM 3652 N N . ALA A 1 474 ? -15.754 2.869 19.493 1.00 97.00 474 ALA A N 1
ATOM 3653 C CA . ALA A 1 474 ? -15.701 4.334 19.459 1.00 97.00 474 ALA A CA 1
ATOM 3654 C C . ALA A 1 474 ? -17.043 5.005 19.822 1.00 97.00 474 ALA A C 1
ATOM 3656 O O . ALA A 1 474 ? -17.084 6.195 20.152 1.00 97.00 474 ALA A O 1
ATOM 3657 N N . CYS A 1 475 ? -18.153 4.269 19.707 1.00 96.62 475 CYS A N 1
ATOM 3658 C CA . CYS A 1 475 ? -19.503 4.816 19.786 1.00 96.62 475 CYS A CA 1
ATOM 3659 C C . CYS A 1 475 ? -19.887 5.189 21.237 1.00 96.62 475 CYS A C 1
ATOM 3661 O O . CYS A 1 475 ? -19.759 4.357 22.137 1.00 96.62 475 CYS A O 1
ATOM 3663 N N . PRO A 1 476 ? -20.390 6.414 21.505 1.00 93.56 476 PRO A N 1
ATOM 3664 C CA . PRO A 1 476 ? -20.714 6.849 22.867 1.00 93.56 476 PRO A CA 1
ATOM 3665 C C . PRO A 1 476 ? -21.868 6.061 23.511 1.00 93.56 476 PRO A C 1
ATOM 3667 O O . PRO A 1 476 ? -21.891 5.907 24.731 1.00 93.56 476 PRO A O 1
ATOM 3670 N N . SER A 1 477 ? -22.805 5.524 22.720 1.00 92.94 477 SER A N 1
ATOM 3671 C CA . SER A 1 477 ? -23.942 4.737 23.223 1.00 92.94 477 SER A CA 1
ATOM 3672 C C . SER A 1 477 ? -23.591 3.282 23.586 1.00 92.94 477 SER A C 1
ATOM 3674 O O . SER A 1 477 ? -24.409 2.616 24.226 1.00 92.94 477 SER A O 1
ATOM 3676 N N . SER A 1 478 ? -22.362 2.824 23.301 1.00 93.38 478 SER A N 1
ATOM 3677 C CA . SER A 1 478 ? -21.807 1.498 23.649 1.00 93.38 478 SER A CA 1
ATOM 3678 C C . SER A 1 478 ? -21.404 1.332 25.127 1.00 93.38 478 SER A C 1
ATOM 3680 O O . SER A 1 478 ? -20.586 0.474 25.456 1.00 93.38 478 SER A O 1
ATOM 3682 N N . THR A 1 479 ? -21.914 2.156 26.049 1.00 92.94 479 THR A N 1
ATOM 3683 C CA . THR A 1 479 ? -21.532 2.070 27.469 1.00 92.94 479 THR A CA 1
ATOM 3684 C C . THR A 1 479 ? -22.324 0.977 28.210 1.00 92.94 479 THR A C 1
ATOM 3686 O O . THR A 1 479 ? -23.559 0.988 28.182 1.00 92.94 479 THR A O 1
ATOM 3689 N N . PRO A 1 480 ? -21.663 0.032 28.913 1.00 93.00 480 PRO A N 1
ATOM 3690 C CA . PRO A 1 480 ? -22.331 -1.112 29.540 1.00 93.00 480 PRO A CA 1
ATOM 3691 C C . PRO A 1 480 ? -23.217 -0.716 30.729 1.00 93.00 480 PRO A C 1
ATOM 3693 O O . PRO A 1 480 ? -24.125 -1.469 31.085 1.00 93.00 480 PRO A O 1
ATOM 3696 N N . PHE A 1 481 ? -22.983 0.474 31.295 1.00 91.38 481 PHE A N 1
ATOM 3697 C CA . PHE A 1 481 ? -23.702 1.058 32.429 1.00 91.38 481 PHE A CA 1
ATOM 3698 C C . PHE A 1 481 ? -25.132 1.542 32.112 1.00 91.38 481 PHE A C 1
ATOM 3700 O O . PHE A 1 481 ? -25.835 1.951 33.031 1.00 91.38 481 PHE A O 1
ATOM 3707 N N . ARG A 1 482 ? -25.599 1.506 30.851 1.00 88.50 482 ARG A N 1
ATOM 3708 C CA . ARG A 1 482 ? -27.012 1.801 30.532 1.00 88.50 482 ARG A CA 1
ATOM 3709 C C . ARG A 1 482 ? -27.928 0.766 31.197 1.00 88.50 482 ARG A C 1
ATOM 3711 O O . ARG A 1 482 ? -27.755 -0.436 30.990 1.00 88.50 482 ARG A O 1
ATOM 3718 N N . SER A 1 483 ? -28.921 1.244 31.945 1.00 85.06 483 SER A N 1
ATOM 3719 C CA . SER A 1 483 ? -29.907 0.437 32.684 1.00 85.06 483 SER A CA 1
ATOM 3720 C C . SER A 1 483 ? -30.795 -0.440 31.793 1.00 85.06 483 SER A C 1
ATOM 3722 O O . SER A 1 483 ? -31.292 -1.463 32.254 1.00 85.06 483 SER A O 1
ATOM 3724 N N . ALA A 1 484 ? -30.963 -0.073 30.518 1.00 85.06 484 ALA A N 1
ATOM 3725 C CA . ALA A 1 484 ? -31.730 -0.834 29.535 1.00 85.06 484 ALA A CA 1
ATOM 3726 C C . ALA A 1 484 ? -31.312 -2.319 29.493 1.00 85.06 484 ALA A C 1
ATOM 3728 O O . ALA A 1 484 ? -30.119 -2.642 29.495 1.00 85.06 484 ALA A O 1
ATOM 3729 N N . ARG A 1 485 ? -32.304 -3.224 29.454 1.00 82.75 485 ARG A N 1
ATOM 3730 C CA . ARG A 1 485 ? -32.117 -4.691 29.455 1.00 82.75 485 ARG A CA 1
ATOM 3731 C C . ARG A 1 485 ? -31.266 -5.136 28.263 1.00 82.75 485 ARG A C 1
ATOM 3733 O O . ARG A 1 485 ? -30.238 -5.797 28.438 1.00 82.75 485 ARG A O 1
ATOM 3740 N N . GLU A 1 486 ? -31.643 -4.682 27.074 1.00 88.62 486 GLU A N 1
ATOM 3741 C CA . GLU A 1 486 ? -30.830 -4.751 25.862 1.00 88.62 486 GLU A CA 1
ATOM 3742 C C . GLU A 1 486 ? -29.939 -3.503 25.719 1.00 88.62 486 GLU A C 1
ATOM 3744 O O . GLU A 1 486 ? -30.243 -2.445 26.269 1.00 88.62 486 GLU A O 1
ATOM 3749 N N . LEU A 1 487 ? -28.799 -3.629 25.030 1.00 91.44 487 LEU A N 1
ATOM 3750 C CA . LEU A 1 487 ? -27.826 -2.545 24.850 1.00 91.44 487 LEU A CA 1
ATOM 3751 C C . LEU A 1 487 ? -27.584 -2.291 23.363 1.00 91.44 487 LEU A C 1
ATOM 3753 O O . LEU A 1 487 ? -26.606 -2.769 22.797 1.00 91.44 487 LEU A O 1
ATOM 3757 N N . VAL A 1 488 ? -28.480 -1.522 22.753 1.00 92.69 488 VAL A N 1
ATOM 3758 C CA . VAL A 1 488 ? -28.350 -1.079 21.361 1.00 92.69 488 VAL A CA 1
ATOM 3759 C C . VAL A 1 488 ? -27.428 0.143 21.308 1.00 92.69 488 VAL A C 1
ATOM 3761 O O . VAL A 1 488 ? -27.738 1.187 21.889 1.00 92.69 488 VAL A O 1
ATOM 3764 N N . SER A 1 489 ? -26.268 0.026 20.662 1.00 94.25 489 SER A N 1
ATOM 3765 C CA . SER A 1 489 ? -25.399 1.166 20.341 1.00 94.25 489 SER A CA 1
ATOM 3766 C C . SER A 1 489 ? -25.818 1.805 19.011 1.00 94.25 489 SER A C 1
ATOM 3768 O O . SER A 1 489 ? -26.572 1.228 18.237 1.00 94.25 489 SER A O 1
ATOM 3770 N N . GLY A 1 490 ? -25.318 3.007 18.715 1.00 95.81 490 GLY A N 1
ATOM 3771 C CA . GLY A 1 490 ? -25.590 3.676 17.436 1.00 95.81 490 GLY A CA 1
ATOM 3772 C C . GLY A 1 490 ? -24.873 3.057 16.231 1.00 95.81 490 GLY A C 1
ATOM 3773 O O . GLY A 1 490 ? -25.216 3.377 15.098 1.00 95.81 490 GLY A O 1
ATOM 3774 N N . ILE A 1 491 ? -23.872 2.202 16.453 1.00 97.62 491 ILE A N 1
ATOM 3775 C CA . ILE A 1 491 ? -23.209 1.393 15.422 1.00 97.62 491 ILE A CA 1
ATOM 3776 C C . ILE A 1 491 ? -22.596 0.147 16.071 1.00 97.62 491 ILE A C 1
ATOM 3778 O O . ILE A 1 491 ? -21.908 0.259 17.091 1.00 97.62 491 ILE A O 1
ATOM 3782 N N . ASP A 1 492 ? -22.840 -1.027 15.489 1.00 95.81 492 ASP A N 1
ATOM 3783 C CA . ASP A 1 492 ? -22.418 -2.315 16.051 1.00 95.81 492 ASP A CA 1
ATOM 3784 C C . ASP A 1 492 ? -22.096 -3.374 14.979 1.00 95.81 492 ASP A C 1
ATOM 3786 O O . ASP A 1 492 ? -22.394 -3.197 13.794 1.00 95.81 492 ASP A O 1
ATOM 3790 N N . LEU A 1 493 ? -21.491 -4.489 15.394 1.00 95.31 493 LEU A N 1
ATOM 3791 C CA . LEU A 1 493 ? -21.322 -5.690 14.572 1.00 95.31 493 LEU A CA 1
ATOM 3792 C C . LEU A 1 493 ? -22.518 -6.637 14.769 1.00 95.31 493 LEU A C 1
ATOM 3794 O O . LEU A 1 493 ? -22.709 -7.110 15.889 1.00 95.31 493 LEU A O 1
ATOM 3798 N N . PRO A 1 494 ? -23.296 -6.984 13.724 1.00 92.88 494 PRO A N 1
ATOM 3799 C CA . PRO A 1 494 ? -24.456 -7.869 13.879 1.00 92.88 494 PRO A CA 1
ATOM 3800 C C . PRO A 1 494 ? -24.111 -9.270 14.401 1.00 92.88 494 PRO A C 1
ATOM 3802 O O . PRO A 1 494 ? -24.932 -9.902 15.056 1.00 92.88 494 PRO A O 1
ATOM 3805 N N . ASP A 1 495 ? -22.897 -9.746 14.117 1.00 92.06 495 ASP A N 1
ATOM 3806 C CA . ASP A 1 495 ? -22.378 -11.056 14.516 1.00 92.06 495 ASP A CA 1
ATOM 3807 C C . ASP A 1 495 ? -21.586 -11.034 15.840 1.00 92.06 495 ASP A C 1
ATOM 3809 O O . ASP A 1 495 ? -21.247 -12.088 16.376 1.00 92.06 495 ASP A O 1
ATOM 3813 N N . LEU A 1 496 ? -21.303 -9.849 16.394 1.00 92.19 496 LEU A N 1
ATOM 3814 C CA . LEU A 1 496 ? -20.542 -9.676 17.633 1.00 92.19 496 LEU A CA 1
ATOM 3815 C C . LEU A 1 496 ? -20.942 -8.365 18.333 1.00 92.19 496 LEU A C 1
ATOM 3817 O O . LEU A 1 496 ? -20.140 -7.443 18.448 1.00 92.19 496 LEU A O 1
ATOM 3821 N N . THR A 1 497 ? -22.193 -8.263 18.785 1.00 95.56 497 THR A N 1
ATOM 3822 C CA . THR A 1 497 ? -22.727 -7.007 19.342 1.00 95.56 497 THR A CA 1
ATOM 3823 C C . THR A 1 497 ? -22.096 -6.612 20.682 1.00 95.56 497 THR A C 1
ATOM 3825 O O . THR A 1 497 ? -21.709 -7.458 21.495 1.00 95.56 497 THR A O 1
ATOM 3828 N N . VAL A 1 498 ? -22.086 -5.312 20.986 1.00 94.94 498 VAL A N 1
ATOM 3829 C CA . VAL A 1 498 ? -21.758 -4.753 22.309 1.00 94.94 498 VAL A CA 1
ATOM 3830 C C . VAL A 1 498 ? -22.712 -5.291 23.386 1.00 94.94 498 VAL A C 1
ATOM 3832 O O . VAL A 1 498 ? -22.288 -5.536 24.520 1.00 94.94 498 VAL A O 1
ATOM 3835 N N . HIS A 1 499 ? -23.979 -5.568 23.050 1.00 95.94 499 HIS A N 1
ATOM 3836 C CA . HIS A 1 499 ? -24.885 -6.282 23.955 1.00 95.94 499 HIS A CA 1
ATOM 3837 C C . HIS A 1 499 ? -24.410 -7.718 24.242 1.00 95.94 499 HIS A C 1
ATOM 3839 O O . HIS A 1 499 ? -24.353 -8.123 25.407 1.00 95.94 499 HIS A O 1
ATOM 3845 N N . GLY A 1 500 ? -24.011 -8.469 23.210 1.00 95.69 500 GLY A N 1
ATOM 3846 C CA . GLY A 1 500 ? -23.420 -9.803 23.349 1.00 95.69 500 GLY A CA 1
ATOM 3847 C C . GLY A 1 500 ? -22.136 -9.788 24.182 1.00 95.69 500 GLY A C 1
ATOM 3848 O O . GLY A 1 500 ? -21.963 -10.625 25.069 1.00 95.69 500 GLY A O 1
ATOM 3849 N N . LEU A 1 501 ? -21.278 -8.781 23.987 1.00 96.00 501 LEU A N 1
ATOM 3850 C CA . LEU A 1 501 ? -20.093 -8.553 24.814 1.00 96.00 501 LEU A CA 1
ATOM 3851 C C . LEU A 1 501 ? -20.469 -8.281 26.282 1.00 96.00 501 LEU A C 1
ATOM 3853 O O . LEU A 1 501 ? -19.841 -8.838 27.181 1.00 96.00 501 LEU A O 1
ATOM 3857 N N . ARG A 1 502 ? -21.523 -7.490 26.549 1.00 96.31 502 ARG A N 1
ATOM 3858 C CA . ARG A 1 502 ? -22.010 -7.230 27.919 1.00 96.31 502 ARG A CA 1
ATOM 3859 C C . ARG A 1 502 ? -22.579 -8.488 28.573 1.00 96.31 502 ARG A C 1
ATOM 3861 O O . ARG A 1 502 ? -22.340 -8.699 29.758 1.00 96.31 502 ARG A O 1
ATOM 3868 N N . ARG A 1 503 ? -23.300 -9.330 27.823 1.00 96.12 503 ARG A N 1
ATOM 3869 C CA . ARG A 1 503 ? -23.778 -10.639 28.304 1.00 96.12 503 ARG A CA 1
ATOM 3870 C C . ARG A 1 503 ? -22.614 -11.560 28.670 1.00 96.12 503 ARG A C 1
ATOM 3872 O O . ARG A 1 503 ? -22.603 -12.086 29.777 1.00 96.12 503 ARG A O 1
ATOM 3879 N N . ARG A 1 504 ? -21.620 -11.697 27.784 1.00 96.50 504 ARG A N 1
ATOM 3880 C CA . ARG A 1 504 ? -20.416 -12.518 28.017 1.00 96.50 504 ARG A CA 1
ATOM 3881 C C . ARG A 1 504 ? -19.603 -12.026 29.214 1.00 96.50 504 ARG A C 1
ATOM 3883 O O . ARG A 1 504 ? -19.153 -12.848 29.997 1.00 96.50 504 ARG A O 1
ATOM 3890 N N . LEU A 1 505 ? -19.475 -10.709 29.396 1.00 96.81 505 LEU A N 1
ATOM 3891 C CA . LEU A 1 505 ? -18.836 -10.136 30.582 1.00 96.81 505 LEU A CA 1
ATOM 3892 C C . LEU A 1 505 ? -19.625 -10.435 31.866 1.00 96.81 505 LEU A C 1
ATOM 3894 O O . LEU A 1 505 ? -19.036 -10.866 32.846 1.00 96.81 505 LEU A O 1
ATOM 3898 N N . ARG A 1 506 ? -20.950 -10.236 31.871 1.00 95.31 506 ARG A N 1
ATOM 3899 C CA . ARG A 1 506 ? -21.788 -10.513 33.053 1.00 95.31 506 ARG A CA 1
ATOM 3900 C C . ARG A 1 506 ? -21.779 -11.988 33.460 1.00 95.31 506 ARG A C 1
ATOM 3902 O O . ARG A 1 506 ? -21.781 -12.263 34.647 1.00 95.31 506 ARG A O 1
ATOM 3909 N N . GLY A 1 507 ? -21.735 -12.912 32.498 1.00 95.44 507 GLY A N 1
ATOM 3910 C CA . GLY A 1 507 ? -21.596 -14.350 32.767 1.00 95.44 507 GLY A CA 1
ATOM 3911 C C . GLY A 1 507 ? -20.191 -14.791 33.204 1.00 95.44 507 GLY A C 1
ATOM 3912 O O . GLY A 1 507 ? -20.010 -15.957 33.526 1.00 95.44 507 GLY A O 1
ATOM 3913 N N . ALA A 1 508 ? -19.211 -13.883 33.206 1.00 94.56 508 ALA A N 1
ATOM 3914 C CA . ALA A 1 508 ? -17.834 -14.112 33.648 1.00 94.56 508 ALA A CA 1
ATOM 3915 C C . ALA A 1 508 ? -17.478 -13.265 34.889 1.00 94.56 508 ALA A C 1
ATOM 3917 O O . ALA A 1 508 ? -16.313 -12.930 35.101 1.00 94.56 508 ALA A O 1
ATOM 3918 N N . LEU A 1 509 ? -18.486 -12.860 35.671 1.00 95.56 509 LEU A N 1
ATOM 3919 C CA . LEU A 1 509 ? -18.348 -12.050 36.881 1.00 95.56 509 LEU A CA 1
ATOM 3920 C C . LEU A 1 509 ? -19.222 -12.626 38.013 1.00 95.56 509 LEU A C 1
ATOM 3922 O O . LEU A 1 509 ? -20.346 -13.046 37.731 1.00 95.56 509 LEU A O 1
ATOM 3926 N N . PRO A 1 510 ? -18.768 -12.586 39.281 1.00 96.06 510 PRO A N 1
ATOM 3927 C CA . PRO A 1 510 ? -17.451 -12.125 39.737 1.00 96.06 510 PRO A CA 1
ATOM 3928 C C . PRO A 1 510 ? -16.317 -13.080 39.319 1.00 96.06 510 PRO A C 1
ATOM 3930 O O . PRO A 1 510 ? -16.548 -14.262 39.083 1.00 96.06 510 PRO A O 1
ATOM 3933 N N . ALA A 1 511 ? -15.089 -12.567 39.218 1.00 94.00 511 ALA A N 1
ATOM 3934 C CA . ALA A 1 511 ? -13.904 -13.351 38.855 1.00 94.00 511 ALA A CA 1
ATOM 3935 C C . ALA A 1 511 ? -12.621 -12.685 39.389 1.00 94.00 511 ALA A C 1
ATOM 3937 O O . ALA A 1 511 ? -12.560 -11.459 39.461 1.00 94.00 511 ALA A O 1
ATOM 3938 N N . PRO A 1 512 ? -11.553 -13.430 39.728 1.00 94.81 512 PRO A N 1
ATOM 3939 C CA . PRO A 1 512 ? -10.297 -12.812 40.158 1.00 94.81 512 PRO A CA 1
ATOM 3940 C C . PRO A 1 512 ? -9.677 -11.947 39.046 1.00 94.81 512 PRO A C 1
ATOM 3942 O O . PRO A 1 512 ? -9.274 -10.813 39.303 1.00 94.81 512 PRO A O 1
ATOM 3945 N N . GLU A 1 513 ? -9.674 -12.437 37.805 1.00 96.38 513 GLU A N 1
ATOM 3946 C CA . GLU A 1 513 ? -9.183 -11.716 36.629 1.00 96.38 513 GLU A CA 1
ATOM 3947 C C . GLU A 1 513 ? -10.125 -11.911 35.435 1.00 96.38 513 GLU A C 1
ATOM 3949 O O . GLU A 1 513 ? -10.557 -13.028 35.154 1.00 96.38 513 GLU A O 1
ATOM 3954 N N . VAL A 1 514 ? -10.414 -10.833 34.698 1.00 97.62 514 VAL A N 1
ATOM 3955 C CA . VAL A 1 514 ? -11.157 -10.891 33.427 1.00 97.62 514 VAL A CA 1
ATOM 3956 C C . VAL A 1 514 ? -10.235 -10.532 32.265 1.00 97.62 514 VAL A C 1
ATOM 3958 O O . VAL A 1 514 ? -9.752 -9.405 32.173 1.00 97.62 514 VAL A O 1
ATOM 3961 N N . VAL A 1 515 ? -10.031 -11.466 31.334 1.00 97.12 515 VAL A N 1
ATOM 3962 C CA . VAL A 1 515 ? -9.216 -11.245 30.129 1.00 97.12 515 VAL A CA 1
ATOM 3963 C C . VAL A 1 515 ? -10.113 -10.968 28.923 1.00 97.12 515 VAL A C 1
ATOM 3965 O O . VAL A 1 515 ? -10.889 -11.829 28.509 1.00 97.12 515 VAL A O 1
ATOM 3968 N N . PHE A 1 516 ? -9.970 -9.795 28.310 1.00 97.38 516 PHE A N 1
ATOM 3969 C CA . PHE A 1 516 ? -10.398 -9.534 26.935 1.00 97.38 516 PHE A CA 1
ATOM 3970 C C . PHE A 1 516 ? -9.227 -9.799 25.987 1.00 97.38 516 PHE A C 1
ATOM 3972 O O . PHE A 1 516 ? -8.101 -9.385 26.263 1.00 97.38 516 PHE A O 1
ATOM 3979 N N . ARG A 1 517 ? -9.468 -10.435 24.839 1.00 94.81 517 ARG A N 1
ATOM 3980 C CA . ARG A 1 517 ? -8.407 -10.705 23.852 1.00 94.81 517 ARG A CA 1
ATOM 3981 C C . ARG A 1 517 ? -8.852 -10.407 22.432 1.00 94.81 517 ARG A C 1
ATOM 3983 O O . ARG A 1 517 ? -10.016 -10.595 22.095 1.00 94.81 517 ARG A O 1
ATOM 3990 N N . CYS A 1 518 ? -7.919 -9.996 21.584 1.00 92.81 518 CYS A N 1
ATOM 3991 C CA . CYS A 1 518 ? -8.117 -10.028 20.141 1.00 92.81 518 CYS A CA 1
ATOM 3992 C C . CYS A 1 518 ? -8.383 -11.477 19.682 1.00 92.81 518 CYS A C 1
ATOM 3994 O O . CYS A 1 518 ? -7.727 -12.399 20.160 1.00 92.81 518 CYS A O 1
ATOM 3996 N N . GLU A 1 519 ? -9.271 -11.697 18.710 1.00 89.50 519 GLU A N 1
ATOM 3997 C CA . GLU A 1 519 ? -9.457 -13.015 18.067 1.00 89.50 519 GLU A CA 1
ATOM 3998 C C . GLU A 1 519 ? -8.152 -13.565 17.461 1.00 89.50 519 GLU A C 1
ATOM 4000 O O . GLU A 1 519 ? -7.976 -14.775 17.368 1.00 89.50 519 GLU A O 1
ATOM 4005 N N . GLN A 1 520 ? -7.227 -12.674 17.086 1.00 85.31 520 GLN A N 1
ATOM 4006 C CA . GLN A 1 520 ? -5.894 -12.986 16.554 1.00 85.31 520 GLN A CA 1
ATOM 4007 C C . GLN A 1 520 ? -4.812 -13.144 17.645 1.00 85.31 520 GLN A C 1
ATOM 4009 O O . GLN A 1 520 ? -3.630 -13.225 17.323 1.00 85.31 520 GLN A O 1
ATOM 4014 N N . ALA A 1 521 ? -5.188 -13.125 18.928 1.00 85.81 521 ALA A N 1
ATOM 4015 C CA . ALA A 1 521 ? -4.295 -13.386 20.054 1.00 85.81 521 ALA A CA 1
ATOM 4016 C C . ALA A 1 521 ? -4.621 -14.748 20.682 1.00 85.81 521 ALA A C 1
ATOM 4018 O O . ALA A 1 521 ? -5.788 -15.050 20.955 1.00 85.81 521 ALA A O 1
ATOM 4019 N N . SER A 1 522 ? -3.583 -15.552 20.910 1.00 81.75 522 SER A N 1
ATOM 4020 C CA . SER A 1 522 ? -3.665 -16.863 21.562 1.00 81.75 522 SER A CA 1
ATOM 4021 C C . SER A 1 522 ? -4.116 -16.763 23.026 1.00 81.75 522 SER A C 1
ATOM 4023 O O . SER A 1 522 ? -4.001 -15.712 23.653 1.00 81.75 522 SER A O 1
ATOM 4025 N N . GLY A 1 523 ? -4.587 -17.884 23.580 1.00 84.19 523 GLY A N 1
ATOM 4026 C CA . GLY A 1 523 ? -4.966 -18.012 24.991 1.00 84.19 523 GLY A CA 1
ATOM 4027 C C . GLY A 1 523 ? -6.472 -17.874 25.277 1.00 84.19 523 GLY A C 1
ATOM 4028 O O . GLY A 1 523 ? -7.271 -17.618 24.370 1.00 84.19 523 GLY A O 1
ATOM 4029 N N . PRO A 1 524 ? -6.884 -18.091 26.540 1.00 89.38 524 PRO A N 1
ATOM 4030 C CA . PRO A 1 524 ? -8.276 -17.995 26.977 1.00 89.38 524 PRO A CA 1
ATOM 4031 C C . PRO A 1 524 ? -8.747 -16.537 27.121 1.00 89.38 524 PRO A C 1
ATOM 4033 O O . PRO A 1 524 ? -7.953 -15.599 27.134 1.00 89.38 524 PRO A O 1
ATOM 4036 N N . GLY A 1 525 ? -10.064 -16.343 27.242 1.00 93.00 525 GLY A N 1
ATOM 4037 C CA . GLY A 1 525 ? -10.674 -15.041 27.538 1.00 93.00 525 GLY A CA 1
ATOM 4038 C C . GLY A 1 525 ? -11.794 -14.627 26.581 1.00 93.00 525 GLY A C 1
ATOM 4039 O O . GLY A 1 525 ? -12.094 -15.295 25.586 1.00 93.00 525 GLY A O 1
ATOM 4040 N N . ILE A 1 526 ? -12.416 -13.488 26.885 1.00 96.12 526 ILE A N 1
ATOM 4041 C CA . ILE A 1 526 ? -13.508 -12.888 26.118 1.00 96.12 526 ILE A CA 1
ATOM 4042 C C . ILE A 1 526 ? -12.943 -12.328 24.805 1.00 96.12 526 ILE A C 1
ATOM 4044 O O . ILE A 1 526 ? -12.495 -11.183 24.722 1.00 96.12 526 ILE A O 1
ATOM 4048 N N . GLY A 1 527 ? -12.958 -13.167 23.767 1.00 93.94 527 GLY A N 1
ATOM 4049 C CA . GLY A 1 527 ? -12.556 -12.789 22.413 1.00 93.94 527 GLY A CA 1
ATOM 4050 C C . GLY A 1 527 ? -13.399 -11.645 21.838 1.00 93.94 527 GLY A C 1
ATOM 4051 O O . GLY A 1 527 ? -14.633 -11.722 21.853 1.00 93.94 527 GLY A O 1
ATOM 4052 N N . VAL A 1 528 ? -12.717 -10.623 21.320 1.00 94.75 528 VAL A N 1
ATOM 4053 C CA . VAL A 1 528 ? -13.234 -9.530 20.487 1.00 94.75 528 VAL A CA 1
ATOM 4054 C C . VAL A 1 528 ? -12.446 -9.471 19.177 1.00 94.75 528 VAL A C 1
ATOM 4056 O O . VAL A 1 528 ? -11.227 -9.641 19.168 1.00 94.75 528 VAL A O 1
ATOM 4059 N N . ARG A 1 529 ? -13.115 -9.188 18.057 1.00 92.56 529 ARG A N 1
ATOM 4060 C CA . ARG A 1 529 ? -12.504 -9.216 16.716 1.00 92.56 529 ARG A CA 1
ATOM 4061 C C . ARG A 1 529 ? -11.277 -8.326 16.555 1.00 92.56 529 ARG A C 1
ATOM 4063 O O . ARG A 1 529 ? -10.294 -8.721 15.936 1.00 92.56 529 ARG A O 1
ATOM 4070 N N . CYS A 1 530 ? -11.305 -7.147 17.161 1.00 94.31 530 CYS A N 1
ATOM 4071 C CA . CYS A 1 530 ? -10.143 -6.287 17.322 1.00 94.31 530 CYS A CA 1
ATOM 4072 C C . CYS A 1 530 ? -10.118 -5.743 18.749 1.00 94.31 530 CYS A C 1
ATOM 4074 O O . CYS A 1 530 ? -11.171 -5.468 19.317 1.00 94.31 530 CYS A O 1
ATOM 4076 N N . ILE A 1 531 ? -8.936 -5.517 19.328 1.00 95.69 531 ILE A N 1
ATOM 4077 C CA . ILE A 1 531 ? -8.846 -5.015 20.705 1.00 95.69 531 ILE A CA 1
ATOM 4078 C C . ILE A 1 531 ? -9.422 -3.592 20.861 1.00 95.69 531 ILE A C 1
ATOM 4080 O O . ILE A 1 531 ? -10.045 -3.299 21.874 1.00 95.69 531 ILE A O 1
ATOM 4084 N N . ALA A 1 532 ? -9.365 -2.750 19.817 1.00 96.00 532 ALA A N 1
ATOM 4085 C CA . ALA A 1 532 ? -10.080 -1.465 19.768 1.00 96.00 532 ALA A CA 1
ATOM 4086 C C . ALA A 1 532 ? -11.599 -1.579 19.513 1.00 96.00 532 ALA A C 1
ATOM 4088 O O . ALA A 1 532 ? -12.275 -0.556 19.404 1.00 96.00 532 ALA A O 1
ATOM 4089 N N . MET A 1 533 ? -12.174 -2.782 19.450 1.00 96.50 533 MET A N 1
ATOM 4090 C CA . MET A 1 533 ? -13.617 -2.945 19.644 1.00 96.50 533 MET A CA 1
ATOM 4091 C C . MET A 1 533 ? -14.006 -2.717 21.114 1.00 96.50 533 MET A C 1
ATOM 4093 O O . MET A 1 533 ? -15.106 -2.244 21.377 1.00 96.50 533 MET A O 1
ATOM 4097 N N . LEU A 1 534 ? -13.117 -3.011 22.072 1.00 96.81 534 LEU A N 1
ATOM 4098 C CA . LEU A 1 534 ? -13.402 -2.882 23.501 1.00 96.81 534 LEU A CA 1
ATOM 4099 C C . LEU A 1 534 ? -13.583 -1.398 23.895 1.00 96.81 534 LEU A C 1
ATOM 4101 O O . LEU A 1 534 ? -12.621 -0.626 23.805 1.00 96.81 534 LEU A O 1
ATOM 4105 N N . PRO A 1 535 ? -14.770 -0.966 24.365 1.00 96.62 535 PRO A N 1
ATOM 4106 C CA . PRO A 1 535 ? -14.932 0.364 24.942 1.00 96.62 535 PRO A CA 1
ATOM 4107 C C . PRO A 1 535 ? -14.249 0.394 26.323 1.00 96.62 535 PRO A C 1
ATOM 4109 O O . PRO A 1 535 ? -14.485 -0.520 27.117 1.00 96.62 535 PRO A O 1
ATOM 4112 N N . PRO A 1 536 ? -13.468 1.424 26.704 1.00 96.50 536 PRO A N 1
ATOM 4113 C CA . PRO A 1 536 ? -12.807 1.457 28.019 1.00 96.50 536 PRO A CA 1
ATOM 4114 C C . PRO A 1 536 ? -13.763 1.417 29.223 1.00 96.50 536 PRO A C 1
ATOM 4116 O O . PRO A 1 536 ? -13.364 1.051 30.326 1.00 96.50 536 PRO A O 1
ATOM 4119 N N . SER A 1 537 ? -15.044 1.736 29.021 1.00 96.06 537 SER A N 1
ATOM 4120 C CA . SER A 1 537 ? -16.095 1.574 30.027 1.00 96.06 537 SER A CA 1
ATOM 4121 C C . SER A 1 537 ? -16.428 0.109 30.348 1.00 96.06 537 SER A C 1
ATOM 4123 O O . SER A 1 537 ? -16.973 -0.144 31.416 1.00 96.06 537 SER A O 1
ATOM 4125 N N . PHE A 1 538 ? -16.066 -0.867 29.503 1.00 97.06 538 PHE A N 1
ATOM 4126 C CA . PHE A 1 538 ? -16.157 -2.299 29.834 1.00 97.06 538 PHE A CA 1
ATOM 4127 C C . PHE A 1 538 ? -15.095 -2.732 30.848 1.00 97.06 538 PHE A C 1
ATOM 4129 O O . PHE A 1 538 ? -15.399 -3.521 31.739 1.00 97.06 538 PHE A O 1
ATOM 4136 N N . VAL A 1 539 ? -13.885 -2.171 30.762 1.00 97.00 539 VAL A N 1
ATOM 4137 C CA . VAL A 1 539 ? -12.826 -2.375 31.765 1.00 97.00 539 VAL A CA 1
ATOM 4138 C C . VAL A 1 539 ? -13.274 -1.811 33.115 1.00 97.00 539 VAL A C 1
ATOM 4140 O O . VAL A 1 539 ? -13.194 -2.493 34.132 1.00 97.00 539 VAL A O 1
ATOM 4143 N N . GLU A 1 540 ? -13.824 -0.591 33.122 1.00 95.50 540 GLU A N 1
ATOM 4144 C CA . GLU A 1 540 ? -14.396 0.006 34.335 1.00 95.50 540 GLU A CA 1
ATOM 4145 C C . GLU A 1 540 ? -15.585 -0.805 34.882 1.00 95.50 540 GLU A C 1
ATOM 4147 O O . GLU A 1 540 ? -15.698 -0.981 36.094 1.00 95.50 540 GLU A O 1
ATOM 4152 N N . TYR A 1 541 ? -16.466 -1.309 34.011 1.00 96.25 541 TYR A N 1
ATOM 4153 C CA . TYR A 1 541 ? -17.606 -2.132 34.417 1.00 96.25 541 TYR A CA 1
ATOM 4154 C C . TYR A 1 541 ? -17.146 -3.417 35.104 1.00 96.25 541 TYR A C 1
ATOM 4156 O O . TYR A 1 541 ? -17.622 -3.705 36.197 1.00 96.25 541 TYR A O 1
ATOM 4164 N N . ALA A 1 542 ? -16.210 -4.155 34.502 1.00 97.31 542 ALA A N 1
ATOM 4165 C CA . ALA A 1 542 ? -15.679 -5.392 35.068 1.00 97.31 542 ALA A CA 1
ATOM 4166 C C . ALA A 1 542 ? -15.101 -5.165 36.475 1.00 97.31 542 ALA A C 1
ATOM 4168 O O . ALA A 1 542 ? -15.544 -5.799 37.432 1.00 97.31 542 ALA A O 1
ATOM 4169 N N . LEU A 1 543 ? -14.204 -4.181 36.621 1.00 97.00 543 LEU A N 1
ATOM 4170 C CA . LEU A 1 543 ? -13.587 -3.828 37.905 1.00 97.00 543 LEU A CA 1
ATOM 4171 C C . LEU A 1 543 ? -14.613 -3.425 38.982 1.00 97.00 543 LEU A C 1
ATOM 4173 O O . LEU A 1 543 ? -14.448 -3.761 40.149 1.00 97.00 543 LEU A O 1
ATOM 4177 N N . ARG A 1 544 ? -15.693 -2.725 38.607 1.00 95.69 544 ARG A N 1
ATOM 4178 C CA . ARG A 1 544 ? -16.766 -2.328 39.541 1.00 95.69 544 ARG A CA 1
ATOM 4179 C C . ARG A 1 544 ? -17.778 -3.439 39.855 1.00 95.69 544 ARG A C 1
ATOM 4181 O O . ARG A 1 544 ? -18.574 -3.262 40.767 1.00 95.69 544 ARG A O 1
ATOM 4188 N N . ASN A 1 545 ? -17.792 -4.538 39.099 1.00 95.50 545 ASN A N 1
ATOM 4189 C CA . ASN A 1 545 ? -18.773 -5.627 39.218 1.00 95.50 545 ASN A CA 1
ATOM 4190 C C . ASN A 1 545 ? -18.091 -6.964 39.576 1.00 95.50 545 ASN A C 1
ATOM 4192 O O . ASN A 1 545 ? -18.522 -8.022 39.127 1.00 95.50 545 ASN A O 1
ATOM 4196 N N . GLY A 1 546 ? -17.021 -6.918 40.378 1.00 93.69 546 GLY A N 1
ATOM 4197 C CA . GLY A 1 546 ? -16.403 -8.113 40.963 1.00 93.69 546 GLY A CA 1
ATOM 4198 C C . GLY A 1 546 ? -15.173 -8.672 40.241 1.00 93.69 546 GLY A C 1
ATOM 4199 O O . GLY A 1 546 ? -14.857 -9.836 40.470 1.00 93.69 546 GLY A O 1
ATOM 4200 N N . ALA A 1 547 ? -14.479 -7.889 39.404 1.00 96.94 547 ALA A N 1
ATOM 4201 C CA . ALA A 1 547 ? -13.134 -8.229 38.922 1.00 96.94 547 ALA A CA 1
ATOM 4202 C C . ALA A 1 547 ? -12.035 -7.562 39.770 1.00 96.94 547 ALA A C 1
ATOM 4204 O O . ALA A 1 547 ? -12.032 -6.337 39.902 1.00 96.94 547 ALA A O 1
ATOM 4205 N N . ARG A 1 548 ? -11.066 -8.328 40.302 1.00 94.94 548 ARG A N 1
ATOM 4206 C CA . ARG A 1 548 ? -9.890 -7.754 41.001 1.00 94.94 548 ARG A CA 1
ATOM 4207 C C . ARG A 1 548 ? -8.883 -7.168 40.001 1.00 94.94 548 ARG A C 1
ATOM 4209 O O . ARG A 1 548 ? -8.365 -6.076 40.235 1.00 94.94 548 ARG A O 1
ATOM 4216 N N . SER A 1 549 ? -8.645 -7.851 38.882 1.00 96.06 549 SER A N 1
ATOM 4217 C CA . SER A 1 549 ? -7.894 -7.333 37.731 1.00 96.06 549 SER A CA 1
ATOM 4218 C C . SER A 1 549 ? -8.658 -7.517 36.418 1.00 96.06 549 SER A C 1
ATOM 4220 O O . SER A 1 549 ? -9.553 -8.355 36.286 1.00 96.06 549 SER A O 1
ATOM 4222 N N . VAL A 1 550 ? -8.298 -6.717 35.416 1.00 97.81 550 VAL A N 1
ATOM 4223 C CA . VAL A 1 550 ? -8.740 -6.899 34.028 1.00 97.81 550 VAL A CA 1
ATOM 4224 C C . VAL A 1 550 ? -7.518 -6.848 33.123 1.00 97.81 550 VAL A C 1
ATOM 4226 O O . VAL A 1 550 ? -6.649 -6.001 33.320 1.00 97.81 550 VAL A O 1
ATOM 4229 N N . LYS A 1 551 ? -7.473 -7.695 32.095 1.00 97.31 551 LYS A N 1
ATOM 4230 C CA . LYS A 1 551 ? -6.479 -7.631 31.017 1.00 97.31 551 LYS A CA 1
ATOM 4231 C C . LYS A 1 551 ? -7.143 -7.380 29.669 1.00 97.31 551 LYS A C 1
ATOM 4233 O O . LYS A 1 551 ? -8.264 -7.823 29.427 1.00 97.31 551 LYS A O 1
ATOM 4238 N N . ALA A 1 552 ? -6.437 -6.692 28.778 1.00 96.56 552 ALA A N 1
ATOM 4239 C CA . ALA A 1 552 ? -6.783 -6.572 27.367 1.00 96.56 552 ALA A CA 1
ATOM 4240 C C . ALA A 1 552 ? -5.558 -6.929 26.512 1.00 96.56 552 ALA A C 1
ATOM 4242 O O . ALA A 1 552 ? -4.541 -6.243 26.579 1.00 96.56 552 ALA A O 1
ATOM 4243 N N . VAL A 1 553 ? -5.651 -7.993 25.711 1.00 94.81 553 VAL A N 1
ATOM 4244 C CA . VAL A 1 553 ? -4.542 -8.510 24.890 1.00 94.81 553 VAL A CA 1
ATOM 4245 C C . VAL A 1 553 ? -4.761 -8.166 23.415 1.00 94.81 553 VAL A C 1
ATOM 4247 O O . VAL A 1 553 ? -5.732 -8.602 22.790 1.00 94.81 553 VAL A O 1
ATOM 4250 N N . GLY A 1 554 ? -3.863 -7.360 22.847 1.00 91.81 554 GLY A N 1
ATOM 4251 C CA . GLY A 1 554 ? -3.849 -7.000 21.430 1.00 91.81 554 GLY A CA 1
ATOM 4252 C C . GLY A 1 554 ? -3.253 -8.077 20.517 1.00 91.81 554 GLY A C 1
ATOM 4253 O O . GLY A 1 554 ? -2.807 -9.126 20.968 1.00 91.81 554 GLY A O 1
ATOM 4254 N N . CYS A 1 555 ? -3.196 -7.794 19.211 1.00 86.44 555 CYS A N 1
ATOM 4255 C CA . CYS A 1 555 ? -2.327 -8.558 18.300 1.00 86.44 555 CYS A CA 1
ATOM 4256 C C . CYS A 1 555 ? -0.864 -8.432 18.767 1.00 86.44 555 CYS A C 1
ATOM 4258 O O . CYS A 1 555 ? -0.529 -7.385 19.314 1.00 86.44 555 CYS A O 1
ATOM 4260 N N . GLY A 1 556 ? -0.028 -9.450 18.535 1.00 73.12 556 GLY A N 1
ATOM 4261 C CA . GLY A 1 556 ? 1.418 -9.394 18.804 1.00 73.12 556 GLY A CA 1
ATOM 4262 C C . GLY A 1 556 ? 2.161 -8.489 17.809 1.00 73.12 556 GLY A C 1
ATOM 4263 O O . GLY A 1 556 ? 1.906 -7.290 17.764 1.00 73.12 556 GLY A O 1
ATOM 4264 N N . ALA A 1 557 ? 3.028 -9.080 16.982 1.00 67.38 557 ALA A N 1
ATOM 4265 C CA . ALA A 1 557 ? 3.890 -8.391 16.009 1.00 67.38 557 ALA A CA 1
ATOM 4266 C C . ALA A 1 557 ? 3.187 -7.310 15.151 1.00 67.38 557 ALA A C 1
ATOM 4268 O O . ALA A 1 557 ? 3.596 -6.150 15.105 1.00 67.38 557 ALA A O 1
ATOM 4269 N N . GLU A 1 558 ? 2.087 -7.655 14.467 1.00 74.62 558 GLU A N 1
ATOM 4270 C CA . GLU A 1 558 ? 1.374 -6.699 13.611 1.00 74.62 558 GLU A CA 1
ATOM 4271 C C . GLU A 1 558 ? -0.135 -6.683 13.872 1.00 74.62 558 GLU A C 1
ATOM 4273 O O . GLU A 1 558 ? -0.788 -7.714 14.049 1.00 74.62 558 GLU A O 1
ATOM 4278 N N . CYS A 1 559 ? -0.726 -5.486 13.865 1.00 84.50 559 CYS A N 1
ATOM 4279 C CA . CYS A 1 559 ? -2.161 -5.334 14.044 1.00 84.50 559 CYS A CA 1
ATOM 4280 C C . CYS A 1 559 ? -2.921 -5.767 12.783 1.00 84.50 559 CYS A C 1
ATOM 4282 O O . CYS A 1 559 ? -2.943 -5.054 11.777 1.00 84.50 559 CYS A O 1
ATOM 4284 N N . ALA A 1 560 ? -3.638 -6.890 12.877 1.00 83.81 560 ALA A N 1
ATOM 4285 C CA . ALA A 1 560 ? -4.453 -7.434 11.789 1.00 83.81 560 ALA A CA 1
ATOM 4286 C C . ALA A 1 560 ? -5.419 -6.406 11.163 1.00 83.81 560 ALA A C 1
ATOM 4288 O O . ALA A 1 560 ? -5.674 -6.462 9.961 1.00 83.81 560 ALA A O 1
ATOM 4289 N N . TYR A 1 561 ? -5.894 -5.426 11.942 1.00 88.50 561 TYR A N 1
ATOM 4290 C CA . TYR A 1 561 ? -6.790 -4.348 11.500 1.00 88.50 561 TYR A CA 1
ATOM 4291 C C . TYR A 1 561 ? -6.110 -2.961 11.443 1.00 88.50 561 TYR A C 1
ATOM 4293 O O . TYR A 1 561 ? -6.721 -1.945 11.775 1.00 88.50 561 TYR A O 1
ATOM 4301 N N . ARG A 1 562 ? -4.835 -2.920 11.024 1.00 87.81 562 ARG A N 1
ATOM 4302 C CA . ARG A 1 562 ? -3.983 -1.725 10.826 1.00 87.81 562 ARG A CA 1
ATOM 4303 C C . ARG A 1 562 ? -3.774 -0.872 12.083 1.00 87.81 562 ARG A C 1
ATOM 4305 O O . ARG A 1 562 ? -2.728 -0.955 12.713 1.00 87.81 562 ARG A O 1
ATOM 4312 N N . LEU A 1 563 ? -4.757 -0.049 12.447 1.00 90.38 563 LEU A N 1
ATOM 4313 C CA . LEU A 1 563 ? -4.661 0.937 13.534 1.00 90.38 563 LEU A CA 1
ATOM 4314 C C . LEU A 1 563 ? -5.227 0.427 14.869 1.00 90.38 563 LEU A C 1
ATOM 4316 O O . LEU A 1 563 ? -5.145 1.123 15.875 1.00 90.38 563 LEU A O 1
ATOM 4320 N N . GLY A 1 564 ? -5.793 -0.782 14.905 1.00 92.62 564 GLY A N 1
ATOM 4321 C CA . GLY A 1 564 ? -6.532 -1.300 16.059 1.00 92.62 564 GLY A CA 1
ATOM 4322 C C . GLY A 1 564 ? -5.767 -1.343 17.389 1.00 92.62 564 GLY A C 1
ATOM 4323 O O . GLY A 1 564 ? -6.365 -1.082 18.427 1.00 92.62 564 GLY A O 1
ATOM 4324 N N . LEU A 1 565 ? -4.459 -1.623 17.397 1.00 91.50 565 LEU A N 1
ATOM 4325 C CA . LEU A 1 565 ? -3.672 -1.573 18.640 1.00 91.50 565 LEU A CA 1
ATOM 4326 C C . LEU A 1 565 ? -3.377 -0.125 19.071 1.00 91.50 565 LEU A C 1
ATOM 4328 O O . LEU A 1 565 ? -3.476 0.183 20.254 1.00 91.50 565 LEU A O 1
ATOM 4332 N N . ALA A 1 566 ? -3.085 0.768 18.121 1.00 92.06 566 ALA A N 1
ATOM 4333 C CA . ALA A 1 566 ? -2.814 2.181 18.393 1.00 92.06 566 ALA A CA 1
ATOM 4334 C C . ALA A 1 566 ? -4.065 2.930 18.887 1.00 92.06 566 ALA A C 1
ATOM 4336 O O . ALA A 1 566 ? -3.993 3.665 19.865 1.00 92.06 566 ALA A O 1
ATOM 4337 N N . LEU A 1 567 ? -5.232 2.685 18.282 1.00 95.00 567 LEU A N 1
ATOM 4338 C CA . LEU A 1 567 ? -6.503 3.277 18.715 1.00 95.00 567 LEU A CA 1
ATOM 4339 C C . LEU A 1 567 ? -6.940 2.769 20.099 1.00 95.00 567 LEU A C 1
ATOM 4341 O O . LEU A 1 567 ? -7.535 3.523 20.867 1.00 95.00 567 LEU A O 1
ATOM 4345 N N . ALA A 1 568 ? -6.635 1.512 20.442 1.00 95.19 568 ALA A N 1
ATOM 4346 C CA . ALA A 1 568 ? -6.839 1.002 21.796 1.00 95.19 568 ALA A CA 1
ATOM 4347 C C . ALA A 1 568 ? -5.891 1.690 22.792 1.00 95.19 568 ALA A C 1
ATOM 4349 O O . ALA A 1 568 ? -6.353 2.191 23.817 1.00 95.19 568 ALA A O 1
ATOM 4350 N N . ASP A 1 569 ? -4.600 1.795 22.455 1.00 94.94 569 ASP A N 1
ATOM 4351 C CA . ASP A 1 569 ? -3.610 2.506 23.268 1.00 94.94 569 ASP A CA 1
ATOM 4352 C C . ASP A 1 569 ? -4.030 3.953 23.540 1.00 94.94 569 ASP A C 1
ATOM 4354 O O . ASP A 1 569 ? -4.059 4.383 24.687 1.00 94.94 569 ASP A O 1
ATOM 4358 N N . GLU A 1 570 ? -4.418 4.703 22.509 1.00 95.88 570 GLU A N 1
ATOM 4359 C CA . GLU A 1 570 ? -4.820 6.109 22.610 1.00 95.88 570 GLU A CA 1
ATOM 4360 C C . GLU A 1 570 ? -6.047 6.314 23.515 1.00 95.88 570 GLU A C 1
ATOM 4362 O O . GLU A 1 570 ? -6.112 7.296 24.261 1.00 95.88 570 GLU A O 1
ATOM 4367 N N . ARG A 1 571 ? -7.000 5.373 23.510 1.00 95.94 571 ARG A N 1
ATOM 4368 C CA . ARG A 1 571 ? -8.171 5.386 24.404 1.00 95.94 571 ARG A CA 1
ATOM 4369 C C . ARG A 1 571 ? -7.817 4.997 25.844 1.00 95.94 571 ARG A C 1
ATOM 4371 O O . ARG A 1 571 ? -8.259 5.658 26.788 1.00 95.94 571 ARG A O 1
ATOM 4378 N N . PHE A 1 572 ? -7.001 3.956 26.037 1.00 96.00 572 PHE A N 1
ATOM 4379 C CA . PHE A 1 572 ? -6.582 3.484 27.366 1.00 96.00 572 PHE A CA 1
ATOM 4380 C C . PHE A 1 572 ? -5.606 4.455 28.052 1.00 96.00 572 PHE A C 1
ATOM 4382 O O . PHE A 1 572 ? -5.765 4.748 29.236 1.00 96.00 572 PHE A O 1
ATOM 4389 N N . SER A 1 573 ? -4.675 5.046 27.296 1.00 95.12 573 SER A N 1
ATOM 4390 C CA . SER A 1 573 ? -3.786 6.143 27.723 1.00 95.12 573 SER A CA 1
ATOM 4391 C C . SER A 1 573 ? -4.488 7.507 27.810 1.00 95.12 573 SER A C 1
ATOM 4393 O O . SER A 1 573 ? -3.855 8.507 28.140 1.00 95.12 573 SER A O 1
ATOM 4395 N N . ARG A 1 574 ? -5.810 7.560 27.571 1.00 95.69 574 ARG A N 1
ATOM 4396 C CA . ARG A 1 574 ? -6.681 8.745 27.719 1.00 95.69 574 ARG A CA 1
ATOM 4397 C C . ARG A 1 574 ? -6.370 9.903 26.759 1.00 95.69 574 ARG A C 1
ATOM 4399 O O . ARG A 1 574 ? -6.969 10.973 26.878 1.00 95.69 574 ARG A O 1
ATOM 4406 N N . ARG A 1 575 ? -5.492 9.680 25.777 1.00 95.31 575 ARG A N 1
ATOM 4407 C CA . ARG A 1 575 ? -5.147 10.626 24.704 1.00 95.31 575 ARG A CA 1
ATOM 4408 C C . ARG A 1 575 ? -6.312 10.856 23.736 1.00 95.31 575 ARG A C 1
ATOM 4410 O O . ARG A 1 575 ? -6.367 11.898 23.093 1.00 95.31 575 ARG A O 1
ATOM 4417 N N . ARG A 1 576 ? -7.263 9.917 23.646 1.00 95.06 576 ARG A N 1
ATOM 4418 C CA . ARG A 1 576 ? -8.333 9.926 22.639 1.00 95.06 576 ARG A CA 1
ATOM 4419 C C . ARG A 1 576 ? -9.652 9.354 23.157 1.00 95.06 576 ARG A C 1
ATOM 4421 O O . ARG A 1 576 ? -9.669 8.515 24.052 1.00 95.06 576 ARG A O 1
ATOM 4428 N N . ASP A 1 577 ? -10.759 9.808 22.578 1.00 93.75 577 ASP A N 1
ATOM 4429 C CA . ASP A 1 577 ? -12.104 9.372 22.956 1.00 93.75 577 ASP A CA 1
ATOM 4430 C C . ASP A 1 577 ? -12.503 8.009 22.344 1.00 93.75 577 ASP A C 1
ATOM 4432 O O . ASP A 1 577 ? -12.062 7.683 21.237 1.00 93.75 577 ASP A O 1
ATOM 4436 N N . PRO A 1 578 ? -13.391 7.242 23.013 1.00 94.25 578 PRO A N 1
ATOM 4437 C CA . PRO A 1 578 ? -13.777 7.385 24.422 1.00 94.25 578 PRO A CA 1
ATOM 4438 C C . PRO A 1 578 ? -12.600 7.053 25.357 1.00 94.25 578 PRO A C 1
ATOM 4440 O O . PRO A 1 578 ? -11.936 6.038 25.176 1.00 94.25 578 PRO A O 1
ATOM 4443 N N . LYS A 1 579 ? -12.351 7.901 26.363 1.00 94.94 579 LYS A N 1
ATOM 4444 C CA . LYS A 1 579 ? -11.199 7.788 27.280 1.00 94.94 579 LYS A CA 1
ATOM 4445 C C . LYS A 1 579 ? -11.465 6.814 28.431 1.00 94.94 579 LYS A C 1
ATOM 4447 O O . LYS A 1 579 ? -12.569 6.769 28.973 1.00 94.94 579 LYS A O 1
ATOM 4452 N N . LEU A 1 580 ? -10.431 6.096 28.874 1.00 95.50 580 LEU A N 1
ATOM 4453 C CA . LEU A 1 580 ? -10.447 5.373 30.153 1.00 95.50 580 LEU A CA 1
ATOM 4454 C C . LEU A 1 580 ? -10.545 6.357 31.337 1.00 95.50 580 LEU A C 1
ATOM 4456 O O . LEU A 1 580 ? -9.850 7.375 31.356 1.00 95.50 580 LEU A O 1
ATOM 4460 N N . ARG A 1 581 ? -11.375 6.065 32.351 1.00 93.88 581 ARG A N 1
ATOM 4461 C CA . ARG A 1 581 ? -11.549 6.977 33.497 1.00 93.88 581 ARG A CA 1
ATOM 4462 C C . ARG A 1 581 ? -10.272 7.136 34.344 1.00 93.88 581 ARG A C 1
ATOM 4464 O O . ARG A 1 581 ? -9.498 6.184 34.469 1.00 93.88 581 ARG A O 1
ATOM 4471 N N . PRO A 1 582 ? -10.080 8.297 35.010 1.00 93.81 582 PRO A N 1
ATOM 4472 C CA . PRO A 1 582 ? -8.978 8.531 35.950 1.00 93.81 582 PRO A CA 1
ATOM 4473 C C . PRO A 1 582 ? -8.828 7.478 37.058 1.00 93.81 582 PRO A C 1
ATOM 4475 O O . PRO A 1 582 ? -7.700 7.167 37.444 1.00 93.81 582 PRO A O 1
ATOM 4478 N N . THR A 1 583 ? -9.952 6.921 37.520 1.00 94.25 583 THR A N 1
ATOM 4479 C CA . THR A 1 583 ? -10.084 5.920 38.594 1.00 94.25 583 THR A CA 1
ATOM 4480 C C . THR A 1 583 ? -9.486 4.551 38.271 1.00 94.25 583 THR A C 1
ATOM 4482 O O . THR A 1 583 ? -9.199 3.794 39.193 1.00 94.25 583 THR A O 1
ATOM 4485 N N . VAL A 1 584 ? -9.274 4.225 36.993 1.00 96.38 584 VAL A N 1
ATOM 4486 C CA . VAL A 1 584 ? -8.652 2.964 36.570 1.00 96.38 584 VAL A CA 1
ATOM 4487 C C . VAL A 1 584 ? -7.174 3.210 36.272 1.00 96.38 584 VAL A C 1
ATOM 4489 O O . VAL A 1 584 ? -6.833 4.048 35.432 1.00 96.38 584 VAL A O 1
ATOM 4492 N N . ARG A 1 585 ? -6.287 2.481 36.955 1.00 94.88 585 ARG A N 1
ATOM 4493 C CA . ARG A 1 585 ? -4.867 2.369 36.597 1.00 94.88 585 ARG A CA 1
ATOM 4494 C C . ARG A 1 585 ? -4.736 1.461 35.378 1.00 94.88 585 ARG A C 1
ATOM 4496 O O . ARG A 1 585 ? -5.388 0.425 35.316 1.00 94.88 585 ARG A O 1
ATOM 4503 N N . VAL A 1 586 ? -3.858 1.831 34.452 1.00 96.19 586 VAL A N 1
ATOM 4504 C CA . VAL A 1 586 ? -3.415 0.976 33.347 1.00 96.19 586 VAL A CA 1
ATOM 4505 C C . VAL A 1 586 ? -1.897 0.842 33.412 1.00 96.19 586 VAL A C 1
ATOM 4507 O O . VAL A 1 586 ? -1.195 1.834 33.608 1.00 96.19 586 VAL A O 1
ATOM 4510 N N . LYS A 1 587 ? -1.399 -0.382 33.254 1.00 95.62 587 LYS A N 1
ATOM 4511 C CA . LYS A 1 587 ? -0.010 -0.687 32.904 1.00 95.62 587 LYS A CA 1
ATOM 4512 C C . LYS A 1 587 ? -0.032 -1.362 31.536 1.00 95.62 587 LYS A C 1
ATOM 4514 O O . LYS A 1 587 ? -0.865 -2.235 31.312 1.00 95.62 587 LYS A O 1
ATOM 4519 N N . ARG A 1 588 ? 0.866 -0.971 30.635 1.00 93.69 588 ARG A N 1
ATOM 4520 C CA . ARG A 1 588 ? 1.048 -1.627 29.336 1.00 93.69 588 ARG A CA 1
ATOM 4521 C C . ARG A 1 588 ? 2.383 -2.364 29.332 1.00 93.69 588 ARG A C 1
ATOM 4523 O O . ARG A 1 588 ? 3.379 -1.798 29.775 1.00 93.69 588 ARG A O 1
ATOM 4530 N N . LYS A 1 589 ? 2.394 -3.581 28.798 1.00 91.12 589 LYS A N 1
ATOM 4531 C CA . LYS A 1 589 ? 3.598 -4.302 28.385 1.00 91.12 589 LYS A CA 1
ATOM 4532 C C . LYS A 1 589 ? 3.349 -4.810 26.967 1.00 91.12 589 LYS A C 1
ATOM 4534 O O . LYS A 1 589 ? 2.421 -5.578 26.751 1.00 91.12 589 LYS A O 1
ATOM 4539 N N . ASP A 1 590 ? 4.127 -4.327 26.004 1.00 87.06 590 ASP A N 1
ATOM 4540 C CA . ASP A 1 590 ? 4.067 -4.733 24.594 1.00 87.06 590 ASP A CA 1
ATOM 4541 C C . ASP A 1 590 ? 2.657 -4.602 23.973 1.00 87.06 590 ASP A C 1
ATOM 4543 O O . ASP A 1 590 ? 2.216 -3.483 23.682 1.00 87.06 590 ASP A O 1
ATOM 4547 N N . ASN A 1 591 ? 1.928 -5.705 23.784 1.00 89.12 591 ASN A N 1
ATOM 4548 C CA . ASN A 1 591 ? 0.539 -5.744 23.305 1.00 89.12 591 ASN A CA 1
ATOM 4549 C C . ASN A 1 591 ? -0.513 -5.980 24.411 1.00 89.12 591 ASN A C 1
ATOM 4551 O O . ASN A 1 591 ? -1.710 -5.947 24.111 1.00 89.12 591 ASN A O 1
ATOM 4555 N N . GLU A 1 592 ? -0.102 -6.218 25.657 1.00 93.44 592 GLU A N 1
ATOM 4556 C CA . GLU A 1 592 ? -0.981 -6.426 26.811 1.00 93.44 592 GLU A CA 1
ATOM 4557 C C . GLU A 1 592 ? -1.187 -5.132 27.616 1.00 93.44 592 GLU A C 1
ATOM 4559 O O . GLU A 1 592 ? -0.253 -4.379 27.907 1.00 93.44 592 GLU A O 1
ATOM 4564 N N . TYR A 1 593 ? -2.431 -4.910 28.038 1.00 96.12 593 TYR A N 1
ATOM 4565 C CA . TYR A 1 593 ? -2.818 -3.886 29.002 1.00 96.12 593 TYR A CA 1
ATOM 4566 C C . TYR A 1 593 ? -3.390 -4.565 30.244 1.00 96.12 593 TYR A C 1
ATOM 4568 O O . TYR A 1 593 ? -4.401 -5.258 30.155 1.00 96.12 593 TYR A O 1
ATOM 4576 N N . SER A 1 594 ? -2.771 -4.334 31.398 1.00 97.06 594 SER A N 1
ATOM 4577 C CA . SER A 1 594 ? -3.256 -4.759 32.712 1.00 97.06 594 SER A CA 1
ATOM 4578 C C . SER A 1 594 ? -3.907 -3.575 33.432 1.00 97.06 594 SER A C 1
ATOM 4580 O O . SER A 1 594 ? -3.319 -2.492 33.523 1.00 97.06 594 SER A O 1
ATOM 4582 N N . PHE A 1 595 ? -5.110 -3.777 33.967 1.00 97.62 595 PHE A N 1
ATOM 4583 C CA . PHE A 1 595 ? -5.920 -2.751 34.618 1.00 97.62 595 PHE A CA 1
ATOM 4584 C C . PHE A 1 595 ? -6.343 -3.153 36.032 1.00 97.62 595 PHE A C 1
ATOM 4586 O O . PHE A 1 595 ? -6.694 -4.303 36.295 1.00 97.62 595 PHE A O 1
ATOM 4593 N N . ALA A 1 596 ? -6.383 -2.160 36.916 1.00 95.44 596 ALA A N 1
ATOM 4594 C CA . ALA A 1 596 ? -6.909 -2.264 38.273 1.00 95.44 596 ALA A CA 1
ATOM 4595 C C . ALA A 1 596 ? -7.541 -0.926 38.684 1.00 95.44 596 ALA A C 1
ATOM 4597 O O . ALA A 1 596 ? -7.249 0.116 38.088 1.00 95.44 596 ALA A O 1
ATOM 4598 N N . LEU A 1 597 ? -8.371 -0.917 39.727 1.00 93.94 597 LEU A N 1
ATOM 4599 C CA . LEU A 1 597 ? -8.783 0.338 40.366 1.00 93.94 597 LEU A CA 1
ATOM 4600 C C . LEU A 1 597 ? -7.568 1.031 41.016 1.00 93.94 597 LEU A C 1
ATOM 4602 O O . LEU A 1 597 ? -6.503 0.422 41.172 1.00 93.94 597 LEU A O 1
ATOM 4606 N N . ARG A 1 598 ? -7.690 2.329 41.308 1.00 86.81 598 ARG A N 1
ATOM 4607 C CA . ARG A 1 598 ? -6.698 3.089 42.086 1.00 86.81 598 ARG A CA 1
ATOM 4608 C C . ARG A 1 598 ? -6.706 2.665 43.548 1.00 86.81 598 ARG A C 1
ATOM 4610 O O . ARG A 1 598 ? -7.817 2.607 44.100 1.00 86.81 598 ARG A O 1
#

Radius of gyration: 39.12 Å; chains: 1; bounding box: 105×101×121 Å

Foldseek 3Di:
DDDDDDDDDDDDDDDDDDDDDDDDDDDDDDDDDDDDDDDDDDDDDDDDDDDDDDDDDDDDDDDDDDDDDDDDDDDDDDDDDDDDDDDDDDDDDDDDDDDDDDDDDDDDDDDDDDDDDDDDDDDDDDDDDDDDDDDDDDDDDDDDDDDDDPDDDPPPPPACPCVLVVQLVVPDLVVCQVLVCLQLVLLLLLVLLVVLVVVLVVQADLFPVCQQVSLVVLCPDPSLLSVLLNLVSLLVNLVSLVSVLVSCSSNVVCAFLLVQLLLLSLVLNVLSLVLNLLVVLSNQACQVVLSVVLVCQLVVHDVVVCVVCVRVVSNVSVVSNVVSSVVSVVSSCSSCPQFAPDSNHGDPVVSVVVSVVSSVCCVVDGDDGHHGDDPVDRDPDDPDDCSNRVLSVVCVVPHSVVSVCVSVVVSCCSSCVNVSDDDPQFFAKDFDFVQQQLPCQLCVQARGSQWDGDPRAIDGNRSSGPLQLLSLLQFPQLALPPPDPARDHRMARPVCGSRNLSVVLVVCPQDQEAEEEAPQDDDDHNYGVALSSHHLNSLVVNQVGHYQKYKYAGHASAHPRHCRQVNNVCQDVQVDPPHRDPQKDWDDDRRMIMIHGD

Secondary structure (DSSP, 8-state):
----------------PPPP-----------------------------------------------------------------------------------------------------------------------------------------SS--THHHHHHHHS-GGGGSGGGGHHHHHHHHHHHHHHHHHHHHHH---STTHHHHHHHTT-STHHHHHHHHHHHHHHHHHHHHHHHHHHHHHTTTTSGGGHHHHHHHHHHHHHHHHHHHHHHHTT-BHHHHHHHHHHHHHTT--HHHHHTTHHHHHHHHHHHHHHHHHHHHHHHHHHHTTSSS---S--HHHHHHHHHHHHHHHHHS-----SBP-TT---SS----TTTSTHHHHHHTS-HHHHHHHHHHHHHHHHHHHHHS----PPPPEE-TTT----SHHHHT-TT--EEEETTEEEE-TTT----SHHHHH-TT--TT--SSS---SEE-TTS-HHHHHHHHHTT-SEEEEEEEETTS-SSSEEESSGGGS-HHHHHHHHHTTEEEEEEE--SSS-TTTTHHHHHHHHHTTSSSSPPPTTEEEEEETTEEEEEE-